Protein AF-A0A6M8W169-F1 (afdb_monomer_lite)

Structure (mmCIF, N/CA/C/O backbone):
data_AF-A0A6M8W169-F1
#
_entry.id   AF-A0A6M8W169-F1
#
loop_
_atom_site.group_PDB
_atom_site.id
_atom_site.type_symbol
_atom_site.label_atom_id
_atom_site.label_alt_id
_atom_site.label_comp_id
_atom_site.label_asym_id
_atom_site.label_entity_id
_atom_site.label_seq_id
_atom_site.pdbx_PDB_ins_code
_atom_site.Cartn_x
_atom_site.Cartn_y
_atom_site.Cartn_z
_atom_site.occupancy
_atom_site.B_iso_or_equiv
_atom_site.auth_seq_id
_atom_site.auth_comp_id
_atom_site.auth_asym_id
_atom_site.auth_atom_id
_atom_site.pdbx_PDB_model_num
ATOM 1 N N . MET A 1 1 ? 41.091 9.389 -12.422 1.00 43.31 1 MET A N 1
ATOM 2 C CA . MET A 1 1 ? 40.198 8.213 -12.356 1.00 43.31 1 MET A CA 1
ATOM 3 C C . MET A 1 1 ? 39.648 7.957 -13.752 1.00 43.31 1 MET A C 1
ATOM 5 O O . MET A 1 1 ? 38.654 8.564 -14.118 1.00 43.31 1 MET A O 1
ATOM 9 N N . LEU A 1 2 ? 40.328 7.136 -14.555 1.00 44.56 2 LEU A N 1
ATOM 10 C CA . LEU A 1 2 ? 39.768 6.575 -15.788 1.00 44.56 2 LEU A CA 1
ATOM 11 C C . LEU A 1 2 ? 39.330 5.140 -15.472 1.00 44.56 2 LEU A C 1
ATOM 13 O O . LEU A 1 2 ? 40.118 4.402 -14.888 1.00 44.56 2 LEU A O 1
ATOM 17 N N . GLY A 1 3 ? 38.103 4.760 -15.839 1.00 60.44 3 GLY A N 1
ATOM 18 C CA . GLY A 1 3 ? 37.713 3.345 -15.924 1.00 60.44 3 GLY A CA 1
ATOM 19 C C . GLY A 1 3 ? 36.463 2.895 -15.161 1.00 60.44 3 GLY A C 1
ATOM 20 O O . GLY A 1 3 ? 36.106 1.730 -15.284 1.00 60.44 3 GLY A O 1
ATOM 21 N N . LEU A 1 4 ? 35.772 3.757 -14.403 1.00 67.19 4 LEU A N 1
ATOM 22 C CA . LEU A 1 4 ? 34.470 3.384 -13.830 1.00 67.19 4 LEU A CA 1
ATOM 23 C C . LEU A 1 4 ? 33.333 3.778 -14.786 1.00 67.19 4 LEU A C 1
ATOM 25 O O . LEU A 1 4 ? 33.360 4.897 -15.304 1.00 67.19 4 LEU A O 1
ATOM 29 N N . PRO A 1 5 ? 32.340 2.899 -15.021 1.00 70.19 5 PRO A N 1
ATOM 30 C CA . PRO A 1 5 ? 31.183 3.244 -15.835 1.00 70.19 5 PRO A CA 1
ATOM 31 C C . PRO A 1 5 ? 30.387 4.366 -15.162 1.00 70.19 5 PRO A C 1
ATOM 33 O O . PRO A 1 5 ? 30.194 4.357 -13.942 1.00 70.19 5 PRO A O 1
ATOM 36 N N . GLU A 1 6 ? 29.913 5.331 -15.953 1.00 75.19 6 GLU A N 1
ATOM 37 C CA . GLU A 1 6 ? 29.049 6.394 -15.441 1.00 75.19 6 GLU A CA 1
ATOM 38 C C . GLU A 1 6 ? 27.811 5.783 -14.770 1.00 75.19 6 GLU A C 1
ATOM 40 O O . GLU A 1 6 ? 27.131 4.924 -15.342 1.00 75.19 6 GLU A O 1
ATOM 45 N N . ALA A 1 7 ? 27.509 6.224 -13.545 1.00 75.81 7 ALA A N 1
ATOM 46 C CA . ALA A 1 7 ? 26.403 5.672 -12.763 1.00 75.81 7 ALA A CA 1
ATOM 47 C C . ALA A 1 7 ? 25.050 5.817 -13.473 1.00 75.81 7 ALA A C 1
ATOM 49 O O . ALA A 1 7 ? 24.238 4.891 -13.439 1.00 75.81 7 ALA A O 1
ATOM 50 N N . ASP A 1 8 ? 24.866 6.928 -14.186 1.00 72.81 8 ASP A N 1
ATOM 51 C CA . ASP A 1 8 ? 23.658 7.214 -14.957 1.00 72.81 8 ASP A CA 1
ATOM 52 C C . ASP A 1 8 ? 23.512 6.293 -16.177 1.00 72.81 8 ASP A C 1
ATOM 54 O O . ASP A 1 8 ? 22.397 5.959 -16.577 1.00 72.81 8 ASP A O 1
ATOM 58 N N . VAL A 1 9 ? 24.633 5.837 -16.745 1.00 75.69 9 VAL A N 1
ATOM 59 C CA . VAL A 1 9 ? 24.656 4.982 -17.937 1.00 75.69 9 VAL A CA 1
ATOM 60 C C . VAL A 1 9 ? 24.508 3.508 -17.567 1.00 75.69 9 VAL A C 1
ATOM 62 O O . VAL A 1 9 ? 23.819 2.782 -18.278 1.00 75.69 9 VAL A O 1
ATOM 65 N N . PHE A 1 10 ? 25.119 3.060 -16.465 1.00 82.56 10 PHE A N 1
ATOM 66 C CA . PHE A 1 10 ? 25.166 1.642 -16.087 1.00 82.56 10 PHE A CA 1
ATOM 67 C C . PHE A 1 10 ? 24.343 1.314 -14.833 1.00 82.56 10 PHE A C 1
ATOM 69 O O . PHE A 1 10 ? 23.399 0.527 -14.896 1.00 82.56 10 PHE A O 1
ATOM 76 N N . TRP A 1 11 ? 24.657 1.920 -13.684 1.00 85.81 11 TRP A N 1
ATOM 77 C CA . TRP A 1 11 ? 24.054 1.534 -12.400 1.00 85.81 11 TRP A CA 1
ATOM 78 C C . TRP A 1 11 ? 22.553 1.812 -12.334 1.00 85.81 11 TRP A C 1
ATOM 80 O O . TRP A 1 11 ? 21.801 0.988 -11.816 1.00 85.81 11 TRP A O 1
ATOM 90 N N . HIS A 1 12 ? 22.091 2.925 -12.903 1.00 87.94 12 HIS A N 1
ATOM 91 C CA . HIS A 1 12 ? 20.663 3.241 -12.976 1.00 87.94 12 HIS A CA 1
ATOM 92 C C . HIS A 1 12 ? 19.868 2.213 -13.789 1.00 87.94 12 HIS A C 1
ATOM 94 O O . HIS A 1 12 ? 18.744 1.875 -13.416 1.00 87.94 12 HIS A O 1
ATOM 100 N N . ARG A 1 13 ? 20.478 1.623 -14.823 1.00 88.00 13 ARG A N 1
ATOM 101 C CA . ARG A 1 13 ? 19.865 0.544 -15.608 1.00 88.00 13 ARG A CA 1
ATOM 102 C C . ARG A 1 13 ? 19.752 -0.752 -14.826 1.00 88.00 13 ARG A C 1
ATOM 104 O O . ARG A 1 13 ? 18.725 -1.411 -14.917 1.00 88.00 13 ARG A O 1
ATOM 111 N N . VAL A 1 14 ? 20.782 -1.109 -14.065 1.00 88.00 14 VAL A N 1
ATOM 112 C CA . VAL A 1 14 ? 20.801 -2.355 -13.284 1.00 88.00 14 VAL A CA 1
ATOM 113 C C . VAL A 1 14 ? 19.861 -2.266 -12.083 1.00 88.00 14 VAL A C 1
ATOM 115 O O . VAL A 1 14 ? 19.155 -3.220 -11.767 1.00 88.00 14 VAL A O 1
ATOM 118 N N . LEU A 1 15 ? 19.834 -1.113 -11.416 1.00 88.75 15 LEU A N 1
ATOM 119 C CA . LEU A 1 15 ? 19.073 -0.917 -10.183 1.00 88.75 15 LEU A CA 1
ATOM 120 C C . LEU A 1 15 ? 17.629 -0.457 -10.426 1.00 88.75 15 LEU A C 1
ATOM 122 O O . LEU A 1 15 ? 16.850 -0.424 -9.478 1.00 88.75 15 LEU A O 1
ATOM 126 N N . GLY A 1 16 ? 17.267 -0.101 -11.664 1.00 89.06 16 GLY A N 1
ATOM 127 C CA . GLY A 1 16 ? 15.957 0.475 -11.974 1.00 89.06 16 GLY A CA 1
ATOM 128 C C . GLY A 1 16 ? 15.767 1.827 -11.298 1.00 89.06 16 GLY A C 1
ATOM 129 O O . GLY A 1 16 ? 14.740 2.065 -10.676 1.00 89.06 16 GLY A O 1
ATOM 130 N N . ARG A 1 17 ? 16.788 2.685 -11.366 1.00 89.81 17 ARG A N 1
ATOM 131 C CA . ARG A 1 17 ? 16.783 4.011 -10.745 1.00 89.81 17 ARG A CA 1
ATOM 132 C C . ARG A 1 17 ? 16.722 5.100 -11.796 1.00 89.81 17 ARG A C 1
ATOM 134 O O . ARG A 1 17 ? 17.245 4.944 -12.898 1.00 89.81 17 ARG A O 1
ATOM 141 N N . ARG A 1 18 ? 16.144 6.233 -11.418 1.00 88.06 18 ARG A N 1
ATOM 142 C CA . ARG A 1 18 ? 16.223 7.482 -12.164 1.00 88.06 18 ARG A CA 1
ATOM 143 C C . ARG A 1 18 ? 16.930 8.517 -11.303 1.00 88.06 18 ARG A C 1
ATOM 145 O O . ARG A 1 18 ? 16.519 8.817 -10.190 1.00 88.06 18 ARG A O 1
ATOM 152 N N . GLY A 1 19 ? 18.015 9.068 -11.820 1.00 81.50 19 GLY A N 1
ATOM 153 C CA . GLY A 1 19 ? 18.803 10.055 -11.104 1.00 81.50 19 GLY A CA 1
ATOM 154 C C . GLY A 1 19 ? 19.836 10.675 -12.022 1.00 81.50 19 GLY A C 1
ATOM 155 O O . GLY A 1 19 ? 20.196 10.080 -13.032 1.00 81.50 19 GLY A O 1
ATOM 156 N N . LYS A 1 20 ? 20.296 11.866 -11.648 1.00 78.94 20 LYS A N 1
ATOM 157 C CA . LYS A 1 20 ? 21.405 12.546 -12.309 1.00 78.94 20 LYS A CA 1
ATOM 158 C C . LYS A 1 20 ? 22.579 12.600 -11.344 1.00 78.94 20 LYS A C 1
ATOM 160 O O . LYS A 1 20 ? 22.469 13.237 -10.293 1.00 78.94 20 LYS A O 1
ATOM 165 N N . VAL A 1 21 ? 23.700 11.994 -11.713 1.00 79.44 21 VAL A N 1
ATOM 166 C CA . VAL A 1 21 ? 24.970 12.173 -11.011 1.00 79.44 21 VAL A CA 1
ATOM 167 C C . VAL A 1 21 ? 25.756 13.268 -11.727 1.00 79.44 21 VAL A C 1
ATOM 169 O O . VAL A 1 21 ? 26.249 13.097 -12.840 1.00 79.44 21 VAL A O 1
ATOM 172 N N . ALA A 1 22 ? 25.849 14.436 -11.089 1.00 77.62 22 ALA A N 1
ATOM 173 C CA . ALA A 1 22 ? 26.597 15.558 -11.643 1.00 77.62 22 ALA A CA 1
ATOM 174 C C . ALA A 1 22 ? 28.098 15.228 -11.697 1.00 77.62 22 ALA A C 1
ATOM 176 O O . ALA A 1 22 ? 28.688 14.800 -10.703 1.00 77.62 22 ALA A O 1
ATOM 177 N N . THR A 1 23 ? 28.724 15.455 -12.852 1.00 79.69 23 THR A N 1
ATOM 178 C CA . THR A 1 23 ? 30.185 15.345 -12.992 1.00 79.69 23 THR A CA 1
ATOM 179 C C . THR A 1 23 ? 30.879 16.497 -12.266 1.00 79.69 23 THR A C 1
ATOM 181 O O . THR A 1 23 ? 30.267 17.531 -11.999 1.00 79.69 23 THR A O 1
ATOM 184 N N . ALA A 1 24 ? 32.178 16.369 -11.981 1.00 81.38 24 ALA A N 1
ATOM 185 C CA . ALA A 1 24 ? 32.941 17.451 -11.352 1.00 81.38 24 ALA A CA 1
ATOM 186 C C . ALA A 1 24 ? 32.847 18.773 -12.145 1.00 81.38 24 ALA A C 1
ATOM 188 O O . ALA A 1 24 ? 32.633 19.829 -11.552 1.00 81.38 24 ALA A O 1
ATOM 189 N N . ALA A 1 25 ? 32.910 18.701 -13.480 1.00 82.69 25 ALA A N 1
ATOM 190 C CA . ALA A 1 25 ? 32.761 19.856 -14.365 1.00 82.69 25 ALA A CA 1
ATOM 191 C C . ALA A 1 25 ? 31.343 20.457 -14.322 1.00 82.69 25 ALA A C 1
ATOM 193 O O . ALA A 1 25 ? 31.187 21.677 -14.298 1.00 82.69 25 ALA A O 1
ATOM 194 N N . GLU A 1 26 ? 30.302 19.618 -14.259 1.00 81.94 26 GLU A N 1
ATOM 195 C CA . GLU A 1 26 ? 28.919 20.080 -14.094 1.00 81.94 26 GLU A CA 1
ATOM 196 C C . GLU A 1 26 ? 28.711 20.751 -12.730 1.00 81.94 26 GLU A C 1
ATOM 198 O O . GLU A 1 26 ? 28.095 21.810 -12.661 1.00 81.94 26 GLU A O 1
ATOM 203 N N . VAL A 1 27 ? 29.258 20.190 -11.646 1.00 82.75 27 VAL A N 1
ATOM 204 C CA . VAL A 1 27 ? 29.197 20.798 -10.306 1.00 82.75 27 VAL A CA 1
ATOM 205 C C . VAL A 1 27 ? 29.891 22.159 -10.293 1.00 82.75 27 VAL A C 1
ATOM 207 O O . VAL A 1 27 ? 29.371 23.111 -9.713 1.00 82.75 27 VAL A O 1
ATOM 210 N N . GLU A 1 28 ? 31.052 22.276 -10.935 1.00 84.38 28 GLU A N 1
ATOM 211 C CA . GLU A 1 28 ? 31.777 23.542 -11.033 1.00 84.38 28 GLU A CA 1
ATOM 212 C C . GLU A 1 28 ? 31.009 24.581 -11.864 1.00 84.38 28 GLU A C 1
ATOM 214 O O . GLU A 1 28 ? 30.920 25.745 -11.472 1.00 84.38 28 GLU A O 1
ATOM 219 N N . SER A 1 29 ? 30.380 24.154 -12.962 1.00 83.38 29 SER A N 1
ATOM 220 C CA . SER A 1 29 ? 29.483 24.997 -13.756 1.00 83.38 29 SER A CA 1
ATOM 221 C C . SER A 1 29 ? 28.285 25.483 -12.934 1.00 83.38 29 SER A C 1
ATOM 223 O O . SER A 1 29 ? 28.022 26.683 -12.912 1.00 83.38 29 SER A O 1
ATOM 225 N N . LEU A 1 30 ? 27.621 24.590 -12.191 1.00 80.12 30 LEU A N 1
ATOM 226 C CA . LEU A 1 30 ? 26.491 24.928 -11.317 1.00 80.12 30 LEU A CA 1
ATOM 227 C C . LEU A 1 30 ? 26.886 25.895 -10.189 1.00 80.12 30 LEU A C 1
ATOM 229 O O . LEU A 1 30 ? 26.079 26.735 -9.784 1.00 80.12 30 LEU A O 1
ATOM 233 N N . LYS A 1 31 ? 28.122 25.797 -9.678 1.00 80.12 31 LYS A N 1
ATOM 234 C CA . LYS A 1 31 ? 28.680 26.764 -8.719 1.00 80.12 31 LYS A CA 1
ATOM 235 C C . LYS A 1 31 ? 28.894 28.129 -9.371 1.00 80.12 31 LYS A C 1
ATOM 237 O O . LYS A 1 31 ? 28.471 29.132 -8.805 1.00 80.12 31 LYS A O 1
ATOM 242 N N . ARG A 1 32 ? 29.496 28.175 -10.568 1.00 82.69 32 ARG A N 1
ATOM 243 C CA . ARG A 1 32 ? 29.728 29.428 -11.311 1.00 82.69 32 ARG A CA 1
ATOM 244 C C . ARG A 1 32 ? 28.429 30.146 -11.677 1.00 82.69 32 ARG A C 1
ATOM 246 O O . ARG A 1 32 ? 28.389 31.369 -11.636 1.00 82.69 32 ARG A O 1
ATOM 253 N N . THR A 1 33 ? 27.369 29.410 -12.007 1.00 78.44 33 THR A N 1
ATOM 254 C CA . THR A 1 33 ? 26.059 29.986 -12.365 1.00 78.44 33 THR A CA 1
ATOM 255 C C . THR A 1 33 ? 25.166 30.287 -11.161 1.00 78.44 33 THR A C 1
ATOM 257 O O . THR A 1 33 ? 24.016 30.683 -11.346 1.00 78.44 33 THR A O 1
ATOM 260 N N . ASN A 1 34 ? 25.662 30.103 -9.930 1.00 71.94 34 ASN A N 1
ATOM 261 C CA . ASN A 1 34 ? 24.885 30.238 -8.696 1.00 71.94 34 ASN A CA 1
ATOM 262 C C . ASN A 1 34 ? 23.578 29.408 -8.717 1.00 71.94 34 ASN A C 1
ATOM 264 O O . ASN A 1 34 ? 22.549 29.798 -8.170 1.00 71.94 34 ASN A O 1
ATOM 268 N N . GLN A 1 35 ? 23.599 28.259 -9.399 1.00 70.50 35 GLN A N 1
ATOM 269 C CA . GLN A 1 35 ? 22.491 27.297 -9.450 1.00 70.50 35 GLN A CA 1
ATOM 270 C C . GLN A 1 35 ? 22.627 26.217 -8.370 1.00 70.50 35 GLN A C 1
ATOM 272 O O . GLN A 1 35 ? 21.679 25.482 -8.102 1.00 70.50 35 GLN A O 1
ATOM 277 N N . LEU A 1 36 ? 23.791 26.143 -7.718 1.00 68.12 36 LEU A N 1
ATOM 278 C CA . LEU A 1 36 ? 24.078 25.265 -6.585 1.00 68.12 36 LEU A CA 1
ATOM 279 C C . LEU A 1 36 ? 23.802 25.946 -5.229 1.00 68.12 36 LEU A C 1
ATOM 281 O O . LEU A 1 36 ? 24.486 25.659 -4.249 1.00 68.12 36 LEU A O 1
ATOM 285 N N . ILE A 1 37 ? 22.845 26.880 -5.161 1.00 58.66 37 ILE A N 1
ATOM 286 C CA . ILE A 1 37 ? 22.485 27.534 -3.895 1.00 58.66 37 ILE A CA 1
ATOM 287 C C . ILE A 1 37 ? 21.939 26.469 -2.937 1.00 58.66 37 ILE A C 1
ATOM 289 O O . ILE A 1 37 ? 20.963 25.779 -3.238 1.00 58.66 37 ILE A O 1
ATOM 293 N N . SER A 1 38 ? 22.575 26.356 -1.771 1.00 56.66 38 SER A N 1
ATOM 294 C CA . SER A 1 38 ? 22.280 25.425 -0.676 1.00 56.66 38 SER A CA 1
ATOM 295 C C . SER A 1 38 ? 21.007 25.788 0.101 1.00 56.66 38 SER A C 1
ATOM 297 O O . SER A 1 38 ? 20.985 25.730 1.330 1.00 56.66 38 SER A O 1
ATOM 299 N N . GLY A 1 39 ? 19.952 26.218 -0.591 1.00 59.44 39 GLY A N 1
ATOM 300 C CA . GLY A 1 39 ? 18.649 26.431 0.028 1.00 59.44 39 GLY A CA 1
ATOM 301 C C . GLY A 1 39 ? 18.094 25.104 0.540 1.00 59.44 39 GLY A C 1
ATOM 302 O O . GLY A 1 39 ? 18.138 24.095 -0.169 1.00 59.44 39 GLY A O 1
ATOM 303 N N . SER A 1 40 ? 17.578 25.087 1.771 1.00 63.62 40 SER A N 1
ATOM 304 C CA . SER A 1 40 ? 16.893 23.916 2.315 1.00 63.62 40 SER A CA 1
ATOM 305 C C . SER A 1 40 ? 15.663 23.623 1.458 1.00 63.62 40 SER A C 1
ATOM 307 O O . SER A 1 40 ? 14.668 24.348 1.506 1.00 63.62 40 SER A O 1
ATOM 309 N N . ARG A 1 41 ? 15.729 22.573 0.639 1.00 73.06 41 ARG A N 1
ATOM 310 C CA . ARG A 1 41 ? 14.564 22.093 -0.106 1.00 73.06 41 ARG A CA 1
ATOM 311 C C . ARG A 1 41 ? 13.575 21.507 0.905 1.00 73.06 41 ARG A C 1
ATOM 313 O O . ARG A 1 41 ? 13.989 20.639 1.677 1.00 73.06 41 ARG A O 1
ATOM 320 N N . PRO A 1 42 ? 12.301 21.931 0.920 1.00 74.00 42 PRO A N 1
ATOM 321 C CA . PRO A 1 42 ? 11.338 21.353 1.843 1.00 74.00 42 PRO A CA 1
ATOM 322 C C . PRO A 1 42 ? 11.186 19.851 1.536 1.00 74.00 42 PRO A C 1
ATOM 324 O O . PRO A 1 42 ? 10.995 19.487 0.363 1.00 74.00 42 PRO A O 1
ATOM 327 N N . PRO A 1 43 ? 11.321 18.967 2.544 1.00 78.25 43 PRO A N 1
ATOM 328 C CA . PRO A 1 43 ? 11.032 17.554 2.365 1.00 78.25 43 PRO A CA 1
ATOM 329 C C . PRO A 1 43 ? 9.527 17.368 2.164 1.00 78.25 43 PRO A C 1
ATOM 331 O O . PRO A 1 43 ? 8.714 18.027 2.807 1.00 78.25 43 PRO A O 1
ATOM 334 N N . ARG A 1 44 ? 9.158 16.448 1.278 1.00 79.38 44 ARG A N 1
ATOM 335 C CA . ARG A 1 44 ? 7.779 16.032 1.026 1.00 79.38 44 ARG A CA 1
ATOM 336 C C . ARG A 1 44 ? 7.659 14.550 1.278 1.00 79.38 44 ARG A C 1
ATOM 338 O O . ARG A 1 44 ? 8.236 13.756 0.538 1.00 79.38 44 ARG A O 1
ATOM 345 N N . VAL A 1 45 ? 6.936 14.198 2.332 1.00 82.06 45 VAL A N 1
ATOM 346 C CA . VAL A 1 45 ? 6.778 12.814 2.771 1.00 82.06 45 VAL A CA 1
ATOM 347 C C . VAL A 1 45 ? 5.503 12.247 2.172 1.00 82.06 45 VAL A C 1
ATOM 349 O O . VAL A 1 45 ? 4.406 12.705 2.473 1.00 82.06 45 VAL A O 1
ATOM 352 N N . PHE A 1 46 ? 5.655 11.272 1.283 1.00 82.31 46 PHE A N 1
ATOM 353 C CA . PHE A 1 46 ? 4.553 10.742 0.481 1.00 82.31 46 PHE A CA 1
ATOM 354 C C . PHE A 1 46 ? 3.654 9.752 1.234 1.00 82.31 46 PHE A C 1
ATOM 356 O O . PHE A 1 46 ? 2.556 9.458 0.771 1.00 82.31 46 PHE A O 1
ATOM 363 N N . ASP A 1 47 ? 4.111 9.253 2.381 1.00 86.12 47 ASP A N 1
ATOM 364 C CA . ASP A 1 47 ? 3.468 8.216 3.187 1.00 86.12 47 ASP A CA 1
ATOM 365 C C . ASP A 1 47 ? 3.153 8.663 4.628 1.00 86.12 47 ASP A C 1
ATOM 367 O O . ASP A 1 47 ? 2.899 7.836 5.503 1.00 86.12 47 ASP A O 1
ATOM 371 N N . ALA A 1 48 ? 3.127 9.974 4.889 1.00 81.81 48 ALA A N 1
ATOM 372 C CA . ALA A 1 48 ? 2.842 10.513 6.222 1.00 81.81 48 ALA A CA 1
ATOM 373 C C . ALA A 1 48 ? 1.382 10.283 6.679 1.00 81.81 48 ALA A C 1
ATOM 375 O O . ALA A 1 48 ? 1.094 10.247 7.877 1.00 81.81 48 ALA A O 1
ATOM 376 N N . ASP A 1 49 ? 0.451 10.074 5.744 1.00 81.81 49 ASP A N 1
ATOM 377 C CA . ASP A 1 49 ? -0.981 9.918 6.019 1.00 81.81 49 ASP A CA 1
ATOM 378 C C . ASP A 1 49 ? -1.411 8.484 6.370 1.00 81.81 49 ASP A C 1
ATOM 380 O O . ASP A 1 49 ? -2.584 8.270 6.686 1.00 81.81 49 ASP A O 1
ATOM 384 N N . ILE A 1 50 ? -0.485 7.514 6.376 1.00 87.19 50 ILE A N 1
ATOM 385 C CA . ILE A 1 50 ? -0.768 6.120 6.766 1.00 87.19 50 ILE A CA 1
ATOM 386 C C . ILE A 1 50 ? -1.457 6.073 8.134 1.00 87.19 50 ILE A C 1
ATOM 388 O O . ILE A 1 50 ? -2.434 5.350 8.320 1.00 87.19 50 ILE A O 1
ATOM 392 N N . SER A 1 51 ? -1.004 6.905 9.078 1.00 85.38 51 SER A N 1
ATOM 393 C CA . SER A 1 51 ? -1.608 7.007 10.412 1.00 85.38 51 SER A CA 1
ATOM 394 C C . SER A 1 51 ? -3.086 7.411 10.365 1.00 85.38 51 SER A C 1
ATOM 396 O O . SER A 1 51 ? -3.884 6.896 11.148 1.00 85.38 51 SER A O 1
ATOM 398 N N . GLY A 1 52 ? -3.457 8.288 9.429 1.00 82.38 52 GLY A N 1
ATOM 399 C CA . GLY A 1 52 ? -4.829 8.714 9.179 1.00 82.38 52 GLY A CA 1
ATOM 400 C C . GLY A 1 52 ? -5.683 7.597 8.582 1.00 82.38 52 GLY A C 1
ATOM 401 O O . GLY A 1 52 ? -6.821 7.429 9.019 1.00 82.38 52 GLY A O 1
ATOM 402 N N . GLN A 1 53 ? -5.128 6.800 7.662 1.00 84.44 53 GLN A N 1
ATOM 403 C CA . GLN A 1 53 ? -5.815 5.654 7.040 1.00 84.44 53 GLN A CA 1
ATOM 404 C C . GLN A 1 53 ? -6.171 4.566 8.055 1.00 84.44 53 GLN A C 1
ATOM 406 O O . GLN A 1 53 ? -7.261 4.005 8.019 1.00 84.44 53 GLN A O 1
ATOM 411 N N . ILE A 1 54 ? -5.276 4.308 9.008 1.00 87.56 54 ILE A N 1
ATOM 412 C CA . ILE A 1 54 ? -5.500 3.297 10.048 1.00 87.56 54 ILE A CA 1
ATOM 413 C C . ILE A 1 54 ? -6.192 3.875 11.290 1.00 87.56 54 ILE A C 1
ATOM 415 O O . ILE A 1 54 ? -6.425 3.154 12.264 1.00 87.56 54 ILE A O 1
ATOM 419 N N . SER A 1 55 ? -6.481 5.180 11.321 1.00 82.50 55 SER A N 1
ATOM 420 C CA . SER A 1 55 ? -7.072 5.829 12.493 1.00 82.50 55 SER A CA 1
ATOM 421 C C . SER A 1 55 ? -8.534 5.415 12.692 1.00 82.50 55 SER A C 1
ATOM 423 O O . SER A 1 55 ? -9.317 5.308 11.753 1.00 82.50 55 SER A O 1
ATOM 425 N N . LYS A 1 56 ? -8.938 5.208 13.950 1.00 72.19 56 LYS A N 1
ATOM 426 C CA . LYS A 1 56 ? -10.333 4.926 14.333 1.00 72.19 56 LYS A CA 1
ATOM 427 C C . LYS A 1 56 ? -11.056 6.229 14.707 1.00 72.19 56 LYS A C 1
ATOM 429 O O . LYS A 1 56 ? -11.425 6.423 15.862 1.00 72.19 56 LYS A O 1
ATOM 434 N N . SER A 1 57 ? -11.206 7.160 13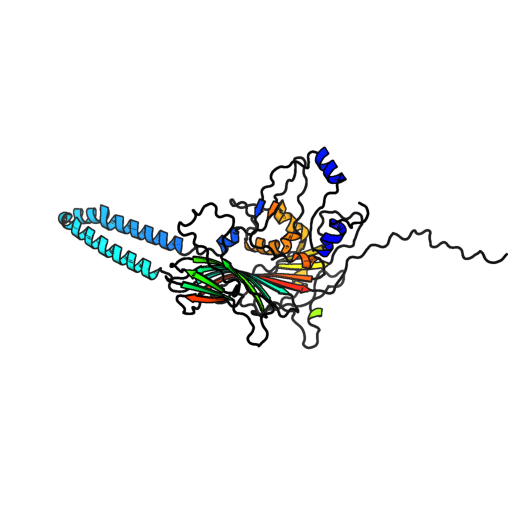.765 1.00 57.25 57 SER A N 1
ATOM 435 C CA . SER A 1 57 ? -11.702 8.526 14.038 1.00 57.25 57 SER A CA 1
ATOM 436 C C . SER A 1 57 ? -13.234 8.683 13.990 1.00 57.25 57 SER A C 1
ATOM 438 O O . SER A 1 57 ? -13.779 9.550 14.672 1.00 57.25 57 SER A O 1
ATOM 440 N N . GLY A 1 58 ? -13.964 7.813 13.282 1.00 54.94 58 GLY A N 1
ATOM 441 C CA . GLY A 1 58 ? -15.400 8.013 13.012 1.00 54.94 58 GLY A CA 1
ATOM 442 C C . GLY A 1 58 ? -16.350 7.896 14.217 1.00 54.94 58 GLY A C 1
ATOM 443 O O . GLY A 1 58 ? -17.277 8.691 14.357 1.00 54.94 58 GLY A O 1
ATOM 444 N N . ARG A 1 59 ? -16.136 6.939 15.132 1.00 58.56 59 ARG A N 1
ATOM 445 C CA . ARG A 1 59 ? -17.074 6.704 16.258 1.00 58.56 59 ARG A CA 1
ATOM 446 C C . ARG A 1 59 ? -16.929 7.707 17.404 1.00 58.56 59 ARG A C 1
ATOM 448 O O . ARG A 1 59 ? -17.893 7.962 18.122 1.00 58.56 59 ARG A O 1
ATOM 455 N N . SER A 1 60 ? -15.742 8.290 17.560 1.00 60.31 60 SER A N 1
ATOM 456 C CA . SER A 1 60 ? -15.443 9.247 18.630 1.00 60.31 60 SER A CA 1
ATOM 457 C C . SER A 1 60 ? -16.266 10.530 18.493 1.00 60.31 60 SER A C 1
ATOM 459 O O . SER A 1 60 ? -16.815 11.012 19.478 1.00 60.31 60 SER A O 1
ATOM 461 N N . LEU A 1 61 ? -16.388 11.075 17.278 1.00 65.62 61 LEU A N 1
ATOM 462 C CA . LEU A 1 61 ? -17.051 12.363 17.055 1.00 65.62 61 LEU A CA 1
ATOM 463 C C . LEU A 1 61 ? -18.556 12.306 17.356 1.00 65.62 61 LEU A C 1
ATOM 465 O O . LEU A 1 61 ? -19.085 13.181 18.037 1.00 65.62 61 LEU A O 1
ATOM 469 N N . ILE A 1 62 ? -19.233 11.243 16.911 1.00 72.31 62 ILE A N 1
ATOM 470 C CA . ILE A 1 62 ? -20.670 11.044 17.152 1.00 72.31 62 ILE A CA 1
ATOM 471 C C . ILE A 1 62 ? -20.946 10.866 18.648 1.00 72.31 62 ILE A C 1
ATOM 473 O O . ILE A 1 62 ? -21.880 11.468 19.172 1.00 72.31 62 ILE A O 1
ATOM 477 N N . ALA A 1 63 ? -20.118 10.088 19.352 1.00 73.94 63 ALA A N 1
ATOM 478 C CA . ALA A 1 63 ? -20.270 9.885 20.790 1.00 73.94 63 ALA A CA 1
ATOM 479 C C . ALA A 1 63 ? -20.075 11.190 21.582 1.00 73.94 63 ALA A C 1
ATOM 481 O O . ALA A 1 63 ? -20.847 11.470 22.498 1.00 73.94 63 ALA A O 1
ATOM 482 N N . VAL A 1 64 ? -19.090 12.013 21.203 1.00 80.88 64 VAL A N 1
ATOM 483 C CA . VAL A 1 64 ? -18.856 13.328 21.822 1.00 80.88 64 VAL A CA 1
ATOM 484 C C . VAL A 1 64 ? -20.027 14.275 21.557 1.00 80.88 64 VAL A C 1
ATOM 486 O O . VAL A 1 64 ? -20.511 14.914 22.488 1.00 80.88 64 VAL A O 1
ATOM 489 N N . MET A 1 65 ? -20.527 14.335 20.320 1.00 85.00 65 MET A N 1
ATOM 490 C CA . MET A 1 65 ? -21.663 15.190 19.969 1.00 85.00 65 MET A CA 1
ATOM 491 C C . MET A 1 65 ? -22.944 14.757 20.691 1.00 85.00 65 MET A C 1
ATOM 493 O O . MET A 1 65 ? -23.656 15.597 21.237 1.00 85.00 65 MET A O 1
ATOM 497 N N . LEU A 1 66 ? -23.212 13.450 20.763 1.00 84.94 66 LEU A N 1
ATOM 498 C CA . LEU A 1 66 ? -24.332 12.910 21.530 1.00 84.94 66 LEU A CA 1
ATOM 499 C C . LEU A 1 66 ? -24.195 13.252 23.019 1.00 84.94 66 LEU A C 1
ATOM 501 O O . LEU A 1 66 ? -25.160 13.701 23.634 1.00 84.94 66 LEU A O 1
ATOM 505 N N . GLY A 1 67 ? -22.995 13.099 23.586 1.00 85.12 67 GLY A N 1
ATOM 506 C CA . GLY A 1 67 ? -22.703 13.488 24.966 1.00 85.12 67 GLY A CA 1
ATOM 507 C C . GLY A 1 67 ? -22.960 14.974 25.225 1.00 85.12 67 GLY A C 1
ATOM 508 O O . GLY A 1 67 ? -23.581 15.319 26.230 1.00 85.12 67 GLY A O 1
ATOM 509 N N . LEU A 1 68 ? -22.563 15.848 24.295 1.00 90.50 68 LEU A N 1
ATOM 510 C CA . LEU A 1 68 ? -22.823 17.286 24.371 1.00 90.50 68 LEU A CA 1
ATOM 511 C C . LEU A 1 68 ? -24.325 17.596 24.331 1.00 90.50 68 LEU A C 1
ATOM 513 O O . LEU A 1 68 ? -24.804 18.386 25.141 1.00 90.50 68 LEU A O 1
ATOM 517 N N . ILE A 1 69 ? -25.079 16.953 23.435 1.00 90.38 69 ILE A N 1
ATOM 518 C CA . ILE A 1 69 ? -26.537 17.114 23.352 1.00 90.38 69 ILE A CA 1
ATOM 519 C C . ILE A 1 69 ? -27.189 16.694 24.673 1.00 90.38 69 ILE A C 1
ATOM 521 O O . ILE A 1 69 ? -27.965 17.458 25.244 1.00 90.38 69 ILE A O 1
ATOM 525 N N . VAL A 1 70 ? -26.839 15.515 25.199 1.00 89.44 70 VAL A N 1
ATOM 526 C CA . VAL A 1 70 ? -27.363 15.022 26.484 1.00 89.44 70 VAL A CA 1
ATOM 527 C C . VAL A 1 70 ? -27.030 15.992 27.620 1.00 89.44 70 VAL A C 1
ATOM 529 O O . VAL A 1 70 ? -27.890 16.263 28.456 1.00 89.44 70 VAL A O 1
ATOM 532 N N . PHE A 1 71 ? -25.825 16.567 27.626 1.00 91.25 71 PHE A N 1
ATOM 533 C CA . PHE A 1 71 ? -25.416 17.563 28.614 1.00 91.25 71 PHE A CA 1
ATOM 534 C C . PHE A 1 71 ? -26.227 18.865 28.525 1.00 91.25 71 PHE A C 1
ATOM 536 O O . PHE A 1 71 ? -26.679 19.369 29.551 1.00 91.25 71 PHE A O 1
ATOM 543 N N . VAL A 1 72 ? -26.456 19.398 27.321 1.00 93.56 72 VAL A N 1
ATOM 544 C CA . VAL A 1 72 ? -27.266 20.614 27.123 1.00 93.56 72 VAL A CA 1
ATOM 545 C C . VAL A 1 72 ? -28.711 20.385 27.567 1.00 93.56 72 VAL A C 1
ATOM 547 O O . VAL A 1 72 ? -29.282 21.228 28.262 1.00 93.56 72 VAL A O 1
ATOM 550 N N . VAL A 1 73 ? -29.292 19.231 27.224 1.00 93.69 73 VAL A N 1
ATOM 551 C CA . VAL A 1 73 ? -30.649 18.870 27.659 1.00 93.69 73 VAL A CA 1
ATOM 552 C C . VAL A 1 73 ? -30.703 18.727 29.180 1.00 93.69 73 VAL A C 1
ATOM 554 O O . VAL A 1 73 ? -31.602 19.286 29.805 1.00 93.69 73 VAL A O 1
ATOM 557 N N . TYR A 1 74 ? -29.724 18.052 29.791 1.00 93.69 74 TYR A N 1
ATOM 558 C CA . TYR A 1 74 ? -29.605 17.970 31.247 1.00 93.69 74 TYR A CA 1
ATOM 559 C C . TYR A 1 74 ? -29.554 19.361 31.881 1.00 93.69 74 TYR A C 1
ATOM 561 O O . TYR A 1 74 ? -30.335 19.645 32.784 1.00 93.69 74 TYR A O 1
ATOM 569 N N . TRP A 1 75 ? -28.681 20.244 31.392 1.00 94.62 75 TRP A N 1
ATOM 570 C CA . TRP A 1 75 ? -28.525 21.594 31.929 1.00 94.62 75 TRP A CA 1
ATOM 571 C C . TRP A 1 75 ? -29.833 22.388 31.855 1.00 94.62 75 TRP A C 1
ATOM 573 O O . TRP A 1 75 ? -30.229 23.021 32.834 1.00 94.62 75 TRP A O 1
ATOM 583 N N . ALA A 1 76 ? -30.550 22.304 30.732 1.00 94.12 76 ALA A N 1
ATOM 584 C CA . ALA A 1 76 ? -31.836 22.971 30.565 1.00 94.12 76 ALA A CA 1
ATOM 585 C C . ALA A 1 76 ? -32.912 22.410 31.514 1.00 94.12 76 ALA A C 1
ATOM 587 O O . ALA A 1 76 ? -33.646 23.181 32.135 1.00 94.12 76 ALA A O 1
ATOM 588 N N . VAL A 1 77 ? -32.994 21.082 31.657 1.00 92.50 77 VAL A N 1
ATOM 589 C CA . VAL A 1 77 ? -33.997 20.402 32.496 1.00 92.50 77 VAL A CA 1
ATOM 590 C C . VAL A 1 77 ? -33.706 20.579 33.986 1.00 92.50 77 VAL A C 1
ATOM 592 O O . VAL A 1 77 ? -34.613 20.898 34.747 1.00 92.50 77 VAL A O 1
ATOM 595 N N . ALA A 1 78 ? -32.459 20.394 34.411 1.00 90.75 78 ALA A N 1
ATOM 596 C CA . ALA A 1 78 ? -32.054 20.484 35.810 1.00 90.75 78 ALA A CA 1
ATOM 597 C C . ALA A 1 78 ? -31.888 21.939 36.289 1.00 90.75 78 ALA A C 1
ATOM 599 O O . ALA A 1 78 ? -31.995 22.202 37.484 1.00 90.75 78 ALA A O 1
ATOM 600 N N . GLY A 1 79 ? -31.638 22.884 35.377 1.00 90.00 79 GLY A N 1
ATOM 601 C CA . GLY A 1 79 ? -31.424 24.297 35.685 1.00 90.00 79 GLY A CA 1
ATOM 602 C C . GLY A 1 79 ? -32.623 25.192 35.333 1.00 90.00 79 GLY A C 1
ATOM 603 O O . GLY A 1 79 ? -33.688 25.077 35.951 1.00 90.00 79 GLY A O 1
ATOM 604 N N . PRO A 1 80 ? -32.468 26.137 34.381 1.00 91.69 80 PRO A N 1
ATOM 605 C CA . PRO A 1 80 ? -33.435 27.214 34.169 1.00 91.69 80 PRO A CA 1
ATOM 606 C C . PRO A 1 80 ? -34.805 26.726 33.682 1.00 91.69 80 PRO A C 1
ATOM 608 O O . PRO A 1 80 ? -35.824 27.260 34.118 1.00 91.69 80 PRO A O 1
ATOM 611 N N . GLY A 1 81 ? -34.854 25.703 32.823 1.00 89.69 81 GLY A N 1
ATOM 612 C CA . GLY A 1 81 ? -36.106 25.169 32.283 1.00 89.69 81 GLY A CA 1
ATOM 613 C C . GLY A 1 81 ? -36.946 24.468 33.349 1.00 89.69 81 GLY A C 1
ATOM 614 O O . GLY A 1 81 ? -38.125 24.787 33.516 1.00 89.69 81 GLY A O 1
ATOM 615 N N . GLY A 1 82 ? -36.336 23.572 34.131 1.00 88.50 82 GLY A N 1
ATOM 616 C CA . GLY A 1 82 ? -37.023 22.895 35.236 1.00 88.50 82 GLY A CA 1
ATOM 617 C C . GLY A 1 82 ? -37.534 23.869 36.295 1.00 88.50 82 GLY A C 1
ATOM 618 O O . GLY A 1 82 ? -38.686 23.773 36.727 1.00 88.50 82 GLY A O 1
ATOM 619 N N . PHE A 1 83 ? -36.720 24.862 36.668 1.00 89.44 83 PHE A N 1
ATOM 620 C CA . PHE A 1 83 ? -37.128 25.874 37.640 1.00 89.44 83 PHE A CA 1
ATOM 621 C C . PHE A 1 83 ? -38.262 26.770 37.123 1.00 89.44 83 PHE A C 1
ATOM 623 O O . PHE A 1 83 ? -39.201 27.045 37.871 1.00 89.44 83 PHE A O 1
ATOM 630 N N . ALA A 1 84 ? -38.223 27.199 35.857 1.00 90.75 84 ALA A N 1
ATOM 631 C CA . ALA A 1 84 ? -39.281 28.017 35.263 1.00 90.75 84 ALA A CA 1
ATOM 632 C C . ALA A 1 84 ? -40.639 27.293 35.269 1.00 90.75 84 ALA A C 1
ATOM 634 O O . ALA A 1 84 ? -41.642 27.875 35.689 1.00 90.75 84 ALA A O 1
ATOM 635 N N . ILE A 1 85 ? -40.660 26.005 34.903 1.00 91.06 85 ILE A N 1
ATOM 636 C CA . ILE A 1 85 ? -41.870 25.166 34.927 1.00 91.06 85 ILE A CA 1
ATOM 637 C C . ILE A 1 85 ? -42.401 25.010 36.360 1.00 91.06 85 ILE A C 1
ATOM 639 O O . ILE A 1 85 ? -43.600 25.168 36.608 1.00 91.06 85 ILE A O 1
ATOM 643 N N . LEU A 1 86 ? -41.519 24.740 37.328 1.00 89.06 86 LEU A N 1
ATOM 644 C CA . LEU A 1 86 ? -41.901 24.620 38.739 1.00 89.06 86 LEU A CA 1
ATOM 645 C C . LEU A 1 86 ? -42.421 25.939 39.315 1.00 89.06 86 LEU A C 1
ATOM 647 O O . LEU A 1 86 ? -43.371 25.932 40.099 1.00 89.06 86 LEU A O 1
ATOM 651 N N . LYS A 1 87 ? -41.831 27.071 38.915 1.00 89.94 87 LYS A N 1
ATOM 652 C CA . LYS A 1 87 ? -42.271 28.410 39.316 1.00 89.94 87 LYS A CA 1
ATOM 653 C C . LYS A 1 87 ? -43.657 28.726 38.756 1.00 89.94 87 LYS A C 1
ATOM 655 O O . LYS A 1 87 ? -44.501 29.203 39.507 1.00 89.94 87 LYS A O 1
ATOM 660 N N . GLN A 1 88 ? -43.918 28.403 37.487 1.00 91.31 88 GLN A N 1
ATOM 661 C CA . GLN A 1 88 ? -45.228 28.605 36.859 1.00 91.31 88 GLN A CA 1
ATOM 662 C C . GLN A 1 88 ? -46.333 27.767 37.524 1.00 91.31 88 GLN A C 1
ATOM 664 O O . GLN A 1 88 ? -47.472 28.211 37.611 1.00 91.31 88 GLN A O 1
ATOM 669 N N . ARG A 1 89 ? -45.994 26.581 38.048 1.00 91.12 89 ARG A N 1
ATOM 670 C CA . ARG A 1 89 ? -46.919 25.701 38.787 1.00 91.12 89 ARG A CA 1
ATOM 671 C C . ARG A 1 89 ? -46.999 25.975 40.296 1.00 91.12 89 ARG A C 1
ATOM 673 O O . ARG A 1 89 ? -47.699 25.258 41.003 1.00 91.12 89 ARG A O 1
ATOM 680 N N . GLY A 1 90 ? -46.281 26.975 40.813 1.00 92.19 90 GLY A N 1
ATOM 681 C CA . GLY A 1 90 ? -46.269 27.306 42.244 1.00 92.19 90 GLY A CA 1
ATOM 682 C C . GLY A 1 90 ? -45.546 26.285 43.138 1.00 92.19 90 GLY A C 1
ATOM 683 O O . GLY A 1 90 ? -45.669 26.334 44.358 1.00 92.19 90 GLY A O 1
ATOM 684 N N . TRP A 1 91 ? -44.772 25.360 42.565 1.00 92.12 91 TRP A N 1
ATOM 685 C CA . TRP A 1 91 ? -44.092 24.268 43.281 1.00 92.12 91 TRP A CA 1
ATOM 686 C C . TRP A 1 91 ? -42.602 24.538 43.514 1.00 92.12 91 TRP A C 1
ATOM 688 O O . TRP A 1 91 ? -41.804 23.612 43.649 1.00 92.12 91 TRP A O 1
ATOM 698 N N . SER A 1 92 ? -42.208 25.806 43.601 1.00 85.19 92 SER A N 1
ATOM 699 C CA . SER A 1 92 ? -40.807 26.227 43.757 1.00 85.19 92 SER A CA 1
ATOM 700 C C . SER A 1 92 ? -40.084 25.573 44.945 1.00 85.19 92 SER A C 1
ATOM 702 O O . SER A 1 92 ? -38.882 25.316 44.863 1.00 85.19 92 SER A O 1
ATOM 704 N N . ARG A 1 93 ? -40.815 25.224 46.014 1.00 87.62 93 ARG A N 1
ATOM 705 C CA . ARG A 1 93 ? -40.292 24.520 47.201 1.00 87.62 93 ARG A CA 1
ATOM 706 C C . ARG A 1 93 ? -39.760 23.109 46.903 1.00 87.62 93 ARG A C 1
ATOM 708 O O . ARG A 1 93 ? -38.917 22.623 47.643 1.00 87.62 93 ARG A O 1
ATOM 715 N N . HIS A 1 94 ? -40.201 22.476 45.813 1.00 89.00 94 HIS A N 1
ATOM 716 C CA . HIS A 1 94 ? -39.771 21.131 45.401 1.00 89.00 94 HIS A CA 1
ATOM 717 C C . HIS A 1 94 ? -38.628 21.146 44.372 1.00 89.00 94 HIS A C 1
ATOM 719 O O . HIS A 1 94 ? -38.257 20.097 43.849 1.00 89.00 94 HIS A O 1
ATOM 725 N N . SER A 1 95 ? -38.058 22.317 44.073 1.00 86.69 95 SER A N 1
ATOM 726 C CA . SER A 1 95 ? -36.968 22.473 43.097 1.00 86.69 95 SER A CA 1
ATOM 727 C C . SER A 1 95 ? -35.773 21.563 43.371 1.00 86.69 95 SER A C 1
ATOM 729 O O . SER A 1 95 ? -35.247 20.959 42.440 1.00 86.69 95 SER A O 1
ATOM 731 N N . TRP A 1 96 ? -35.403 21.381 44.637 1.00 88.50 96 TRP A N 1
ATOM 732 C CA . TRP A 1 96 ? -34.305 20.492 45.011 1.00 88.50 96 TRP A CA 1
ATOM 733 C C . TRP A 1 96 ? -34.598 19.010 44.713 1.00 88.50 96 TRP A C 1
ATOM 735 O O . TRP A 1 96 ? -33.733 18.303 44.201 1.00 88.50 96 TRP A O 1
ATOM 745 N N . LEU A 1 97 ? -35.835 18.549 44.944 1.00 91.94 97 LEU A N 1
ATOM 746 C CA . LEU A 1 97 ? -36.247 17.175 44.624 1.00 91.94 97 LEU A CA 1
ATOM 747 C C . LEU A 1 97 ? -36.295 16.933 43.113 1.00 91.94 97 LEU A C 1
ATOM 749 O O . LEU A 1 97 ? -35.853 15.888 42.641 1.00 91.94 97 LEU A O 1
ATOM 753 N N . ALA A 1 98 ? -36.791 17.908 42.347 1.00 88.00 98 ALA A N 1
ATOM 754 C CA . ALA A 1 98 ? -36.801 17.831 40.890 1.00 88.00 98 ALA A CA 1
ATOM 755 C C . ALA A 1 98 ? -35.376 17.806 40.310 1.00 88.00 98 ALA A C 1
ATOM 757 O O . ALA A 1 98 ? -35.095 17.008 39.417 1.00 88.00 98 ALA A O 1
ATOM 758 N N . PHE A 1 99 ? -34.466 18.621 40.854 1.00 90.38 99 PHE A N 1
ATOM 759 C CA . PHE A 1 99 ? -33.050 18.610 40.487 1.00 90.38 99 PHE A CA 1
ATOM 760 C C . PHE A 1 99 ? -32.391 17.255 40.776 1.00 90.38 99 PHE A C 1
ATOM 762 O O . PHE A 1 99 ? -31.704 16.706 39.913 1.00 90.38 99 PHE A O 1
ATOM 769 N N . LEU A 1 100 ? -32.628 16.684 41.963 1.00 94.06 100 LEU A N 1
ATOM 770 C CA . LEU A 1 100 ? -32.110 15.367 42.334 1.00 94.06 100 LEU A CA 1
ATOM 771 C C . LEU A 1 100 ? -32.642 14.270 41.399 1.00 94.06 100 LEU A C 1
ATOM 773 O O . LEU A 1 100 ? -31.863 13.461 40.897 1.00 94.06 100 LEU A O 1
ATOM 777 N N . GLY A 1 101 ? -33.949 14.271 41.118 1.00 94.69 101 GLY A N 1
ATOM 778 C CA . GLY A 1 101 ? -34.575 13.314 40.202 1.00 94.69 101 GLY A CA 1
ATOM 779 C C . GLY A 1 101 ? -34.017 13.408 38.781 1.00 94.69 101 GLY A C 1
ATOM 780 O O . GLY A 1 101 ? -33.667 12.388 38.189 1.00 94.69 101 GLY A O 1
ATOM 781 N N . ALA A 1 102 ? -33.862 14.628 38.258 1.00 92.38 102 ALA A N 1
ATOM 782 C CA . ALA A 1 102 ? -33.234 14.856 36.961 1.00 92.38 102 ALA A CA 1
ATOM 783 C C . ALA A 1 102 ? -31.777 14.368 36.954 1.00 92.38 102 ALA A C 1
ATOM 785 O O . ALA A 1 102 ? -31.373 13.667 36.031 1.00 92.38 102 ALA A O 1
ATOM 786 N N . SER A 1 103 ? -31.009 14.664 38.004 1.00 92.06 103 SER A N 1
ATOM 787 C CA . SER A 1 103 ? -29.617 14.213 38.129 1.00 92.06 103 SER A CA 1
ATOM 788 C C . SER A 1 103 ? -29.511 12.689 38.074 1.00 92.06 103 SER A C 1
ATOM 790 O O . SER A 1 103 ? -28.764 12.163 37.256 1.00 92.06 103 SER A O 1
ATOM 792 N N . ILE A 1 104 ? -30.319 11.968 38.860 1.00 95.56 104 ILE A N 1
ATOM 793 C CA . ILE A 1 104 ? -30.338 10.496 38.862 1.00 95.56 104 ILE A CA 1
ATOM 794 C C . ILE A 1 104 ? -30.711 9.947 37.478 1.00 95.56 104 ILE A C 1
ATOM 796 O O . ILE A 1 104 ? -30.034 9.052 36.969 1.00 95.56 104 ILE A O 1
ATOM 800 N N . ALA A 1 105 ? -31.754 10.496 36.848 1.00 93.94 105 ALA A N 1
ATOM 801 C CA . ALA A 1 105 ? -32.204 10.054 35.530 1.00 93.94 105 ALA A CA 1
ATOM 802 C C . ALA A 1 105 ? -31.122 10.251 34.456 1.00 93.94 105 ALA A C 1
ATOM 804 O O . ALA A 1 105 ? -30.827 9.329 33.695 1.00 93.94 105 ALA A O 1
ATOM 805 N N . PHE A 1 106 ? -30.484 11.424 34.417 1.00 93.44 106 PHE A N 1
ATOM 806 C CA . PHE A 1 106 ? -29.429 11.711 33.445 1.00 93.44 106 PHE A CA 1
ATOM 807 C C . PHE A 1 106 ? -28.136 10.943 33.728 1.00 93.44 106 PHE A C 1
ATOM 809 O O . PHE A 1 106 ? -27.481 10.518 32.779 1.00 93.44 106 PHE A O 1
ATOM 816 N N . THR A 1 107 ? -27.789 10.679 34.991 1.00 91.25 107 THR A N 1
ATOM 817 C CA . THR A 1 107 ? -26.681 9.774 35.329 1.00 91.25 107 THR A CA 1
ATOM 818 C C . THR A 1 107 ? -26.952 8.358 34.824 1.00 91.25 107 THR A C 1
ATOM 820 O O . THR A 1 107 ? -26.074 7.765 34.199 1.00 91.25 107 THR A O 1
ATOM 823 N N . ALA A 1 108 ? -28.162 7.826 35.028 1.00 92.62 108 ALA A N 1
ATOM 824 C CA . ALA A 1 108 ? -28.534 6.501 34.533 1.00 92.62 108 ALA A CA 1
ATOM 825 C C . ALA A 1 108 ? -28.507 6.432 32.996 1.00 92.62 108 ALA A C 1
ATOM 827 O O . ALA A 1 108 ? -27.969 5.478 32.434 1.00 92.62 108 ALA A O 1
ATOM 828 N N . LEU A 1 109 ? -29.017 7.464 32.313 1.00 89.75 109 LEU A N 1
ATOM 829 C CA . LEU A 1 109 ? -28.971 7.569 30.851 1.00 89.75 109 LEU A CA 1
ATOM 830 C C . LEU A 1 109 ? -27.538 7.660 30.320 1.00 89.75 109 LEU A C 1
ATOM 832 O O . LEU A 1 109 ? -27.191 6.945 29.383 1.00 89.75 109 LEU A O 1
ATOM 836 N N . ALA A 1 110 ? -26.696 8.501 30.922 1.00 86.94 110 ALA A N 1
ATOM 837 C CA . ALA A 1 110 ? -25.300 8.646 30.523 1.00 86.94 110 ALA A CA 1
ATOM 838 C C . ALA A 1 110 ? -24.518 7.344 30.746 1.00 86.94 110 ALA A C 1
ATOM 840 O O . ALA A 1 110 ? -23.780 6.907 29.864 1.00 86.94 110 ALA A O 1
ATOM 841 N N . TRP A 1 111 ? -24.720 6.688 31.892 1.00 88.75 111 TRP A N 1
ATOM 842 C CA . TRP A 1 111 ? -24.095 5.403 32.200 1.00 88.75 111 TRP A CA 1
ATOM 843 C C . TRP A 1 111 ? -24.556 4.297 31.244 1.00 88.75 111 TRP A C 1
ATOM 845 O O . TRP A 1 111 ? -23.723 3.567 30.698 1.00 88.75 111 TRP A O 1
ATOM 855 N N . GLY A 1 112 ? -25.860 4.208 30.972 1.00 87.75 112 GLY A N 1
ATOM 856 C CA . GLY A 1 112 ? -26.421 3.267 30.002 1.00 87.75 112 GLY A CA 1
ATOM 857 C C . GLY A 1 112 ? -25.896 3.513 28.587 1.00 87.75 112 GLY A C 1
ATOM 858 O O . GLY A 1 112 ? -25.391 2.591 27.947 1.00 87.75 112 GLY A O 1
ATOM 859 N N . GLY A 1 113 ? -25.924 4.764 28.124 1.00 84.19 113 GLY A N 1
ATOM 860 C CA . GLY A 1 113 ? -25.422 5.160 26.808 1.00 84.19 113 GLY A CA 1
ATOM 861 C C . GLY A 1 113 ? -23.933 4.859 26.630 1.00 84.19 113 GLY A C 1
ATOM 862 O O . GLY A 1 113 ? -23.543 4.235 25.644 1.00 84.19 113 GLY A O 1
ATOM 863 N N . ALA A 1 114 ? -23.101 5.210 27.616 1.00 80.62 114 ALA A N 1
ATOM 864 C CA . ALA A 1 114 ? -21.671 4.903 27.594 1.00 80.62 114 ALA A CA 1
ATOM 865 C C . ALA A 1 114 ? -21.400 3.389 27.569 1.00 80.62 114 ALA A C 1
ATOM 867 O O . ALA A 1 114 ? -20.517 2.922 26.848 1.00 80.62 114 ALA A O 1
ATOM 868 N N . THR A 1 115 ? -22.180 2.607 28.319 1.00 82.56 115 THR A N 1
ATOM 869 C CA . THR A 1 115 ? -22.047 1.142 28.373 1.00 82.56 115 THR A CA 1
ATOM 870 C C . THR A 1 115 ? -22.427 0.482 27.045 1.00 82.56 115 THR A C 1
ATOM 872 O O . THR A 1 115 ? -21.791 -0.493 26.642 1.00 82.56 115 THR A O 1
ATOM 875 N N . ILE A 1 116 ? -23.430 1.020 26.345 1.00 81.94 116 ILE A N 1
ATOM 876 C CA . ILE A 1 116 ? -23.868 0.532 25.029 1.00 81.94 116 ILE A CA 1
ATOM 877 C C . ILE A 1 116 ? -22.842 0.870 23.940 1.00 81.94 116 ILE A C 1
ATOM 879 O O . ILE A 1 116 ? -22.558 0.028 23.091 1.00 81.94 116 ILE A O 1
ATOM 883 N N . LEU A 1 117 ? -22.255 2.070 23.980 1.00 77.50 117 LEU A N 1
ATOM 884 C CA . LEU A 1 117 ? -21.287 2.537 22.981 1.00 77.50 117 LEU A CA 1
ATOM 885 C C . LEU A 1 117 ? -19.886 1.930 23.144 1.00 77.50 117 LEU A C 1
ATOM 887 O O . LEU A 1 117 ? -19.067 2.023 22.227 1.00 77.50 117 LEU A O 1
ATOM 891 N N . ARG A 1 118 ? -19.584 1.323 24.298 1.00 77.69 118 ARG A N 1
ATOM 892 C CA . ARG A 1 118 ? -18.268 0.738 24.562 1.00 77.69 118 ARG A CA 1
ATOM 893 C C . ARG A 1 118 ? -18.006 -0.443 23.612 1.00 77.69 118 ARG A C 1
ATOM 895 O O . ARG A 1 118 ? -18.771 -1.411 23.634 1.00 77.69 118 ARG A O 1
ATOM 902 N N . PRO A 1 119 ? -16.911 -0.425 22.828 1.00 78.56 119 PRO A N 1
ATOM 903 C CA . PRO A 1 119 ? -16.537 -1.555 21.986 1.00 78.56 119 PRO A CA 1
ATOM 904 C C . PRO A 1 119 ? -16.354 -2.818 22.832 1.00 78.56 119 PRO A C 1
ATOM 906 O O . PRO A 1 119 ? -15.718 -2.769 23.884 1.00 78.56 119 PRO A O 1
ATOM 909 N N . LYS A 1 120 ? -16.923 -3.943 22.385 1.00 84.44 120 LYS A N 1
ATOM 910 C CA . LYS A 1 120 ? -16.853 -5.240 23.091 1.00 84.44 120 LYS A CA 1
ATOM 911 C C . LYS A 1 120 ? -15.963 -6.266 22.395 1.00 84.44 120 LYS A C 1
ATOM 913 O O . LYS A 1 120 ? -15.615 -7.276 23.001 1.00 84.44 120 LYS A O 1
ATOM 918 N N . ARG A 1 121 ? -15.610 -6.023 21.133 1.00 87.94 121 ARG A N 1
ATOM 919 C CA . ARG A 1 121 ? -14.799 -6.919 20.303 1.00 87.94 121 ARG A CA 1
ATOM 920 C C . ARG A 1 121 ? -13.451 -6.286 19.998 1.00 87.94 121 ARG A C 1
ATOM 922 O O . ARG A 1 121 ? -13.305 -5.066 20.067 1.00 87.94 121 ARG A O 1
ATOM 929 N N . VAL A 1 122 ? -12.471 -7.137 19.712 1.00 90.75 122 VAL A N 1
ATOM 930 C CA . VAL A 1 122 ? -11.210 -6.677 19.133 1.00 90.75 122 VAL A CA 1
ATOM 931 C C . VAL A 1 122 ? -11.526 -6.133 17.749 1.00 90.75 122 VAL A C 1
ATOM 933 O O . VAL A 1 122 ? -12.277 -6.754 17.001 1.00 90.75 122 VAL A O 1
ATOM 936 N N . GLU A 1 123 ? -10.977 -4.974 17.415 1.00 91.62 123 GLU A N 1
ATOM 937 C CA . GLU A 1 123 ? -11.169 -4.390 16.093 1.00 91.62 123 GLU A CA 1
ATOM 938 C C . GLU A 1 123 ? -9.838 -3.969 15.494 1.00 91.62 123 GLU A C 1
ATOM 940 O O . GLU A 1 123 ? -9.018 -3.350 16.175 1.00 91.62 123 GLU A O 1
ATOM 945 N N . ILE A 1 124 ? -9.675 -4.206 14.200 1.00 92.06 124 ILE A N 1
ATOM 946 C CA . ILE A 1 124 ? -8.459 -3.901 13.458 1.00 92.06 124 ILE A CA 1
ATOM 947 C C . ILE A 1 124 ? -8.819 -2.951 12.320 1.00 92.06 124 ILE A C 1
ATOM 949 O O . ILE A 1 124 ? -9.704 -3.238 11.520 1.00 92.06 124 ILE A O 1
ATOM 953 N N . SER A 1 125 ? -8.162 -1.791 12.290 1.00 92.19 125 SER A N 1
ATOM 954 C CA . SER A 1 125 ? -8.158 -0.905 11.120 1.00 92.19 125 SER A CA 1
ATOM 955 C C . SER A 1 125 ? -6.803 -1.005 10.439 1.00 92.19 125 SER A C 1
ATOM 957 O O . SER A 1 125 ? -5.803 -0.855 11.142 1.00 92.19 125 SER A O 1
ATOM 959 N N . HIS A 1 126 ? -6.739 -1.269 9.135 1.00 93.69 126 HIS A N 1
ATOM 960 C CA . HIS A 1 126 ? -5.463 -1.526 8.464 1.00 93.69 126 HIS A CA 1
ATOM 961 C C . HIS A 1 126 ? -5.290 -0.827 7.109 1.00 93.69 126 HIS A C 1
ATOM 963 O O . HIS A 1 126 ? -6.250 -0.510 6.406 1.00 93.69 126 HIS A O 1
ATOM 969 N N . LEU A 1 127 ? -4.022 -0.631 6.749 1.00 93.50 127 LEU A N 1
ATOM 970 C CA . LEU A 1 127 ? -3.556 -0.361 5.396 1.00 93.50 127 LEU A CA 1
ATOM 971 C C . LEU A 1 127 ? -2.512 -1.424 5.052 1.00 93.50 127 LEU A C 1
ATOM 973 O O . LEU A 1 127 ? -1.466 -1.494 5.703 1.00 93.50 127 LEU A O 1
ATOM 977 N N . SER A 1 128 ? -2.795 -2.232 4.038 1.00 94.06 128 SER A N 1
ATOM 978 C CA . SER A 1 128 ? -1.938 -3.340 3.618 1.00 94.06 128 SER A CA 1
ATOM 979 C C . SER A 1 128 ? -1.451 -3.158 2.189 1.00 94.06 128 SER A C 1
ATOM 981 O O . SER A 1 128 ? -2.182 -2.662 1.341 1.00 94.06 128 SER A O 1
ATOM 983 N N . PHE A 1 129 ? -0.233 -3.605 1.908 1.00 94.69 129 PHE A N 1
ATOM 984 C CA . PHE A 1 129 ? 0.305 -3.739 0.557 1.00 94.69 129 PHE A CA 1
ATOM 985 C C . PHE A 1 129 ? 0.559 -5.216 0.302 1.00 94.69 129 PHE A C 1
ATOM 987 O O . PHE A 1 129 ? 1.401 -5.797 0.980 1.00 94.69 129 PHE A O 1
ATOM 994 N N . LEU A 1 130 ? -0.167 -5.803 -0.648 1.00 94.81 130 LEU A N 1
ATOM 995 C CA . LEU A 1 130 ? -0.034 -7.196 -1.064 1.00 94.81 130 LEU A CA 1
ATOM 996 C C . LEU A 1 130 ? 0.752 -7.266 -2.372 1.00 94.81 130 LEU A C 1
ATOM 998 O O . LEU A 1 130 ? 0.264 -6.833 -3.412 1.00 94.81 130 LEU A O 1
ATOM 1002 N N . ASP A 1 131 ? 1.936 -7.865 -2.321 1.00 95.19 131 ASP A N 1
ATOM 1003 C CA . ASP A 1 131 ? 2.808 -8.084 -3.467 1.00 95.19 131 ASP A CA 1
ATOM 1004 C C . ASP A 1 131 ? 2.780 -9.526 -3.930 1.00 95.19 131 ASP A C 1
ATOM 1006 O O . ASP A 1 131 ? 3.068 -10.458 -3.170 1.00 95.19 131 ASP A O 1
ATOM 1010 N N . HIS A 1 132 ? 2.563 -9.699 -5.227 1.00 95.44 132 HIS A N 1
ATOM 1011 C CA . HIS A 1 132 ? 2.679 -10.991 -5.873 1.00 95.44 132 HIS A CA 1
ATOM 1012 C C . HIS A 1 132 ? 3.364 -10.867 -7.233 1.00 95.44 132 HIS A C 1
ATOM 1014 O O . HIS A 1 132 ? 3.076 -9.982 -8.034 1.00 95.44 132 HIS A O 1
ATOM 1020 N N . VAL A 1 133 ? 4.295 -11.776 -7.502 1.00 95.56 133 VAL A N 1
ATOM 1021 C CA . VAL A 1 133 ? 4.954 -11.892 -8.803 1.00 95.56 133 VAL A CA 1
ATOM 1022 C C . VAL A 1 133 ? 4.488 -13.195 -9.420 1.00 95.56 133 VAL A C 1
ATOM 1024 O O . VAL A 1 133 ? 4.712 -14.257 -8.842 1.00 95.56 133 VAL A O 1
ATOM 1027 N N . TYR A 1 134 ? 3.879 -13.119 -10.598 1.00 95.19 134 TYR A N 1
ATOM 1028 C CA . TYR A 1 134 ? 3.397 -14.293 -11.302 1.00 95.19 134 TYR A CA 1
ATOM 1029 C C . TYR A 1 134 ? 4.516 -15.324 -11.506 1.00 95.19 134 TYR A C 1
ATOM 1031 O O . TYR A 1 134 ? 5.651 -14.983 -11.851 1.00 95.19 134 TYR A O 1
ATOM 1039 N N . GLY A 1 135 ? 4.195 -16.592 -11.249 1.00 90.75 135 GLY A N 1
ATOM 1040 C CA . GLY A 1 135 ? 5.151 -17.700 -11.248 1.00 90.75 135 GLY A CA 1
ATOM 1041 C C . GLY A 1 135 ? 5.884 -17.921 -9.920 1.00 90.75 135 GLY A C 1
ATOM 1042 O O . GLY A 1 135 ? 6.527 -18.956 -9.754 1.00 90.75 135 GLY A O 1
ATOM 1043 N N . GLN A 1 136 ? 5.779 -17.006 -8.948 1.00 91.00 136 GLN A N 1
ATOM 1044 C CA . GLN A 1 136 ? 6.245 -17.252 -7.582 1.00 91.00 136 GLN A CA 1
ATOM 1045 C C . GLN A 1 136 ? 5.116 -17.859 -6.748 1.00 91.00 136 GLN A C 1
ATOM 1047 O O . GLN A 1 136 ? 3.987 -17.393 -6.783 1.00 91.00 136 GLN A O 1
ATOM 1052 N N . ARG A 1 137 ? 5.429 -18.868 -5.931 1.00 88.19 137 ARG A N 1
ATOM 1053 C CA . ARG A 1 137 ? 4.484 -19.442 -4.953 1.00 88.19 137 ARG A CA 1
ATOM 1054 C C . ARG A 1 137 ? 4.479 -18.679 -3.626 1.00 88.19 137 ARG A C 1
ATOM 1056 O O . ARG A 1 137 ? 4.265 -19.277 -2.580 1.00 88.19 137 ARG A O 1
ATOM 1063 N N . VAL A 1 138 ? 4.833 -17.396 -3.665 1.00 89.94 138 VAL A N 1
ATOM 1064 C CA . VAL A 1 138 ? 5.045 -16.578 -2.470 1.00 89.94 138 VAL A CA 1
ATOM 1065 C C . VAL A 1 138 ? 4.363 -15.235 -2.637 1.00 89.94 138 VAL A C 1
ATOM 1067 O O . VAL A 1 138 ? 4.601 -14.543 -3.632 1.00 89.94 138 VAL A O 1
ATOM 1070 N N . GLN A 1 139 ? 3.591 -14.848 -1.628 1.00 91.12 139 GLN A N 1
ATOM 1071 C CA . GLN A 1 139 ? 3.079 -13.493 -1.460 1.00 91.12 139 GLN A CA 1
ATOM 1072 C C . GLN A 1 139 ? 3.852 -12.776 -0.366 1.00 91.12 139 GLN A C 1
ATOM 1074 O O . GLN A 1 139 ? 4.419 -13.401 0.528 1.00 91.12 139 GLN A O 1
ATOM 1079 N N . ARG A 1 140 ? 3.923 -11.451 -0.469 1.00 93.12 140 ARG A N 1
ATOM 1080 C CA . ARG A 1 140 ? 4.520 -10.601 0.563 1.00 93.12 140 ARG A CA 1
ATOM 1081 C C . ARG A 1 140 ? 3.526 -9.527 0.925 1.00 93.12 140 ARG A C 1
ATOM 1083 O O . ARG A 1 140 ? 2.932 -8.921 0.041 1.00 93.12 140 ARG A O 1
ATOM 1090 N N . VAL A 1 141 ? 3.366 -9.292 2.212 1.00 94.25 141 VAL A N 1
ATOM 1091 C CA . VAL A 1 141 ? 2.420 -8.332 2.742 1.00 94.25 141 VAL A CA 1
ATOM 1092 C C . VAL A 1 141 ? 3.102 -7.502 3.804 1.00 94.25 141 VAL A C 1
ATOM 1094 O O . VAL A 1 141 ? 3.637 -8.044 4.764 1.00 94.25 141 VAL A O 1
ATOM 1097 N N . ARG A 1 142 ? 3.022 -6.181 3.670 1.00 94.69 142 ARG A N 1
ATOM 1098 C CA . ARG A 1 142 ? 3.210 -5.286 4.814 1.00 94.69 142 ARG A CA 1
ATOM 1099 C C . ARG A 1 142 ? 1.899 -4.649 5.165 1.00 94.69 142 ARG A C 1
ATOM 1101 O O . ARG A 1 142 ? 1.197 -4.151 4.289 1.00 94.69 142 ARG A O 1
ATOM 1108 N N . THR A 1 143 ? 1.610 -4.629 6.451 1.00 95.19 143 THR A N 1
ATOM 1109 C CA . THR A 1 143 ? 0.406 -4.025 6.987 1.00 95.19 143 THR A CA 1
ATOM 1110 C C . THR A 1 143 ? 0.765 -3.062 8.099 1.00 95.19 143 THR A C 1
ATOM 1112 O O . THR A 1 143 ? 1.466 -3.427 9.037 1.00 95.19 143 THR A O 1
ATOM 1115 N N . TRP A 1 144 ? 0.232 -1.849 8.026 1.00 95.00 144 TRP A N 1
ATOM 1116 C CA . TRP A 1 144 ? 0.098 -0.980 9.189 1.00 95.00 144 TRP A CA 1
ATOM 1117 C C . TRP A 1 144 ? -1.299 -1.167 9.752 1.00 95.00 144 TRP A C 1
ATOM 1119 O O . TRP A 1 144 ? -2.275 -1.108 9.004 1.00 95.00 144 TRP A O 1
ATOM 1129 N N . ALA A 1 145 ? -1.407 -1.413 11.053 1.00 94.44 145 ALA A N 1
ATOM 1130 C CA . ALA A 1 145 ? -2.681 -1.707 11.688 1.00 94.44 145 ALA A CA 1
ATOM 1131 C C . ALA A 1 145 ? -2.844 -0.997 13.032 1.00 94.44 145 ALA A C 1
ATOM 1133 O O . ALA A 1 145 ? -1.930 -0.948 13.850 1.00 94.44 145 ALA A O 1
ATOM 1134 N N . SER A 1 146 ? -4.054 -0.503 13.278 1.00 93.19 146 SER A N 1
ATOM 1135 C CA . SER A 1 146 ? -4.544 -0.070 14.584 1.00 93.19 146 SER A CA 1
ATOM 1136 C C . SER A 1 146 ? -5.397 -1.177 15.197 1.00 93.19 146 SER A C 1
ATOM 1138 O O . SER A 1 146 ? -6.527 -1.409 14.759 1.00 93.19 146 SER A O 1
ATOM 1140 N N . VAL A 1 147 ? -4.887 -1.816 16.245 1.00 92.62 147 VAL A N 1
ATOM 1141 C CA . VAL A 1 147 ? -5.549 -2.891 16.990 1.00 92.62 147 VAL A CA 1
ATOM 1142 C C . VAL A 1 147 ? -6.184 -2.311 18.253 1.00 92.62 147 VAL A C 1
ATOM 1144 O O . VAL A 1 147 ? -5.493 -1.873 19.172 1.00 92.62 147 VAL A O 1
ATOM 1147 N N . LEU A 1 148 ? -7.515 -2.287 18.304 1.00 91.62 148 LEU A N 1
ATOM 1148 C CA . LEU A 1 148 ? -8.282 -1.923 19.494 1.00 91.62 148 LEU A CA 1
ATOM 1149 C C . LEU A 1 148 ? -8.534 -3.174 20.334 1.00 91.62 148 LEU A C 1
ATOM 1151 O O . LEU A 1 148 ? -9.251 -4.078 19.907 1.00 91.62 148 LEU A O 1
ATOM 1155 N N . THR A 1 149 ? -8.016 -3.191 21.558 1.00 91.38 149 THR A N 1
ATOM 1156 C CA . THR A 1 149 ? -8.284 -4.259 22.530 1.00 91.38 149 THR A CA 1
ATOM 1157 C C . THR A 1 149 ? -9.232 -3.733 23.610 1.00 91.38 149 THR A C 1
ATOM 1159 O O . THR A 1 149 ? -8.789 -2.934 24.432 1.00 91.38 149 THR A O 1
ATOM 1162 N N . PRO A 1 150 ? -10.512 -4.151 23.669 1.00 87.75 150 PRO A N 1
ATOM 1163 C CA . PRO A 1 150 ? -11.527 -3.553 24.551 1.00 87.75 150 PRO A CA 1
ATOM 1164 C C . PRO A 1 150 ? -11.443 -4.006 26.021 1.00 87.75 150 PRO A C 1
ATOM 1166 O O . PRO A 1 150 ? -12.412 -3.886 26.771 1.00 87.75 150 PRO A O 1
ATOM 1169 N N . VAL A 1 151 ? -10.306 -4.554 26.449 1.00 87.12 151 VAL A N 1
ATOM 1170 C CA . VAL A 1 151 ? -10.115 -5.131 27.785 1.00 87.12 151 VAL A CA 1
ATOM 1171 C C . VAL A 1 151 ? -8.873 -4.566 28.466 1.00 87.12 151 VAL A C 1
ATOM 1173 O O . VAL A 1 151 ? -8.009 -3.970 27.821 1.00 87.12 151 VAL A O 1
ATOM 1176 N N . TYR A 1 152 ? -8.815 -4.750 29.784 1.00 87.81 152 TYR A N 1
ATOM 1177 C CA . TYR A 1 152 ? -7.613 -4.541 30.582 1.00 87.81 152 TYR A CA 1
ATOM 1178 C C . TYR A 1 152 ? -6.881 -5.874 30.778 1.00 87.81 152 TYR A C 1
ATOM 1180 O O . TYR A 1 152 ? -7.532 -6.918 30.893 1.00 87.81 152 TYR A O 1
ATOM 1188 N N . GLY A 1 153 ? -5.551 -5.821 30.833 1.00 88.19 153 GLY A N 1
ATOM 1189 C CA . GLY A 1 153 ? -4.679 -6.974 31.060 1.00 88.19 153 GLY A CA 1
ATOM 1190 C C . GLY A 1 153 ? -3.632 -7.093 29.961 1.00 88.19 153 GLY A C 1
ATOM 1191 O O . GLY A 1 153 ? -3.102 -6.074 29.529 1.00 88.19 153 GLY A O 1
ATOM 1192 N N . ASP A 1 154 ? -3.370 -8.306 29.489 1.00 89.88 154 ASP A N 1
ATOM 1193 C CA . ASP A 1 154 ? -2.381 -8.563 28.441 1.00 89.88 154 ASP A CA 1
ATOM 1194 C C . ASP A 1 154 ? -3.066 -8.878 27.116 1.00 89.88 154 ASP A C 1
ATOM 1196 O O . ASP A 1 154 ? -4.076 -9.584 27.061 1.00 89.88 154 ASP A O 1
ATOM 1200 N N . ALA A 1 155 ? -2.511 -8.366 26.027 1.00 92.31 155 ALA A N 1
ATOM 1201 C CA . ALA A 1 155 ? -2.892 -8.751 24.682 1.00 92.31 155 ALA A CA 1
ATOM 1202 C C . ALA A 1 155 ? -1.662 -9.180 23.893 1.00 92.31 155 ALA A C 1
ATOM 1204 O O . ALA A 1 155 ? -0.561 -8.682 24.119 1.00 92.31 155 ALA A O 1
ATOM 1205 N N . ALA A 1 156 ? -1.864 -10.095 22.953 1.00 93.44 156 ALA A N 1
ATOM 1206 C CA . ALA A 1 156 ? -0.837 -10.476 22.003 1.00 93.44 156 ALA A CA 1
ATOM 1207 C C . ALA A 1 156 ? -1.401 -10.473 20.589 1.00 93.44 156 ALA A C 1
ATOM 1209 O O . ALA A 1 156 ? -2.554 -10.845 20.369 1.00 93.44 156 ALA A O 1
ATOM 1210 N N . VAL A 1 157 ? -0.561 -10.076 19.646 1.00 94.44 157 VAL A N 1
ATOM 1211 C CA . VAL A 1 157 ? -0.791 -10.191 18.208 1.00 94.44 157 VAL A CA 1
ATOM 1212 C C . VAL A 1 157 ? 0.343 -11.024 17.623 1.00 94.44 157 VAL A C 1
ATOM 1214 O O . VAL A 1 157 ? 1.487 -10.888 18.065 1.00 94.44 157 VAL A O 1
ATOM 1217 N N . TRP A 1 158 ? 0.040 -11.911 16.683 1.00 94.38 158 TRP A N 1
ATOM 1218 C CA . TRP A 1 158 ? 1.055 -12.731 16.026 1.00 94.38 158 TRP A CA 1
ATOM 1219 C C . TRP A 1 158 ? 0.682 -13.036 14.583 1.00 94.38 158 TRP A C 1
ATOM 1221 O O . TRP A 1 158 ? -0.497 -13.058 14.236 1.00 94.38 158 TRP A O 1
ATOM 1231 N N . LEU A 1 159 ? 1.690 -13.278 13.758 1.00 92.81 159 LEU A N 1
ATOM 1232 C CA . LEU A 1 159 ? 1.516 -13.752 12.392 1.00 92.81 159 LEU A CA 1
ATOM 1233 C C . LEU A 1 159 ? 1.658 -15.269 12.371 1.00 92.81 159 LEU A C 1
ATOM 1235 O O . LEU A 1 159 ? 2.616 -15.802 12.924 1.00 92.81 159 LEU A O 1
ATOM 1239 N N . GLU A 1 160 ? 0.718 -15.970 11.746 1.00 85.31 160 GLU A N 1
ATOM 1240 C CA . GLU A 1 160 ? 0.853 -17.415 11.584 1.00 85.31 160 GLU A CA 1
ATOM 1241 C C . GLU A 1 160 ? 1.889 -17.726 10.494 1.00 85.31 160 GLU A C 1
ATOM 1243 O O . GLU A 1 160 ? 1.951 -17.083 9.438 1.00 85.31 160 GLU A O 1
ATOM 1248 N N . SER A 1 161 ? 2.744 -18.709 10.770 1.00 69.38 161 SER A N 1
ATOM 1249 C CA . SER A 1 161 ? 3.640 -19.297 9.779 1.00 69.38 161 SER A CA 1
ATOM 1250 C C . SER A 1 161 ? 2.877 -20.345 8.970 1.00 69.38 161 SER A C 1
ATOM 1252 O O . SER A 1 161 ? 2.317 -21.265 9.561 1.00 69.38 161 SER A O 1
ATOM 1254 N N . ASP A 1 162 ? 2.924 -20.261 7.641 1.00 61.28 162 ASP A N 1
ATOM 1255 C CA . ASP A 1 162 ? 2.250 -21.189 6.711 1.00 61.28 162 ASP A CA 1
ATOM 1256 C C . ASP A 1 162 ? 2.764 -22.650 6.749 1.00 61.28 162 ASP A C 1
ATOM 1258 O O . ASP A 1 162 ? 2.328 -23.490 5.959 1.00 61.28 162 ASP A O 1
ATOM 1262 N N . ASP A 1 163 ? 3.672 -23.009 7.661 1.00 54.31 163 ASP A N 1
ATOM 1263 C CA . ASP A 1 163 ? 4.272 -24.343 7.705 1.00 54.31 163 ASP A CA 1
ATOM 1264 C C . ASP A 1 163 ? 3.423 -25.345 8.493 1.00 54.31 163 ASP A C 1
ATOM 1266 O O . ASP A 1 163 ? 3.792 -25.824 9.565 1.00 54.31 163 ASP A O 1
ATOM 1270 N N . ALA A 1 164 ? 2.323 -25.783 7.889 1.00 43.44 164 ALA A N 1
ATOM 1271 C CA . ALA A 1 164 ? 1.682 -27.048 8.251 1.00 43.44 164 ALA A CA 1
ATOM 1272 C C . ALA A 1 164 ? 2.471 -28.289 7.747 1.00 43.44 164 ALA A C 1
ATOM 1274 O O . ALA A 1 164 ? 1.915 -29.382 7.651 1.00 43.44 164 ALA A O 1
ATOM 1275 N N . GLY A 1 165 ? 3.769 -28.162 7.425 1.00 41.41 165 GLY A N 1
ATOM 1276 C CA . GLY A 1 165 ? 4.600 -29.258 6.913 1.00 41.41 165 GLY A CA 1
ATOM 1277 C C . GLY A 1 165 ? 6.094 -29.097 7.203 1.00 41.41 165 GLY A C 1
ATOM 1278 O O . GLY A 1 165 ? 6.784 -28.422 6.458 1.00 41.41 165 GLY A O 1
ATOM 1279 N N . SER A 1 166 ? 6.564 -29.742 8.280 1.00 38.81 166 SER A N 1
ATOM 1280 C CA . SER A 1 166 ? 7.924 -30.223 8.645 1.00 38.81 166 SER A CA 1
ATOM 1281 C C . SER A 1 166 ? 9.227 -29.563 8.124 1.00 38.81 166 SER A C 1
ATOM 1283 O O . SER A 1 166 ? 10.292 -30.163 8.266 1.00 38.81 166 SER A O 1
ATOM 1285 N N . GLY A 1 167 ? 9.219 -28.359 7.569 1.00 45.59 167 GLY A N 1
ATOM 1286 C CA . GLY A 1 167 ? 10.408 -27.587 7.215 1.00 45.59 167 GLY A CA 1
ATOM 1287 C C . GLY A 1 167 ? 10.180 -26.150 7.645 1.00 45.59 167 GLY A C 1
ATOM 1288 O O . GLY A 1 167 ? 9.174 -25.570 7.271 1.00 45.59 167 GLY A O 1
ATOM 1289 N N . GLY A 1 168 ? 11.061 -25.600 8.483 1.00 52.75 168 GLY A N 1
ATOM 1290 C CA . GLY A 1 168 ? 10.874 -24.250 9.017 1.00 52.75 168 GLY A CA 1
ATOM 1291 C C . GLY A 1 168 ? 10.717 -23.191 7.920 1.00 52.75 168 GLY A C 1
ATOM 1292 O O . GLY A 1 168 ? 11.324 -23.303 6.851 1.00 52.75 168 GLY A O 1
ATOM 1293 N N . SER A 1 169 ? 9.927 -22.160 8.219 1.00 58.22 169 SER A N 1
ATOM 1294 C CA . SER A 1 169 ? 9.564 -21.101 7.281 1.00 58.22 169 SER A CA 1
ATOM 1295 C C . SER A 1 169 ? 10.804 -20.502 6.648 1.00 58.22 169 SER A C 1
ATOM 1297 O O . SER A 1 169 ? 11.708 -20.010 7.329 1.00 58.22 169 SER A O 1
ATOM 1299 N N . ARG A 1 170 ? 10.829 -20.477 5.313 1.00 71.56 170 ARG A N 1
ATOM 1300 C CA . ARG A 1 170 ? 11.870 -19.766 4.559 1.00 71.56 170 ARG A CA 1
ATOM 1301 C C . ARG A 1 170 ? 11.879 -18.266 4.881 1.00 71.56 170 ARG A C 1
ATOM 1303 O O . ARG A 1 170 ? 12.893 -17.603 4.661 1.00 71.56 170 ARG A O 1
ATOM 1310 N N . PHE A 1 171 ? 10.756 -17.728 5.347 1.00 81.69 171 PHE A N 1
ATOM 1311 C CA . PHE A 1 171 ? 10.575 -16.311 5.625 1.00 81.69 171 PHE A CA 1
ATOM 1312 C C . PHE A 1 171 ? 10.392 -16.065 7.118 1.00 81.69 171 PHE A C 1
ATOM 1314 O O . PHE A 1 171 ? 9.635 -16.753 7.797 1.00 81.69 171 PHE A O 1
ATOM 1321 N N . GLN A 1 172 ? 11.074 -15.046 7.623 1.00 86.38 172 GLN A N 1
ATOM 1322 C CA . GLN A 1 172 ? 10.890 -14.591 8.990 1.00 86.38 172 GLN A CA 1
ATOM 1323 C C . GLN A 1 172 ? 9.807 -13.516 8.998 1.00 86.38 172 GLN A C 1
ATOM 1325 O O . GLN A 1 172 ? 9.998 -12.448 8.416 1.00 86.38 172 GLN A O 1
ATOM 1330 N N . GLN A 1 173 ? 8.677 -13.823 9.630 1.00 91.38 173 GLN A N 1
ATOM 1331 C CA . GLN A 1 173 ? 7.603 -12.854 9.831 1.00 91.38 173 GLN A CA 1
ATOM 1332 C C . GLN A 1 173 ? 7.987 -11.911 10.962 1.00 91.38 173 GLN A C 1
ATOM 1334 O O . GLN A 1 173 ? 8.696 -12.315 11.890 1.00 91.38 173 GLN A O 1
ATOM 1339 N N . THR A 1 174 ? 7.528 -10.663 10.903 1.00 93.25 174 THR A N 1
ATOM 1340 C CA . THR A 1 174 ? 7.796 -9.710 11.979 1.00 93.25 174 THR A CA 1
ATOM 1341 C C . THR A 1 174 ? 6.567 -8.904 12.363 1.00 93.25 174 THR A C 1
ATOM 1343 O O . THR A 1 174 ? 5.740 -8.519 11.534 1.00 93.25 174 THR A O 1
ATOM 1346 N N . VAL A 1 175 ? 6.460 -8.641 13.660 1.00 94.31 175 VAL A N 1
ATOM 1347 C CA . VAL A 1 175 ? 5.482 -7.746 14.257 1.00 94.31 175 VAL A CA 1
ATOM 1348 C C . VAL A 1 175 ? 6.231 -6.732 15.103 1.00 94.31 175 VAL A C 1
ATOM 1350 O O . VAL A 1 175 ? 6.909 -7.083 16.067 1.00 94.31 175 VAL A O 1
ATOM 1353 N N . ALA A 1 176 ? 6.094 -5.458 14.756 1.00 92.31 176 ALA A N 1
ATOM 1354 C CA . ALA A 1 176 ? 6.751 -4.365 15.455 1.00 92.31 176 ALA A CA 1
ATOM 1355 C C . ALA A 1 176 ? 5.730 -3.307 15.895 1.00 92.31 176 ALA A C 1
ATOM 1357 O O . ALA A 1 176 ? 4.756 -3.059 15.178 1.00 92.31 176 ALA A O 1
ATOM 1358 N N . PRO A 1 177 ? 5.928 -2.643 17.048 1.00 91.25 177 PRO A N 1
ATOM 1359 C CA . PRO A 1 177 ? 5.200 -1.418 17.343 1.00 91.25 177 PRO A CA 1
ATOM 1360 C C . PRO A 1 177 ? 5.509 -0.381 16.258 1.00 91.25 177 PRO A C 1
ATOM 1362 O O . PRO A 1 177 ? 6.645 -0.272 15.795 1.00 91.25 177 PRO A O 1
ATOM 1365 N N . TRP A 1 178 ? 4.497 0.377 15.849 1.00 89.94 178 TRP A N 1
ATOM 1366 C CA . TRP A 1 178 ? 4.653 1.408 14.830 1.00 89.94 178 TRP A CA 1
ATOM 1367 C C . TRP A 1 178 ? 4.077 2.729 15.314 1.00 89.94 178 TRP A C 1
ATOM 1369 O O . TRP A 1 178 ? 2.997 2.773 15.899 1.00 89.94 178 TRP A O 1
ATOM 1379 N N . GLU A 1 179 ? 4.797 3.805 15.029 1.00 83.44 179 GLU A N 1
ATOM 1380 C CA . GLU A 1 179 ? 4.361 5.171 15.269 1.00 83.44 179 GLU A CA 1
ATOM 1381 C C . GLU A 1 179 ? 4.766 6.026 14.069 1.00 83.44 179 GLU A C 1
ATOM 1383 O O . GLU A 1 179 ? 5.848 5.860 13.501 1.00 83.44 179 GLU A O 1
ATOM 1388 N N . ALA A 1 180 ? 3.883 6.935 13.662 1.00 77.50 180 ALA A N 1
ATOM 1389 C CA . ALA A 1 180 ? 4.208 7.879 12.608 1.00 77.50 180 ALA A CA 1
ATOM 1390 C C . ALA A 1 180 ? 5.229 8.907 13.116 1.00 77.50 180 ALA A C 1
ATOM 1392 O O . ALA A 1 180 ? 5.024 9.566 14.133 1.00 77.50 180 ALA A O 1
ATOM 1393 N N . SER A 1 181 ? 6.290 9.092 12.341 1.00 66.44 181 SER A N 1
ATOM 1394 C CA . SER A 1 181 ? 7.370 10.079 12.508 1.00 66.44 181 SER A CA 1
ATOM 1395 C C . SER A 1 181 ? 6.909 11.529 12.727 1.00 66.44 181 SER A C 1
ATOM 1397 O O . SER A 1 181 ? 7.650 12.315 13.312 1.00 66.44 181 SER A O 1
ATOM 1399 N N . GLN A 1 182 ? 5.718 11.908 12.248 1.00 57.69 182 GLN A N 1
ATOM 1400 C CA . GLN A 1 182 ? 5.246 13.299 12.195 1.00 57.69 182 GLN A CA 1
ATOM 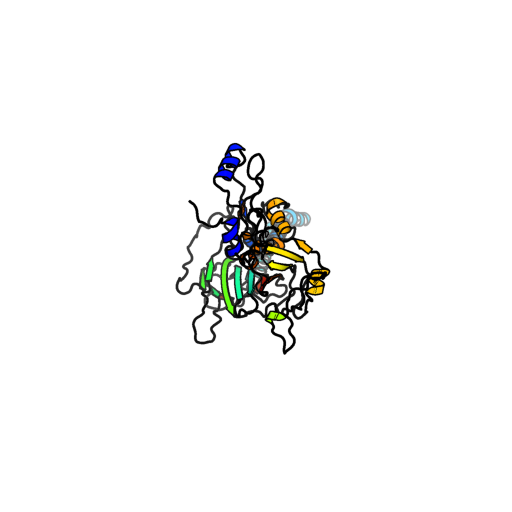1401 C C . GLN A 1 182 ? 4.045 13.594 13.092 1.00 57.69 182 GLN A C 1
ATOM 1403 O O . GLN A 1 182 ? 3.144 14.331 12.699 1.00 57.69 182 GLN A O 1
ATOM 1408 N N . ASN A 1 183 ? 4.025 13.080 14.321 1.00 49.50 183 ASN A N 1
ATOM 1409 C CA . ASN A 1 183 ? 3.053 13.551 15.308 1.00 49.50 183 ASN A CA 1
ATOM 1410 C C . ASN A 1 183 ? 3.722 14.374 16.424 1.00 49.50 183 ASN A C 1
ATOM 1412 O O . ASN A 1 183 ? 3.746 13.940 17.574 1.00 49.50 183 ASN A O 1
ATOM 1416 N N . PRO A 1 184 ? 4.240 15.589 16.132 1.00 42.25 184 PRO A N 1
ATOM 1417 C CA . PRO A 1 184 ? 4.808 16.470 17.158 1.00 42.25 184 PRO A CA 1
ATOM 1418 C C . PRO A 1 184 ? 3.761 16.941 18.187 1.00 42.25 184 PRO A C 1
ATOM 1420 O O . PRO A 1 184 ? 4.117 17.549 19.191 1.00 42.25 184 PRO A O 1
ATOM 1423 N N . ALA A 1 185 ? 2.471 16.672 17.952 1.00 45.09 185 ALA A N 1
ATOM 1424 C CA . ALA A 1 185 ? 1.358 17.140 18.772 1.00 45.09 185 ALA A CA 1
ATOM 1425 C C . ALA A 1 185 ? 0.945 16.191 19.913 1.00 45.09 185 ALA A C 1
ATOM 1427 O O . ALA A 1 185 ? 0.055 16.539 20.691 1.00 45.09 185 ALA A O 1
ATOM 1428 N N . ARG A 1 186 ? 1.547 15.003 20.059 1.00 48.94 186 ARG A N 1
ATOM 1429 C CA . ARG A 1 186 ? 1.262 14.141 21.214 1.00 48.94 186 ARG A CA 1
ATOM 1430 C C . ARG A 1 186 ? 2.370 14.272 22.239 1.00 48.94 186 ARG A C 1
ATOM 1432 O O . ARG A 1 186 ? 3.467 13.763 22.052 1.00 48.94 186 ARG A O 1
ATOM 1439 N N . GLY A 1 187 ? 2.049 14.945 23.345 1.00 49.34 187 GLY A N 1
ATOM 1440 C CA . GLY A 1 187 ? 2.828 14.828 24.569 1.00 49.34 187 GLY A CA 1
ATOM 1441 C C . GLY A 1 187 ? 3.125 13.354 24.828 1.00 49.34 187 GLY A C 1
ATOM 1442 O O . GLY A 1 187 ? 2.221 12.518 24.757 1.00 49.34 187 GLY A O 1
ATOM 1443 N N . SER A 1 188 ? 4.402 13.048 25.059 1.00 50.62 188 SER A N 1
ATOM 1444 C CA . SER A 1 188 ? 4.838 11.724 25.490 1.00 50.62 188 SER A CA 1
ATOM 1445 C C . SER A 1 188 ? 3.921 11.263 26.624 1.00 50.62 188 SER A C 1
ATOM 1447 O O . SER A 1 188 ? 3.723 11.988 27.604 1.00 50.62 188 SER A O 1
ATOM 1449 N N . PHE A 1 189 ? 3.281 10.103 26.456 1.00 50.91 189 PHE A N 1
ATOM 1450 C CA . PHE A 1 189 ? 2.446 9.550 27.515 1.00 50.91 189 PHE A CA 1
ATOM 1451 C C . PHE A 1 189 ? 3.344 9.330 28.747 1.00 50.91 189 PHE A C 1
ATOM 1453 O O . PHE A 1 189 ? 4.427 8.770 28.589 1.00 50.91 189 PHE A O 1
ATOM 1460 N N . PRO A 1 190 ? 2.916 9.697 29.971 1.00 50.25 190 PRO A N 1
ATOM 1461 C CA . PRO A 1 190 ? 3.755 9.581 31.173 1.00 50.25 190 PRO A CA 1
ATOM 1462 C C . PRO A 1 190 ? 4.269 8.161 31.478 1.00 50.25 190 PRO A C 1
ATOM 1464 O O . PRO A 1 190 ? 5.155 7.993 32.307 1.00 50.25 190 PRO A O 1
ATOM 1467 N N . ASP A 1 191 ? 3.705 7.141 30.824 1.00 52.16 191 ASP A N 1
ATOM 1468 C CA . ASP A 1 191 ? 4.078 5.730 30.929 1.00 52.16 191 ASP A CA 1
ATOM 1469 C C . ASP A 1 191 ? 4.648 5.240 29.581 1.00 52.16 191 ASP A C 1
ATOM 1471 O O . ASP A 1 191 ? 4.006 4.478 28.856 1.00 52.16 191 ASP A O 1
ATOM 1475 N N . ALA A 1 192 ? 5.842 5.721 29.219 1.00 55.44 192 ALA A N 1
ATOM 1476 C CA . ALA A 1 192 ? 6.607 5.282 28.047 1.00 55.44 192 ALA A CA 1
ATOM 1477 C C . ALA A 1 192 ? 7.362 3.975 28.346 1.00 55.44 192 ALA A C 1
ATOM 1479 O O . ALA A 1 192 ? 8.588 3.923 28.320 1.00 55.44 192 ALA A O 1
ATOM 1480 N N . ARG A 1 193 ? 6.633 2.916 28.715 1.00 61.28 193 ARG A N 1
ATOM 1481 C CA . ARG A 1 193 ? 7.251 1.594 28.879 1.00 61.28 193 ARG A CA 1
ATOM 1482 C C . ARG A 1 193 ? 7.610 1.033 27.515 1.00 61.28 193 ARG A C 1
ATOM 1484 O O . ARG A 1 193 ? 6.729 0.871 26.670 1.00 61.28 193 ARG A O 1
ATOM 1491 N N . ASP A 1 194 ? 8.877 0.679 27.359 1.00 61.44 194 ASP A N 1
ATOM 1492 C CA . ASP A 1 194 ? 9.343 -0.096 26.221 1.00 61.44 194 ASP A CA 1
ATOM 1493 C C . ASP A 1 194 ? 8.651 -1.463 26.212 1.00 61.44 194 ASP A C 1
ATOM 1495 O O . ASP A 1 194 ? 8.544 -2.146 27.237 1.00 61.44 194 ASP A O 1
ATOM 1499 N N . TYR A 1 195 ? 8.149 -1.865 25.046 1.00 70.94 195 TYR A N 1
ATOM 1500 C CA . TYR A 1 195 ? 7.610 -3.207 24.862 1.00 70.94 195 TYR A CA 1
ATOM 1501 C C . TYR A 1 195 ? 8.783 -4.164 24.668 1.00 70.94 195 TYR A C 1
ATOM 1503 O O . TYR A 1 195 ? 9.584 -3.990 23.750 1.00 70.94 195 TYR A O 1
ATOM 1511 N N . SER A 1 196 ? 8.887 -5.188 25.512 1.00 73.81 196 SER A N 1
ATOM 1512 C CA . SER A 1 196 ? 9.866 -6.251 25.301 1.00 73.81 196 SER A CA 1
ATOM 1513 C C . SER A 1 196 ? 9.457 -7.068 24.075 1.00 73.81 196 SER A C 1
ATOM 1515 O O . SER A 1 196 ? 8.448 -7.777 24.108 1.00 73.81 196 SER A O 1
ATOM 1517 N N . ILE A 1 197 ? 10.238 -6.973 23.004 1.00 81.94 197 ILE A N 1
ATOM 1518 C CA . ILE A 1 197 ? 10.107 -7.839 21.831 1.00 81.94 197 ILE A CA 1
ATOM 1519 C C . ILE A 1 197 ? 11.068 -9.007 22.022 1.00 81.94 197 ILE A C 1
ATOM 1521 O O . ILE A 1 197 ? 12.266 -8.804 22.229 1.00 81.94 197 ILE A O 1
ATOM 1525 N N . ASP A 1 198 ? 10.547 -10.230 21.969 1.00 84.50 198 ASP A N 1
ATOM 1526 C CA . ASP A 1 198 ? 11.393 -11.416 21.972 1.00 84.50 198 ASP A CA 1
ATOM 1527 C C . ASP A 1 198 ? 12.035 -11.571 20.592 1.00 84.50 198 ASP A C 1
ATOM 1529 O O . ASP A 1 198 ? 11.372 -11.908 19.615 1.00 84.50 198 ASP A O 1
ATOM 1533 N N . ALA A 1 199 ? 13.347 -11.351 20.513 1.00 85.69 199 ALA A N 1
ATOM 1534 C CA . ALA A 1 199 ? 14.098 -11.502 19.271 1.00 85.69 199 ALA A CA 1
ATOM 1535 C C . ALA A 1 199 ? 14.054 -12.937 18.707 1.00 85.69 199 ALA A C 1
ATOM 1537 O O . ALA A 1 199 ? 14.338 -13.131 17.526 1.00 85.69 199 ALA A O 1
ATOM 1538 N N . ARG A 1 200 ? 13.713 -13.943 19.529 1.00 88.00 200 ARG A N 1
ATOM 1539 C CA . ARG A 1 200 ? 13.530 -15.335 19.083 1.00 88.00 200 ARG A CA 1
ATOM 1540 C C . ARG A 1 200 ? 12.140 -15.613 18.515 1.00 88.00 200 ARG A C 1
ATOM 1542 O O . ARG A 1 200 ? 11.993 -16.600 17.804 1.00 88.00 200 ARG A O 1
ATOM 1549 N N . SER A 1 201 ? 11.176 -14.741 18.793 1.00 88.69 201 SER A N 1
ATOM 1550 C CA . SER A 1 201 ? 9.784 -14.850 18.346 1.00 88.69 201 SER A CA 1
ATOM 1551 C C . SER A 1 201 ? 9.331 -13.519 17.719 1.00 88.69 201 SER A C 1
ATOM 1553 O O . SER A 1 201 ? 8.408 -12.877 18.229 1.00 88.69 201 SER A O 1
ATOM 1555 N N . PRO A 1 202 ? 10.014 -13.031 16.660 1.00 91.31 202 PRO A N 1
ATOM 1556 C CA . PRO A 1 202 ? 9.751 -11.704 16.093 1.00 91.31 202 PRO A CA 1
ATOM 1557 C C . PRO A 1 202 ? 8.376 -11.599 15.425 1.00 91.31 202 PRO A C 1
ATOM 1559 O O . PRO A 1 202 ? 7.898 -10.499 15.174 1.00 91.31 202 PRO A O 1
ATOM 1562 N N . ASP A 1 203 ? 7.740 -12.731 15.154 1.00 92.06 203 ASP A N 1
ATOM 1563 C CA . ASP A 1 203 ? 6.393 -12.909 14.627 1.00 92.06 203 ASP A CA 1
ATOM 1564 C C . ASP A 1 203 ? 5.291 -12.643 15.666 1.00 92.06 203 ASP A C 1
ATOM 1566 O O . ASP A 1 203 ? 4.114 -12.647 15.308 1.00 92.06 203 ASP A O 1
ATOM 1570 N N . LYS A 1 204 ? 5.643 -12.382 16.934 1.00 93.31 204 LYS A N 1
ATOM 1571 C CA . LYS A 1 204 ? 4.696 -12.150 18.030 1.00 93.31 204 LYS A CA 1
ATOM 1572 C C . LYS A 1 204 ? 5.052 -10.915 18.855 1.00 93.31 204 LYS A C 1
ATOM 1574 O O . LYS A 1 204 ? 6.159 -10.767 19.361 1.00 93.31 204 LYS A O 1
ATOM 1579 N N . LEU A 1 205 ? 4.048 -10.081 19.114 1.00 93.00 205 LEU A N 1
ATOM 1580 C CA . LEU A 1 205 ? 4.147 -8.934 20.015 1.00 93.00 205 LEU A CA 1
ATOM 1581 C C . LEU A 1 205 ? 3.124 -9.061 21.142 1.00 93.00 205 LEU A C 1
ATOM 1583 O O . LEU A 1 205 ? 1.927 -9.191 20.891 1.00 93.00 205 LEU A O 1
ATOM 1587 N N . THR A 1 206 ? 3.595 -8.982 22.387 1.00 91.94 206 THR A N 1
ATOM 1588 C CA . THR A 1 206 ? 2.744 -8.938 23.586 1.00 91.94 206 THR A CA 1
ATOM 1589 C C . THR A 1 206 ? 2.818 -7.550 24.208 1.00 91.94 206 THR A C 1
ATOM 1591 O O . THR A 1 206 ? 3.900 -6.980 24.337 1.00 91.94 206 THR A O 1
ATOM 1594 N N . PHE A 1 207 ? 1.673 -6.990 24.587 1.00 89.19 207 PHE A N 1
ATOM 1595 C CA . PHE A 1 207 ? 1.589 -5.656 25.167 1.00 89.19 207 PHE A CA 1
ATOM 1596 C C . PHE A 1 207 ? 0.466 -5.553 26.209 1.00 89.19 207 PHE A C 1
ATOM 1598 O O . PHE A 1 207 ? -0.562 -6.226 26.089 1.00 89.19 207 PHE A O 1
ATOM 1605 N N . PRO A 1 208 ? 0.603 -4.658 27.204 1.00 87.81 208 PRO A N 1
ATOM 1606 C CA . PRO A 1 208 ? -0.476 -4.365 28.135 1.00 87.81 208 PRO A CA 1
ATOM 1607 C C . PRO A 1 208 ? -1.645 -3.680 27.411 1.00 87.81 208 PRO A C 1
ATOM 1609 O O . PRO A 1 208 ? -1.516 -2.583 26.854 1.00 87.81 208 PRO A O 1
ATOM 1612 N N . ALA A 1 209 ? -2.809 -4.315 27.459 1.00 85.81 209 ALA A N 1
ATOM 1613 C CA . ALA A 1 209 ? -4.082 -3.785 27.003 1.00 85.81 209 ALA A CA 1
ATOM 1614 C C . ALA A 1 209 ? -4.728 -2.930 28.104 1.00 85.81 209 ALA A C 1
ATOM 1616 O O . ALA A 1 209 ? -4.830 -3.338 29.263 1.00 85.81 209 ALA A O 1
ATOM 1617 N N . ARG A 1 210 ? -5.177 -1.720 27.750 1.00 83.56 210 ARG A N 1
ATOM 1618 C CA . ARG A 1 210 ? -5.864 -0.788 28.669 1.00 83.56 210 ARG A CA 1
ATOM 1619 C C . ARG A 1 210 ? -7.135 -0.208 28.056 1.00 83.56 210 ARG A C 1
ATOM 1621 O O . ARG A 1 210 ? -7.374 0.990 28.160 1.00 83.56 210 ARG A O 1
ATOM 1628 N N . ALA A 1 211 ? -7.916 -1.036 27.361 1.00 80.62 211 ALA A N 1
ATOM 1629 C CA . ALA A 1 211 ? -9.039 -0.563 26.548 1.00 80.62 211 ALA A CA 1
ATOM 1630 C C . ALA A 1 211 ? -8.627 0.514 25.512 1.00 80.62 211 ALA A C 1
ATOM 1632 O O . ALA A 1 211 ? -9.404 1.415 25.201 1.00 80.62 211 ALA A O 1
ATOM 1633 N N . THR A 1 212 ? -7.392 0.440 25.002 1.00 80.44 212 THR A N 1
ATOM 1634 C CA . THR A 1 212 ? -6.802 1.418 24.076 1.00 80.44 212 THR A CA 1
ATOM 1635 C C . THR A 1 212 ? -6.466 0.800 22.720 1.00 80.44 212 THR A C 1
ATOM 1637 O O . THR A 1 212 ? -6.534 -0.415 22.528 1.00 80.44 212 THR A O 1
ATOM 1640 N N . VAL A 1 213 ? -6.136 1.668 21.762 1.00 87.69 213 VAL A N 1
ATOM 1641 C CA . VAL A 1 213 ? -5.632 1.292 20.438 1.00 87.69 213 VAL A CA 1
ATOM 1642 C C . VAL A 1 213 ? -4.111 1.182 20.489 1.00 87.69 213 VAL A C 1
ATOM 1644 O O . VAL A 1 213 ? -3.449 2.068 21.035 1.00 87.69 213 VAL A O 1
ATOM 1647 N N . LYS A 1 214 ? -3.563 0.127 19.887 1.00 89.00 214 LYS A N 1
ATOM 1648 C CA . LYS A 1 214 ? -2.132 -0.012 19.598 1.00 89.00 214 LYS A CA 1
ATOM 1649 C C . LYS A 1 214 ? -1.892 -0.020 18.101 1.00 89.00 214 LYS A C 1
ATOM 1651 O O . LYS A 1 214 ? -2.654 -0.635 17.365 1.00 89.00 214 LYS A O 1
ATOM 1656 N N . GLN A 1 215 ? -0.848 0.678 17.674 1.00 91.44 215 GLN A N 1
ATOM 1657 C CA . GLN A 1 215 ? -0.422 0.708 16.283 1.00 91.44 215 GLN A CA 1
ATOM 1658 C C . GLN A 1 215 ? 0.764 -0.234 16.092 1.00 91.44 215 GLN A C 1
ATOM 1660 O O . GLN A 1 215 ? 1.711 -0.219 16.881 1.00 91.44 215 GLN A O 1
ATOM 1665 N N . VAL A 1 216 ? 0.678 -1.081 15.072 1.00 93.81 216 VAL A N 1
ATOM 1666 C CA . VAL A 1 216 ? 1.683 -2.096 14.752 1.00 93.81 216 VAL A CA 1
ATOM 1667 C C . VAL A 1 216 ? 1.977 -2.102 13.257 1.00 93.81 216 VAL A C 1
ATOM 1669 O O . VAL A 1 216 ? 1.105 -1.801 12.440 1.00 93.81 216 VAL A O 1
ATOM 1672 N N . GLN A 1 217 ? 3.207 -2.466 12.916 1.00 95.06 217 GLN A N 1
ATOM 1673 C CA . GLN A 1 217 ? 3.612 -2.872 11.580 1.00 95.06 217 GLN A CA 1
ATOM 1674 C C . GLN A 1 217 ? 3.764 -4.392 11.570 1.00 95.06 217 GLN A C 1
ATOM 1676 O O . GLN A 1 217 ? 4.380 -4.971 12.464 1.00 95.06 217 GLN A O 1
ATOM 1681 N N . LEU A 1 218 ? 3.189 -5.019 10.554 1.00 95.00 218 LEU A N 1
ATOM 1682 C CA . LEU A 1 218 ? 3.207 -6.454 10.321 1.00 95.00 218 LEU A CA 1
ATOM 1683 C C . LEU A 1 218 ? 3.893 -6.693 8.980 1.00 95.00 218 LEU A C 1
ATOM 1685 O O . LEU A 1 218 ? 3.455 -6.135 7.974 1.00 95.00 218 LEU A O 1
ATOM 1689 N N . ASP A 1 219 ? 4.936 -7.510 8.962 1.00 94.50 219 ASP A N 1
ATOM 1690 C CA . ASP A 1 219 ? 5.602 -7.966 7.748 1.00 94.50 219 ASP A CA 1
ATOM 1691 C C . ASP A 1 219 ? 5.421 -9.477 7.630 1.00 94.50 219 ASP A C 1
ATOM 1693 O O . ASP A 1 219 ? 5.915 -10.241 8.460 1.00 94.50 219 ASP A O 1
ATOM 1697 N N . TRP A 1 220 ? 4.696 -9.891 6.595 1.00 93.62 220 TRP A N 1
ATOM 1698 C CA . TRP A 1 220 ? 4.391 -11.283 6.312 1.00 93.62 220 TRP A CA 1
ATOM 1699 C C . TRP A 1 220 ? 4.867 -11.682 4.913 1.00 93.62 220 TRP A C 1
ATOM 1701 O O . TRP A 1 220 ? 4.729 -10.930 3.949 1.00 93.62 220 TRP A O 1
ATOM 1711 N N . ALA A 1 221 ? 5.413 -12.881 4.774 1.00 91.31 221 ALA A N 1
ATOM 1712 C CA . ALA A 1 221 ? 5.688 -13.514 3.498 1.00 91.31 221 ALA A CA 1
ATOM 1713 C C . ALA A 1 221 ? 5.472 -15.022 3.611 1.00 91.31 221 ALA A C 1
ATOM 1715 O O . ALA A 1 221 ? 6.173 -15.695 4.360 1.00 91.31 221 ALA A O 1
ATOM 1716 N N . GLY A 1 222 ? 4.532 -15.563 2.852 1.00 88.44 222 GLY A N 1
ATOM 1717 C CA . GLY A 1 222 ? 4.169 -16.976 2.914 1.00 88.44 222 GLY A CA 1
ATOM 1718 C C . GLY A 1 222 ? 3.682 -17.480 1.570 1.00 88.44 222 GLY A C 1
ATOM 1719 O O . GLY A 1 222 ? 4.025 -16.909 0.531 1.00 88.44 222 GLY A O 1
ATOM 1720 N N . GLY A 1 223 ? 2.915 -18.564 1.587 1.00 85.38 223 GLY A N 1
ATOM 1721 C CA . GLY A 1 223 ? 2.238 -19.115 0.425 1.00 85.38 223 GLY A CA 1
ATOM 1722 C C . GLY A 1 223 ? 1.221 -18.147 -0.187 1.00 85.38 223 GLY A C 1
ATOM 1723 O O . GLY A 1 223 ? 1.172 -16.953 0.110 1.00 85.38 223 GLY A O 1
ATOM 1724 N N . LEU A 1 224 ? 0.409 -18.656 -1.111 1.00 78.00 224 LEU A N 1
ATOM 1725 C CA . LEU A 1 224 ? -0.673 -17.877 -1.708 1.00 78.00 224 LEU A CA 1
ATOM 1726 C C . LEU A 1 224 ? -1.857 -17.839 -0.730 1.00 78.00 224 LEU A C 1
ATOM 1728 O O . LEU A 1 224 ? -2.769 -18.649 -0.863 1.00 78.00 224 LEU A O 1
ATOM 1732 N N . ALA A 1 225 ? -1.829 -16.925 0.247 1.00 76.19 225 ALA A N 1
ATOM 1733 C CA . ALA A 1 225 ? -2.947 -16.729 1.176 1.00 76.19 225 ALA A CA 1
ATOM 1734 C C . ALA A 1 225 ? -4.229 -16.351 0.419 1.00 76.19 225 ALA A C 1
ATOM 1736 O O . ALA A 1 225 ? -5.304 -16.858 0.726 1.00 76.19 225 ALA A O 1
ATOM 1737 N N . TRP A 1 226 ? -4.101 -15.517 -0.619 1.00 87.25 226 TRP A N 1
ATOM 1738 C CA . TRP A 1 226 ? -5.187 -15.208 -1.551 1.00 87.25 226 TRP A CA 1
ATOM 1739 C C . TRP A 1 226 ? -4.875 -15.679 -2.970 1.00 87.25 226 TRP A C 1
ATOM 1741 O O . TRP A 1 226 ? -3.752 -15.533 -3.467 1.00 87.25 226 TRP A O 1
ATOM 1751 N N . GLU A 1 227 ? -5.897 -16.148 -3.684 1.00 87.12 227 GLU A N 1
ATOM 1752 C CA . GLU A 1 227 ? -5.806 -16.392 -5.122 1.00 87.12 227 GLU A CA 1
ATOM 1753 C C . GLU A 1 227 ? -5.731 -15.065 -5.893 1.00 87.12 227 GLU A C 1
ATOM 1755 O O . GLU A 1 227 ? -6.724 -14.416 -6.225 1.00 87.12 227 GLU A O 1
ATOM 1760 N N . SER A 1 228 ? -4.499 -14.649 -6.165 1.00 88.56 228 SER A N 1
ATOM 1761 C CA . SER A 1 228 ? -4.185 -13.381 -6.819 1.00 88.56 228 SER A CA 1
ATOM 1762 C C . SER A 1 228 ? -4.551 -13.365 -8.315 1.00 88.56 228 SER A C 1
ATOM 1764 O O . SER A 1 228 ? -5.145 -14.296 -8.862 1.00 88.56 228 SER A O 1
ATOM 1766 N N . ILE A 1 229 ? -4.165 -12.285 -8.992 1.00 95.50 229 ILE A N 1
ATOM 1767 C CA . ILE A 1 229 ? -4.306 -12.116 -10.437 1.00 95.50 229 ILE A CA 1
ATOM 1768 C C . ILE A 1 229 ? -3.502 -13.201 -11.172 1.00 95.50 229 ILE A C 1
ATOM 1770 O O . ILE A 1 229 ? -2.370 -13.538 -10.798 1.00 95.50 229 ILE A O 1
ATOM 1774 N N . ARG A 1 230 ? -4.086 -13.744 -12.240 1.00 95.12 230 ARG A N 1
ATOM 1775 C CA . ARG A 1 230 ? -3.476 -14.747 -13.118 1.00 95.12 230 ARG A CA 1
ATOM 1776 C C . ARG A 1 230 ? -3.921 -14.550 -14.571 1.00 95.12 230 ARG A C 1
ATOM 1778 O O . ARG A 1 230 ? -5.008 -14.018 -14.801 1.00 95.12 230 ARG A O 1
ATOM 1785 N N . PRO A 1 231 ? -3.121 -14.988 -15.553 1.00 96.00 231 PRO A N 1
ATOM 1786 C CA . PRO A 1 231 ? -3.586 -15.070 -16.924 1.00 96.00 231 PRO A CA 1
ATOM 1787 C C . PRO A 1 231 ? -4.681 -16.128 -17.070 1.00 96.00 231 PRO A C 1
ATOM 1789 O O . PRO A 1 231 ? -4.649 -17.171 -16.413 1.00 96.00 231 PRO A O 1
ATOM 1792 N N . VAL A 1 232 ? -5.634 -15.855 -17.955 1.00 94.62 232 VAL A N 1
ATOM 1793 C CA . VAL A 1 232 ? -6.571 -16.863 -18.452 1.00 94.62 232 VAL A CA 1
ATOM 1794 C C . VAL A 1 232 ? -5.846 -17.650 -19.535 1.00 94.62 232 VAL A C 1
ATOM 1796 O O . VAL A 1 232 ? -5.320 -17.073 -20.486 1.00 94.62 232 VAL A O 1
ATOM 1799 N N . VAL A 1 233 ? -5.767 -18.962 -19.347 1.00 91.00 233 VAL A N 1
ATOM 1800 C CA . VAL A 1 233 ? -5.014 -19.874 -20.209 1.00 91.00 233 VAL A CA 1
ATOM 1801 C C . VAL A 1 233 ? -5.907 -21.010 -20.657 1.00 91.00 233 VAL A C 1
ATOM 1803 O O . VAL A 1 233 ? -6.681 -21.550 -19.867 1.00 91.00 233 VAL A O 1
ATOM 1806 N N . GLU A 1 234 ? -5.786 -21.376 -21.928 1.00 84.88 234 GLU A N 1
ATOM 1807 C CA . GLU A 1 234 ? -6.340 -22.629 -22.425 1.00 84.88 234 GLU A CA 1
ATOM 1808 C C . GLU A 1 234 ? -5.528 -23.815 -21.868 1.00 84.88 234 GLU A C 1
ATOM 1810 O O . GLU A 1 234 ? -4.335 -23.646 -21.592 1.00 84.88 234 GLU A O 1
ATOM 1815 N N . PRO A 1 235 ? -6.133 -25.010 -21.715 1.00 78.56 235 PRO A N 1
ATOM 1816 C CA . PRO A 1 235 ? -5.520 -26.157 -21.033 1.00 78.56 235 PRO A CA 1
ATOM 1817 C C . PRO A 1 235 ? -4.120 -26.568 -21.525 1.00 78.56 235 PRO A C 1
ATOM 1819 O O . PRO A 1 235 ? -3.337 -27.078 -20.728 1.00 78.56 235 PRO A O 1
ATOM 1822 N N . ASP A 1 236 ? -3.784 -26.293 -22.790 1.00 80.25 236 ASP A N 1
ATOM 1823 C CA . ASP A 1 236 ? -2.522 -26.704 -23.426 1.00 80.25 236 ASP A CA 1
ATOM 1824 C C . ASP A 1 236 ? -1.546 -25.542 -23.707 1.00 80.25 236 ASP A C 1
ATOM 1826 O O . ASP A 1 236 ? -0.527 -25.720 -24.379 1.00 80.25 236 ASP A O 1
ATOM 1830 N N . THR A 1 237 ? -1.828 -24.332 -23.211 1.00 82.12 237 THR A N 1
ATOM 1831 C CA . THR A 1 237 ? -0.973 -23.156 -23.446 1.00 82.12 237 THR A CA 1
ATOM 1832 C C . THR A 1 237 ? -0.037 -22.893 -22.269 1.00 82.12 237 THR A C 1
ATOM 1834 O O . THR A 1 237 ? -0.463 -22.878 -21.116 1.00 82.12 237 THR A O 1
ATOM 1837 N N . ASP A 1 238 ? 1.241 -22.611 -22.557 1.00 85.50 238 ASP A N 1
ATOM 1838 C CA . ASP A 1 238 ? 2.199 -22.155 -21.543 1.00 85.50 238 ASP A CA 1
ATOM 1839 C C . ASP A 1 238 ? 1.687 -20.859 -20.888 1.00 85.50 238 ASP A C 1
ATOM 1841 O O . ASP A 1 238 ? 1.593 -19.821 -21.561 1.00 85.50 238 ASP A O 1
ATOM 1845 N N . PRO A 1 239 ? 1.392 -20.874 -19.577 1.00 84.44 239 PRO A N 1
ATOM 1846 C CA . PRO A 1 239 ? 0.831 -19.719 -18.905 1.00 84.44 239 PRO A CA 1
ATOM 1847 C C . PRO A 1 239 ? 1.762 -18.508 -18.879 1.00 84.44 239 PRO A C 1
ATOM 1849 O O . PRO A 1 239 ? 1.275 -17.387 -18.780 1.00 84.44 239 PRO A O 1
ATOM 1852 N N . PHE A 1 240 ? 3.079 -18.697 -19.022 1.00 86.75 240 PHE A N 1
ATOM 1853 C CA . PHE A 1 240 ? 4.040 -17.595 -19.128 1.00 86.75 240 PHE A CA 1
ATOM 1854 C C . PHE A 1 240 ? 4.033 -16.914 -20.505 1.00 86.75 240 PHE A C 1
ATOM 1856 O O . PHE A 1 240 ? 4.637 -15.850 -20.672 1.00 86.75 240 PHE A O 1
ATOM 1863 N N . ARG A 1 241 ? 3.315 -17.472 -21.485 1.00 87.75 241 ARG A N 1
ATOM 1864 C CA . ARG A 1 241 ? 3.151 -16.916 -22.840 1.00 87.75 241 ARG A CA 1
ATOM 1865 C C . ARG A 1 241 ? 1.739 -16.406 -23.124 1.00 87.75 241 ARG A C 1
ATOM 1867 O O . ARG A 1 241 ? 1.473 -15.939 -24.232 1.00 87.75 241 ARG A O 1
ATOM 1874 N N . ALA A 1 242 ? 0.853 -16.477 -22.134 1.00 91.31 242 ALA A N 1
ATOM 1875 C CA . ALA A 1 242 ? -0.535 -16.049 -22.254 1.00 91.31 242 ALA A CA 1
ATOM 1876 C C . ALA A 1 242 ? -0.671 -14.536 -22.472 1.00 91.31 242 ALA A C 1
ATOM 1878 O O . ALA A 1 242 ? -1.540 -14.092 -23.219 1.00 91.31 242 ALA A O 1
ATOM 1879 N N . VAL A 1 243 ? 0.220 -13.750 -21.855 1.00 94.31 243 VAL A N 1
ATOM 1880 C CA . VAL A 1 243 ? 0.311 -12.297 -22.045 1.00 94.31 243 VAL A CA 1
ATOM 1881 C C . VAL A 1 243 ? 1.535 -11.955 -22.885 1.00 94.31 243 VAL A C 1
ATOM 1883 O O . VAL A 1 243 ? 2.637 -12.426 -22.592 1.00 94.31 243 VAL A O 1
ATOM 1886 N N . ARG A 1 244 ? 1.364 -11.118 -23.917 1.00 94.12 244 ARG A N 1
ATOM 1887 C CA . ARG A 1 244 ? 2.446 -10.772 -24.854 1.00 94.12 244 ARG A CA 1
ATOM 1888 C C . ARG A 1 244 ? 2.327 -9.386 -25.493 1.00 94.12 244 ARG A C 1
ATOM 1890 O O . ARG A 1 244 ? 1.233 -8.862 -25.665 1.00 94.12 244 ARG A O 1
ATOM 1897 N N . PHE A 1 245 ? 3.492 -8.889 -25.917 1.00 94.25 245 PHE A N 1
ATOM 1898 C CA . PHE A 1 245 ? 3.721 -8.043 -27.097 1.00 94.25 245 PHE A CA 1
ATOM 1899 C C . PHE A 1 245 ? 2.665 -8.163 -28.206 1.00 94.25 245 PHE A C 1
ATOM 1901 O O . PHE A 1 245 ? 2.624 -9.223 -28.828 1.00 94.25 245 PHE A O 1
ATOM 1908 N N . THR A 1 246 ? 1.889 -7.123 -28.522 1.00 92.38 246 THR A N 1
ATOM 1909 C CA . THR A 1 246 ? 1.363 -6.985 -29.888 1.00 92.38 246 THR A CA 1
ATOM 1910 C C . THR A 1 246 ? 2.511 -6.701 -30.869 1.00 92.38 246 THR A C 1
ATOM 1912 O O . THR A 1 246 ? 3.517 -6.081 -30.495 1.00 92.38 246 THR A O 1
ATOM 1915 N N . PRO A 1 247 ? 2.405 -7.157 -32.126 1.00 87.94 247 PRO A N 1
ATOM 1916 C CA . PRO A 1 247 ? 3.319 -6.762 -33.189 1.00 87.94 247 PRO A CA 1
ATOM 1917 C C . PRO A 1 247 ? 3.396 -5.234 -33.380 1.00 87.94 247 PRO A C 1
ATOM 1919 O O . PRO A 1 247 ? 2.406 -4.527 -33.169 1.00 87.94 247 PRO A O 1
ATOM 1922 N N . PRO A 1 248 ? 4.547 -4.697 -33.830 1.00 82.00 248 PRO A N 1
ATOM 1923 C CA . PRO A 1 248 ? 4.653 -3.290 -34.201 1.00 82.00 248 PRO A CA 1
ATOM 1924 C C . PRO A 1 248 ? 3.605 -2.899 -35.253 1.00 82.00 248 PRO A C 1
ATOM 1926 O O . PRO A 1 248 ? 3.436 -3.600 -36.247 1.00 82.00 248 PRO A O 1
ATOM 1929 N N . GLY A 1 249 ? 2.942 -1.757 -35.057 1.00 78.44 249 GLY A N 1
ATOM 1930 C CA . GLY A 1 249 ? 1.922 -1.233 -35.976 1.00 78.44 249 GLY A CA 1
ATOM 1931 C C . GLY A 1 249 ? 0.476 -1.492 -35.545 1.00 78.44 249 GLY A C 1
ATOM 1932 O O . GLY A 1 249 ? -0.428 -0.869 -36.096 1.00 78.44 249 GLY A O 1
ATOM 1933 N N . GLU A 1 250 ? 0.245 -2.335 -34.537 1.00 85.88 250 GLU A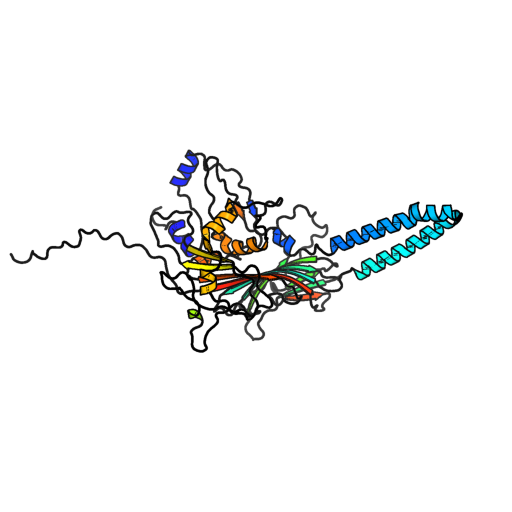 N 1
ATOM 1934 C CA . GLU A 1 250 ? -1.071 -2.471 -33.905 1.00 85.88 250 GLU A CA 1
ATOM 1935 C C . GLU A 1 250 ? -1.351 -1.330 -32.910 1.00 85.88 250 GLU A C 1
ATOM 1937 O O . GLU A 1 250 ? -0.437 -0.762 -32.307 1.00 85.88 250 GLU A O 1
ATOM 1942 N N . LEU A 1 251 ? -2.636 -0.993 -32.736 1.00 82.44 251 LEU A N 1
ATOM 1943 C CA . LEU A 1 251 ? -3.081 0.008 -31.755 1.00 82.44 251 LEU A CA 1
ATOM 1944 C C . LEU A 1 251 ? -3.007 -0.520 -30.317 1.00 82.44 251 LEU A C 1
ATOM 1946 O O . LEU A 1 251 ? -2.669 0.223 -29.398 1.00 82.44 251 LEU A O 1
ATOM 1950 N N . ALA A 1 252 ? -3.342 -1.797 -30.117 1.00 86.12 252 ALA A N 1
ATOM 1951 C CA . ALA A 1 252 ? -3.178 -2.470 -28.836 1.00 86.12 252 ALA A CA 1
ATOM 1952 C C . ALA A 1 252 ? -1.690 -2.630 -28.513 1.00 86.12 252 ALA A C 1
ATOM 1954 O O . ALA A 1 252 ? -0.863 -2.785 -29.409 1.00 86.12 252 ALA A O 1
ATOM 1955 N N . VAL A 1 253 ? -1.347 -2.608 -27.225 1.00 91.06 253 VAL A N 1
ATOM 1956 C CA . VAL A 1 253 ? 0.035 -2.788 -26.742 1.00 91.06 253 VAL A CA 1
ATOM 1957 C C . VAL A 1 253 ? 0.268 -4.199 -26.222 1.00 91.06 253 VAL A C 1
ATOM 1959 O O . VAL A 1 253 ? 1.393 -4.691 -26.245 1.00 91.06 253 VAL A O 1
ATOM 1962 N N . LEU A 1 254 ? -0.781 -4.839 -25.717 1.00 94.62 254 LEU A N 1
ATOM 1963 C CA . LEU A 1 254 ? -0.725 -6.172 -25.140 1.00 94.62 254 LEU A CA 1
ATOM 1964 C C . LEU A 1 254 ? -1.841 -7.042 -25.702 1.00 94.62 254 LEU A C 1
ATOM 1966 O O . LEU A 1 254 ? -2.922 -6.553 -26.008 1.00 94.62 254 LEU A O 1
ATOM 1970 N N . GLN A 1 255 ? -1.580 -8.341 -25.772 1.00 94.69 255 GLN A N 1
ATOM 1971 C CA . GLN A 1 255 ? -2.582 -9.381 -25.986 1.00 94.69 255 GLN A CA 1
ATOM 1972 C C . GLN A 1 255 ? -2.623 -10.304 -24.769 1.00 94.69 255 GLN A C 1
ATOM 1974 O O . GLN A 1 255 ? -1.609 -10.477 -24.087 1.00 94.69 255 GLN A O 1
ATOM 1979 N N . GLY A 1 256 ? -3.782 -10.917 -24.541 1.00 94.81 256 GLY A N 1
ATOM 1980 C CA . GLY A 1 256 ? -4.025 -11.862 -23.455 1.00 94.81 256 GLY A CA 1
ATOM 1981 C C . GLY A 1 256 ? -5.173 -11.418 -22.559 1.00 94.81 256 GLY A C 1
ATOM 1982 O O . GLY A 1 256 ? -5.666 -10.295 -22.658 1.00 94.81 256 GLY A O 1
ATOM 1983 N N . GLN A 1 257 ? -5.585 -12.312 -21.669 1.00 96.62 257 GLN A N 1
ATOM 1984 C CA . GLN A 1 257 ? -6.634 -12.052 -20.693 1.00 96.62 257 GLN A CA 1
ATOM 1985 C C . GLN A 1 257 ? -6.121 -12.309 -19.285 1.00 96.62 257 GLN A C 1
ATOM 1987 O O . GLN A 1 257 ? -5.326 -13.224 -19.065 1.00 96.62 257 GLN A O 1
ATOM 1992 N N . LEU A 1 258 ? -6.591 -11.517 -18.328 1.00 97.00 258 LEU A N 1
ATOM 1993 C CA . LEU A 1 258 ? -6.296 -11.693 -16.909 1.00 97.00 258 LEU A CA 1
ATOM 1994 C C . LEU A 1 258 ? -7.589 -11.880 -16.123 1.00 97.00 258 LEU A C 1
ATOM 1996 O O . LEU A 1 258 ? -8.613 -11.313 -16.482 1.00 97.00 258 LEU A O 1
ATOM 2000 N N . VAL A 1 259 ? -7.526 -12.632 -15.029 1.00 97.12 259 VAL A N 1
ATOM 2001 C CA . VAL A 1 259 ? -8.615 -12.826 -14.059 1.00 97.12 259 VAL A CA 1
ATOM 2002 C C . VAL A 1 259 ? -8.037 -12.804 -12.640 1.00 97.12 259 VAL A C 1
ATOM 2004 O O . VAL A 1 259 ? -6.872 -13.160 -12.447 1.00 97.12 259 VAL A O 1
ATOM 2007 N N . HIS A 1 260 ? -8.820 -12.415 -11.634 1.00 95.50 260 HIS A N 1
ATOM 2008 C CA . HIS A 1 260 ? -8.456 -12.590 -10.222 1.00 95.50 260 HIS A CA 1
ATOM 2009 C C . HIS A 1 260 ? -9.582 -13.226 -9.420 1.00 95.50 260 HIS A C 1
ATOM 2011 O O . HIS A 1 260 ? -10.746 -13.076 -9.767 1.00 95.50 260 HIS A O 1
ATOM 2017 N N . ASN A 1 261 ? -9.223 -13.865 -8.307 1.00 93.44 261 ASN A N 1
ATOM 2018 C CA . ASN A 1 261 ? -10.155 -14.414 -7.318 1.00 93.44 261 ASN A CA 1
ATOM 2019 C C . ASN A 1 261 ? -9.914 -13.790 -5.927 1.00 93.44 261 ASN A C 1
ATOM 2021 O O . ASN A 1 261 ? -10.114 -14.427 -4.899 1.00 93.44 261 ASN A O 1
ATOM 2025 N N . LEU A 1 262 ? -9.437 -12.543 -5.901 1.00 93.38 262 LEU A N 1
ATOM 2026 C CA . LEU A 1 262 ? -9.321 -11.739 -4.682 1.00 93.38 262 LEU A CA 1
ATOM 2027 C C . LEU A 1 262 ? -10.699 -11.561 -4.010 1.00 93.38 262 LEU A C 1
ATOM 2029 O O . LEU A 1 262 ? -11.707 -11.597 -4.716 1.00 93.38 262 LEU A O 1
ATOM 2033 N N . PRO A 1 263 ? -10.758 -11.319 -2.687 1.00 91.50 263 PRO A N 1
ATOM 2034 C CA . PRO A 1 263 ? -12.008 -11.359 -1.912 1.00 91.50 263 PRO A CA 1
ATOM 2035 C C . PRO A 1 263 ? -13.021 -10.242 -2.220 1.00 91.50 263 PRO A C 1
ATOM 2037 O O . PRO A 1 263 ? -14.108 -10.223 -1.653 1.00 91.50 263 PRO A O 1
ATOM 2040 N N . GLY A 1 264 ? -12.698 -9.307 -3.113 1.00 91.88 264 GLY A N 1
ATOM 2041 C CA . GLY A 1 264 ? -13.601 -8.228 -3.496 1.00 91.88 264 GLY A CA 1
ATOM 2042 C C . GLY A 1 264 ? -13.215 -7.581 -4.819 1.00 91.88 264 GLY A C 1
ATOM 2043 O O . GLY A 1 264 ? -12.195 -7.922 -5.428 1.00 91.88 264 GLY A O 1
ATOM 2044 N N . THR A 1 265 ? -14.048 -6.640 -5.253 1.00 94.12 265 THR A N 1
ATOM 2045 C CA . THR A 1 265 ? -13.822 -5.829 -6.450 1.00 94.12 265 THR A CA 1
ATOM 2046 C C . THR A 1 265 ? -12.571 -4.975 -6.284 1.00 94.12 265 THR A C 1
ATOM 2048 O O . THR A 1 265 ? -12.428 -4.237 -5.309 1.00 94.12 265 THR A O 1
ATOM 2051 N N . LEU A 1 266 ? -11.658 -5.068 -7.249 1.00 94.19 266 LEU A N 1
ATOM 2052 C CA . LEU A 1 266 ? -10.520 -4.170 -7.342 1.00 94.19 266 LEU A CA 1
ATOM 2053 C C . LEU A 1 266 ? -10.976 -2.821 -7.903 1.00 94.19 266 LEU A C 1
ATOM 2055 O O . LEU A 1 266 ? -11.426 -2.718 -9.041 1.00 94.19 266 LEU A O 1
ATOM 2059 N N . GLU A 1 267 ? -10.810 -1.773 -7.112 1.00 93.44 267 GLU A N 1
ATOM 2060 C CA . GLU A 1 267 ? -11.047 -0.387 -7.501 1.00 93.44 267 GLU A CA 1
ATOM 2061 C C . GLU A 1 267 ? -9.753 0.292 -7.962 1.00 93.44 267 GLU A C 1
ATOM 2063 O O . GLU A 1 267 ? -8.646 -0.152 -7.632 1.00 93.44 267 GLU A O 1
ATOM 2068 N N . ALA A 1 268 ? -9.904 1.406 -8.689 1.00 91.00 268 ALA A N 1
ATOM 2069 C CA . ALA A 1 268 ? -8.804 2.274 -9.126 1.00 91.00 268 ALA A CA 1
ATOM 2070 C C . ALA A 1 268 ? -7.645 1.488 -9.770 1.00 91.00 268 ALA A C 1
ATOM 2072 O O . ALA A 1 268 ? -6.475 1.674 -9.431 1.00 91.00 268 ALA A O 1
ATOM 2073 N N . VAL A 1 269 ? -7.991 0.575 -10.679 1.00 94.06 269 VAL A N 1
ATOM 2074 C CA . VAL A 1 269 ? -7.049 -0.372 -11.274 1.00 94.06 269 VAL A CA 1
ATOM 2075 C C . VAL A 1 269 ? -6.152 0.328 -12.285 1.00 94.06 269 VAL A C 1
ATOM 2077 O O . VAL A 1 269 ? -6.616 1.043 -13.172 1.00 94.06 269 VAL A O 1
ATOM 2080 N N . GLN A 1 270 ? -4.852 0.097 -12.165 1.00 94.69 270 GLN A N 1
ATOM 2081 C CA . GLN A 1 270 ? -3.823 0.725 -12.978 1.00 94.69 270 GLN A CA 1
ATOM 2082 C C . GLN A 1 270 ? -2.969 -0.359 -13.609 1.00 94.69 270 GLN A C 1
ATOM 2084 O O . GLN A 1 270 ? -2.287 -1.126 -12.926 1.00 94.69 270 GLN A O 1
ATOM 2089 N N . LEU A 1 271 ? -3.040 -0.429 -14.935 1.00 96.69 271 LEU A N 1
ATOM 2090 C CA . LEU A 1 271 ? -2.233 -1.308 -15.762 1.00 96.69 271 LEU A CA 1
ATOM 2091 C C . LEU A 1 271 ? -1.009 -0.534 -16.226 1.00 96.69 271 LEU A C 1
ATOM 2093 O O . LEU A 1 271 ? -1.126 0.445 -16.955 1.00 96.69 271 LEU A O 1
ATOM 2097 N N . ILE A 1 272 ? 0.173 -0.983 -15.830 1.00 96.69 272 ILE A N 1
ATOM 2098 C CA . ILE A 1 272 ? 1.442 -0.349 -16.170 1.00 96.69 272 ILE A CA 1
ATOM 2099 C C . ILE A 1 272 ? 2.260 -1.344 -16.973 1.00 96.69 272 ILE A C 1
ATOM 2101 O O . ILE A 1 272 ? 2.502 -2.470 -16.543 1.00 96.69 272 ILE A O 1
ATOM 2105 N N . VAL A 1 273 ? 2.703 -0.927 -18.152 1.00 97.00 273 VAL A N 1
ATOM 2106 C CA . VAL A 1 273 ? 3.420 -1.803 -19.077 1.00 97.00 273 VAL A CA 1
ATOM 2107 C C . VAL A 1 273 ? 4.808 -1.248 -19.308 1.00 97.00 273 VAL A C 1
ATOM 2109 O O . VAL A 1 273 ? 4.962 -0.184 -19.906 1.00 97.00 273 VAL A O 1
ATOM 2112 N N . PHE A 1 274 ? 5.817 -1.994 -18.868 1.00 96.00 274 PHE A N 1
ATOM 2113 C CA . PHE A 1 274 ? 7.214 -1.739 -19.187 1.00 96.00 274 PHE A CA 1
ATOM 2114 C C . PHE A 1 274 ? 7.578 -2.541 -20.434 1.00 96.00 274 PHE A C 1
ATOM 2116 O O . PHE A 1 274 ? 7.532 -3.769 -20.428 1.00 96.00 274 PHE A O 1
ATOM 2123 N N . ARG A 1 275 ? 7.964 -1.853 -21.513 1.00 93.38 275 ARG A N 1
ATOM 2124 C CA . ARG A 1 275 ? 8.386 -2.485 -22.780 1.00 93.38 275 ARG A CA 1
ATOM 2125 C C . ARG A 1 275 ? 9.864 -2.882 -22.793 1.00 93.38 275 ARG A C 1
ATOM 2127 O O . ARG A 1 275 ? 10.320 -3.544 -23.720 1.00 93.38 275 ARG A O 1
ATOM 2134 N N . GLY A 1 276 ? 10.606 -2.479 -21.765 1.00 90.38 276 GLY A N 1
ATOM 2135 C CA . GLY A 1 276 ? 12.051 -2.643 -21.655 1.00 90.38 276 GLY A CA 1
ATOM 2136 C C . GLY A 1 276 ? 12.769 -1.303 -21.531 1.00 90.38 276 GLY A C 1
ATOM 2137 O O . GLY A 1 276 ? 12.150 -0.243 -21.382 1.00 90.38 276 GLY A O 1
ATOM 2138 N N . GLN A 1 277 ? 14.096 -1.364 -21.568 1.00 91.25 277 GLN A N 1
ATOM 2139 C CA . GLN A 1 277 ? 14.949 -0.186 -21.501 1.00 91.25 277 GLN A CA 1
ATOM 2140 C C . GLN A 1 277 ? 15.270 0.343 -22.896 1.00 91.25 277 GLN A C 1
ATOM 2142 O O . GLN A 1 277 ? 15.396 -0.410 -23.853 1.00 91.25 277 GLN A O 1
ATOM 2147 N N . THR A 1 278 ? 15.436 1.656 -22.987 1.00 88.94 278 THR A N 1
ATOM 2148 C CA . THR A 1 278 ? 15.988 2.336 -24.161 1.00 88.94 278 THR A CA 1
ATOM 2149 C C . THR A 1 278 ? 17.425 1.893 -24.421 1.00 88.94 278 THR A C 1
ATOM 2151 O O . THR A 1 278 ? 18.172 1.646 -23.474 1.00 88.94 278 THR A O 1
ATOM 2154 N N . ASP A 1 279 ? 17.838 1.839 -25.684 1.00 87.44 279 ASP A N 1
ATOM 2155 C CA . ASP A 1 279 ? 19.207 1.469 -26.053 1.00 87.44 279 ASP A CA 1
ATOM 2156 C C . ASP A 1 279 ? 20.265 2.382 -25.417 1.00 87.44 279 ASP A C 1
ATOM 2158 O O . ASP A 1 279 ? 20.017 3.543 -25.066 1.00 87.44 279 ASP A O 1
ATOM 2162 N N . ILE A 1 280 ? 21.468 1.841 -25.243 1.00 84.19 280 ILE A N 1
ATOM 2163 C CA . ILE A 1 280 ? 22.582 2.541 -24.606 1.00 84.19 280 ILE A CA 1
ATOM 2164 C C . ILE A 1 280 ? 23.153 3.545 -25.607 1.00 84.19 280 ILE A C 1
ATOM 2166 O O . ILE A 1 280 ? 23.752 3.165 -26.607 1.00 84.19 280 ILE A O 1
ATOM 2170 N N . ARG A 1 281 ? 22.983 4.845 -25.338 1.00 78.44 281 ARG A N 1
ATOM 2171 C CA . ARG A 1 281 ? 23.516 5.928 -26.179 1.00 78.44 281 ARG A CA 1
ATOM 2172 C C . ARG A 1 281 ? 24.550 6.758 -25.408 1.00 78.44 281 ARG A C 1
ATOM 2174 O O . ARG A 1 281 ? 24.265 7.113 -24.266 1.00 78.44 281 ARG A O 1
ATOM 2181 N N . PRO A 1 282 ? 25.687 7.145 -26.023 1.00 63.16 282 PRO A N 1
ATOM 2182 C CA . PRO A 1 282 ? 26.743 7.920 -25.354 1.00 63.16 282 PRO A CA 1
ATOM 2183 C C . PRO A 1 282 ? 26.286 9.288 -24.824 1.00 63.16 282 PRO A C 1
ATOM 2185 O O . PRO A 1 282 ? 26.861 9.814 -23.881 1.00 63.16 282 PRO A O 1
ATOM 2188 N N . THR A 1 283 ? 25.249 9.874 -25.427 1.00 61.06 283 THR A N 1
ATOM 2189 C CA . THR A 1 283 ? 24.735 11.218 -25.115 1.00 61.06 283 THR A CA 1
ATOM 2190 C C . THR A 1 283 ? 23.342 11.191 -24.483 1.00 61.06 283 THR A C 1
ATOM 2192 O O . THR A 1 283 ? 22.592 12.164 -24.580 1.00 61.06 283 THR A O 1
ATOM 2195 N N . SER A 1 284 ? 22.947 10.076 -23.853 1.00 62.19 284 SER A N 1
ATOM 2196 C CA . SER A 1 284 ? 21.611 9.966 -23.261 1.00 62.19 284 SER A CA 1
ATOM 2197 C C . SER A 1 284 ? 21.367 11.059 -22.217 1.00 62.19 284 SER A C 1
ATOM 2199 O O . SER A 1 284 ? 22.218 11.322 -21.368 1.00 62.19 284 SER A O 1
ATOM 2201 N N . ASN A 1 285 ? 20.184 11.676 -22.264 1.00 68.62 285 ASN A N 1
ATOM 2202 C CA . ASN A 1 285 ? 19.756 12.658 -21.275 1.00 68.62 285 ASN A CA 1
ATOM 2203 C C . ASN A 1 285 ? 19.786 12.025 -19.872 1.00 68.62 285 ASN A C 1
ATOM 2205 O O . ASN A 1 285 ? 18.954 11.174 -19.564 1.00 68.62 285 ASN A O 1
ATOM 2209 N N . LYS A 1 286 ? 20.732 12.461 -19.027 1.00 70.88 286 LYS A N 1
ATOM 2210 C CA . LYS A 1 286 ? 21.006 11.901 -17.689 1.00 70.88 286 LYS A CA 1
ATOM 2211 C C . LYS A 1 286 ? 19.801 11.923 -16.738 1.00 70.88 286 LYS A C 1
ATOM 2213 O O . LYS A 1 286 ? 19.797 11.217 -15.742 1.00 70.88 286 LYS A O 1
ATOM 2218 N N . SER A 1 287 ? 18.767 12.710 -17.043 1.00 75.25 287 SER A N 1
ATOM 2219 C CA . SER A 1 287 ? 17.544 12.817 -16.233 1.00 75.25 287 SER A CA 1
ATOM 2220 C C . SER A 1 287 ? 16.338 12.061 -16.806 1.00 75.25 287 SER A C 1
ATOM 2222 O O . SER A 1 287 ? 15.262 12.067 -16.196 1.00 75.25 287 SER A O 1
ATOM 2224 N N . ALA A 1 288 ? 16.470 11.455 -17.989 1.00 82.75 288 ALA A N 1
ATOM 2225 C CA . ALA A 1 288 ? 15.372 10.750 -18.639 1.00 82.75 288 ALA A CA 1
ATOM 2226 C C . ALA A 1 288 ? 15.073 9.417 -17.944 1.00 82.75 288 ALA A C 1
ATOM 2228 O O . ALA A 1 288 ? 15.961 8.754 -17.408 1.00 82.75 288 ALA A O 1
ATOM 2229 N N . LEU A 1 289 ? 13.803 9.013 -17.971 1.00 88.00 289 LEU A N 1
ATOM 2230 C CA . LEU A 1 289 ? 13.433 7.654 -17.603 1.00 88.00 289 LEU A CA 1
ATOM 2231 C C . LEU A 1 289 ? 14.033 6.695 -18.641 1.00 88.00 289 LEU A C 1
ATOM 2233 O O . LEU A 1 289 ? 13.775 6.833 -19.835 1.00 88.00 289 LEU A O 1
ATOM 2237 N N . LEU A 1 290 ? 14.852 5.746 -18.187 1.00 89.44 290 LEU A N 1
ATOM 2238 C CA . LEU A 1 290 ? 15.557 4.818 -19.077 1.00 89.44 290 LEU A CA 1
ATOM 2239 C C . LEU A 1 290 ? 14.648 3.714 -19.625 1.00 89.44 290 LEU A C 1
ATOM 2241 O O . LEU A 1 290 ? 14.993 3.092 -20.628 1.00 89.44 290 LEU A O 1
ATOM 2245 N N . SER A 1 291 ? 13.509 3.467 -18.979 1.00 90.94 291 SER A N 1
ATOM 2246 C CA . SER A 1 291 ? 12.495 2.510 -19.406 1.00 90.94 291 SER A CA 1
ATOM 2247 C C . SER A 1 291 ? 11.418 3.164 -20.273 1.00 90.94 291 SER A C 1
ATOM 2249 O O . SER A 1 291 ? 10.999 4.299 -20.041 1.00 90.94 291 SER A O 1
ATOM 2251 N N . SER A 1 292 ? 10.951 2.428 -21.280 1.00 91.25 292 SER A N 1
ATOM 2252 C CA . SER A 1 292 ? 9.757 2.790 -22.041 1.00 91.25 292 SER A CA 1
ATOM 2253 C C . SER A 1 292 ? 8.543 2.192 -21.342 1.00 91.25 292 SER A C 1
ATOM 2255 O O . SER A 1 292 ? 8.426 0.966 -21.246 1.00 91.25 292 SER A O 1
ATOM 2257 N N . ALA A 1 293 ? 7.671 3.052 -20.812 1.00 93.94 293 ALA A N 1
ATOM 2258 C CA . ALA A 1 293 ? 6.505 2.605 -20.071 1.00 93.94 293 ALA A CA 1
ATOM 2259 C C . ALA A 1 293 ? 5.301 3.537 -20.201 1.00 93.94 29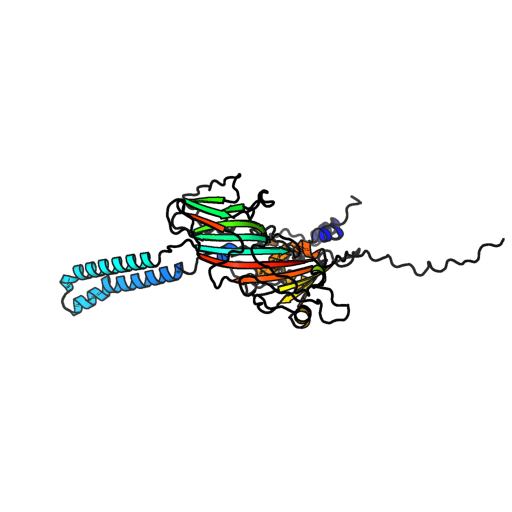3 ALA A C 1
ATOM 2261 O O . ALA A 1 293 ? 5.421 4.766 -20.244 1.00 93.94 293 ALA A O 1
ATOM 2262 N N . ASN A 1 294 ? 4.130 2.916 -20.197 1.00 94.75 294 ASN A N 1
ATOM 2263 C CA . ASN A 1 294 ? 2.829 3.562 -20.255 1.00 94.75 294 ASN A CA 1
ATOM 2264 C C . ASN A 1 294 ? 1.944 3.009 -19.135 1.00 94.75 294 ASN A C 1
ATOM 2266 O O . ASN A 1 294 ? 2.128 1.867 -18.708 1.00 94.75 294 ASN A O 1
ATOM 2270 N N . ALA A 1 295 ? 1.004 3.827 -18.675 1.00 93.88 295 ALA A N 1
ATOM 2271 C CA . ALA A 1 295 ? 0.004 3.461 -17.684 1.00 93.88 295 ALA A CA 1
ATOM 2272 C C . ALA A 1 295 ? -1.405 3.699 -18.240 1.00 93.88 295 ALA A C 1
ATOM 2274 O O . ALA A 1 295 ? -1.636 4.703 -18.921 1.00 93.88 295 ALA A O 1
ATOM 2275 N N . TRP A 1 296 ? -2.327 2.793 -17.929 1.00 94.50 296 TRP A N 1
ATOM 2276 C CA . TRP A 1 296 ? -3.740 2.849 -18.287 1.00 94.50 296 TRP A CA 1
ATOM 2277 C C . TRP A 1 296 ? -4.584 2.677 -17.029 1.00 94.50 296 TRP A C 1
ATOM 2279 O O . TRP A 1 296 ? -4.418 1.697 -16.302 1.00 94.50 296 TRP A O 1
ATOM 2289 N N . ALA A 1 297 ? -5.519 3.599 -16.815 1.00 92.38 297 ALA A N 1
ATOM 2290 C CA . ALA A 1 297 ? -6.550 3.435 -15.801 1.00 92.38 297 ALA A CA 1
ATOM 2291 C C . ALA A 1 297 ? -7.644 2.513 -16.351 1.00 92.38 297 ALA A C 1
ATOM 2293 O O . ALA A 1 297 ? -8.227 2.798 -17.399 1.00 92.38 297 ALA A O 1
ATOM 2294 N N . ILE A 1 298 ? -7.916 1.420 -15.653 1.00 91.94 298 ILE A N 1
ATOM 2295 C CA . ILE A 1 298 ? -8.970 0.468 -15.991 1.00 91.94 298 ILE A CA 1
ATOM 2296 C C . ILE A 1 298 ? -10.148 0.693 -15.037 1.00 91.94 298 ILE A C 1
ATOM 2298 O O . ILE A 1 298 ? -9.979 1.175 -13.916 1.00 91.94 298 ILE A O 1
ATOM 2302 N N . ALA A 1 299 ? -11.357 0.382 -15.504 1.00 91.62 299 ALA A N 1
ATOM 2303 C CA . ALA A 1 299 ? -12.546 0.372 -14.663 1.00 91.62 299 ALA A CA 1
ATOM 2304 C C . ALA A 1 299 ? -12.403 -0.610 -13.483 1.00 91.62 299 ALA A C 1
ATOM 2306 O O . ALA A 1 299 ? -11.510 -1.461 -13.467 1.00 91.62 299 ALA A O 1
ATOM 2307 N N . ASN A 1 300 ? -13.308 -0.492 -12.510 1.00 94.50 300 ASN A N 1
ATOM 2308 C CA . ASN A 1 300 ? -13.396 -1.440 -11.403 1.00 94.50 300 ASN A CA 1
ATOM 2309 C C . ASN A 1 300 ? -13.499 -2.877 -11.934 1.00 94.50 300 ASN A C 1
ATOM 2311 O O . ASN A 1 300 ? -14.173 -3.132 -12.935 1.00 94.50 300 ASN A O 1
ATOM 2315 N N . TRP A 1 301 ? -12.806 -3.792 -11.268 1.00 95.25 301 TRP A N 1
ATOM 2316 C CA . TRP A 1 301 ? -12.606 -5.155 -11.731 1.00 95.25 301 TRP A CA 1
ATOM 2317 C C . TRP A 1 301 ? -13.138 -6.153 -10.708 1.00 95.25 301 TRP A C 1
ATOM 2319 O O . TRP A 1 301 ? -12.603 -6.284 -9.608 1.00 95.25 301 TRP A O 1
ATOM 2329 N N . ASP A 1 302 ? -14.221 -6.836 -11.071 1.00 95.94 302 ASP A N 1
ATOM 2330 C CA . ASP A 1 302 ? -14.873 -7.814 -10.207 1.00 95.94 302 ASP A CA 1
ATOM 2331 C C . ASP A 1 302 ? -14.152 -9.175 -10.212 1.00 95.94 302 ASP A C 1
ATOM 2333 O O . ASP A 1 302 ? -13.678 -9.623 -11.267 1.00 95.94 302 ASP A O 1
ATOM 2337 N N . PRO A 1 303 ? -14.125 -9.891 -9.068 1.00 95.19 303 PRO A N 1
ATOM 2338 C CA . PRO A 1 303 ? -13.582 -11.242 -8.992 1.00 95.19 303 PRO A CA 1
ATOM 2339 C C . PRO A 1 303 ? -14.222 -12.186 -10.013 1.00 95.19 303 PRO A C 1
ATOM 2341 O O . PRO A 1 303 ? -15.419 -12.130 -10.285 1.00 95.19 303 PRO A O 1
ATOM 2344 N N . GLY A 1 304 ? -13.413 -13.072 -10.588 1.00 96.12 304 GLY A N 1
ATOM 2345 C CA . GLY A 1 304 ? -13.836 -14.061 -11.578 1.00 96.12 304 GLY A CA 1
ATOM 2346 C C . GLY A 1 304 ? -14.102 -13.505 -12.980 1.00 96.12 304 GLY A C 1
ATOM 2347 O O . GLY A 1 304 ? -14.217 -14.297 -13.914 1.00 96.12 304 GLY A O 1
ATOM 2348 N N . THR A 1 305 ? -14.143 -12.183 -13.168 1.00 96.69 305 THR A N 1
ATOM 2349 C CA . THR A 1 305 ? -14.414 -11.567 -14.476 1.00 96.69 305 THR A CA 1
ATOM 2350 C C . THR A 1 305 ? -13.112 -11.374 -15.258 1.00 96.69 305 THR A C 1
ATOM 2352 O O . THR A 1 305 ? -12.216 -10.689 -14.768 1.00 96.69 305 THR A O 1
ATOM 2355 N N . PRO A 1 306 ? -12.945 -11.946 -16.464 1.00 96.75 306 PRO A N 1
ATOM 2356 C CA . PRO A 1 306 ? -11.742 -11.715 -17.259 1.00 96.75 306 PRO A CA 1
ATOM 2357 C C . PRO A 1 306 ? -11.672 -10.295 -17.837 1.00 96.75 306 PRO A C 1
ATOM 2359 O O . PRO A 1 306 ? -12.672 -9.769 -18.322 1.00 96.75 306 PRO A O 1
ATOM 2362 N N . ILE A 1 307 ? -10.474 -9.709 -17.870 1.00 96.12 307 ILE A N 1
ATOM 2363 C CA . ILE A 1 307 ? -10.170 -8.476 -18.608 1.00 96.12 307 ILE A CA 1
ATOM 2364 C C . ILE A 1 307 ? -9.328 -8.808 -19.834 1.00 96.12 307 ILE A C 1
ATOM 2366 O O . ILE A 1 307 ? -8.288 -9.457 -19.715 1.00 96.12 307 ILE A O 1
ATOM 2370 N N . ASP A 1 308 ? -9.747 -8.304 -20.995 1.00 96.12 308 ASP A N 1
ATOM 2371 C CA . ASP A 1 308 ? -8.971 -8.333 -22.235 1.00 96.12 308 ASP A CA 1
ATOM 2372 C C . ASP A 1 308 ? -7.953 -7.182 -22.280 1.00 96.12 308 ASP A C 1
ATOM 2374 O O . ASP A 1 308 ? -8.305 -5.998 -22.278 1.00 96.12 308 ASP A O 1
ATOM 2378 N N . LEU A 1 309 ? -6.668 -7.538 -22.336 1.00 96.12 309 LEU A N 1
ATOM 2379 C CA . LEU A 1 309 ? -5.559 -6.588 -22.360 1.00 96.12 309 LEU A CA 1
ATOM 2380 C C . LEU A 1 309 ? -5.458 -5.815 -23.679 1.00 96.12 309 LEU A C 1
ATOM 2382 O O . LEU A 1 309 ? -4.969 -4.679 -23.674 1.00 96.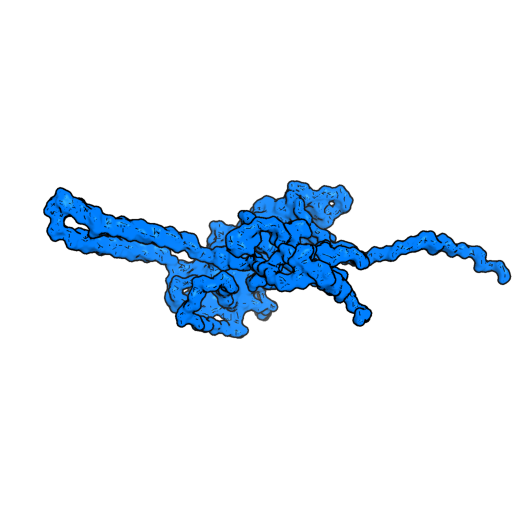12 309 LEU A O 1
ATOM 2386 N N . ALA A 1 310 ? -5.931 -6.380 -24.792 1.00 95.00 310 ALA A N 1
ATOM 2387 C CA . ALA A 1 310 ? -5.948 -5.669 -26.065 1.00 95.00 310 ALA A CA 1
ATOM 2388 C C . ALA A 1 310 ? -6.939 -4.506 -25.990 1.00 95.00 310 ALA A C 1
ATOM 2390 O O . ALA A 1 310 ? -6.563 -3.350 -26.188 1.00 95.00 310 ALA A O 1
ATOM 2391 N N . ALA A 1 311 ? -8.173 -4.791 -25.564 1.00 93.69 311 ALA A N 1
ATOM 2392 C CA . ALA A 1 311 ? -9.193 -3.773 -25.342 1.00 93.69 311 ALA A CA 1
ATOM 2393 C C . ALA A 1 311 ? -8.754 -2.725 -24.302 1.00 93.69 311 ALA A C 1
ATOM 2395 O O . ALA A 1 311 ? -8.914 -1.524 -24.538 1.00 93.69 311 ALA A O 1
ATOM 2396 N N . ALA A 1 312 ? -8.152 -3.156 -23.186 1.00 93.50 312 ALA A N 1
ATOM 2397 C CA . ALA A 1 312 ? -7.678 -2.250 -22.140 1.00 93.50 312 ALA A CA 1
ATOM 2398 C C . ALA A 1 312 ? -6.582 -1.296 -22.640 1.00 93.50 312 ALA A C 1
ATOM 2400 O O . ALA A 1 312 ? -6.589 -0.118 -22.294 1.00 93.50 312 ALA A O 1
ATOM 2401 N N . THR A 1 313 ? -5.658 -1.772 -23.480 1.00 93.75 313 THR A N 1
ATOM 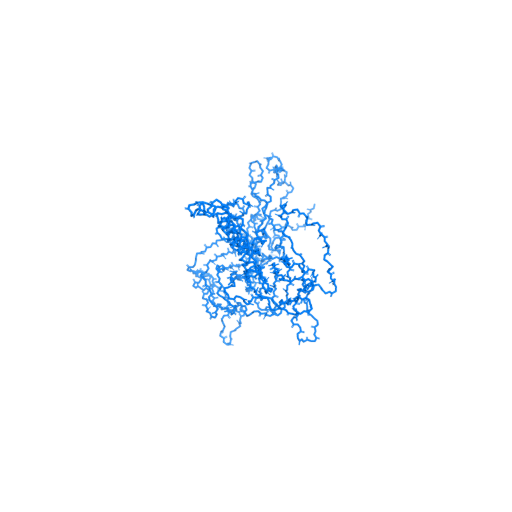2402 C CA . THR A 1 313 ? -4.543 -0.945 -23.973 1.00 93.75 313 THR A CA 1
ATOM 2403 C C . THR A 1 313 ? -4.883 -0.097 -25.200 1.00 93.75 313 THR A C 1
ATOM 2405 O O . THR A 1 313 ? -4.140 0.838 -25.497 1.00 93.75 313 THR A O 1
ATOM 2408 N N . THR A 1 314 ? -5.999 -0.369 -25.884 1.00 90.56 314 THR A N 1
ATOM 2409 C CA . THR A 1 314 ? -6.502 0.461 -26.993 1.00 90.56 314 THR A CA 1
ATOM 2410 C C . THR A 1 314 ? -7.491 1.531 -26.534 1.00 90.56 314 THR A C 1
ATOM 2412 O O . THR A 1 314 ? -7.397 2.673 -26.977 1.00 90.56 314 THR A O 1
ATOM 2415 N N . ASN A 1 315 ? -8.441 1.178 -25.664 1.00 82.56 315 ASN A N 1
ATOM 2416 C CA . ASN A 1 315 ? -9.607 2.025 -25.387 1.00 82.56 315 ASN A CA 1
ATOM 2417 C C . ASN A 1 315 ? -9.459 2.895 -24.133 1.00 82.56 315 ASN A C 1
ATOM 2419 O O . ASN A 1 315 ? -10.191 3.872 -23.980 1.00 82.56 315 ASN A O 1
ATOM 2423 N N . ALA A 1 316 ? -8.552 2.544 -23.217 1.00 78.88 316 ALA A N 1
ATOM 2424 C CA . ALA A 1 316 ? -8.393 3.278 -21.968 1.00 78.88 316 ALA A CA 1
ATOM 2425 C C . ALA A 1 316 ? -7.474 4.499 -22.111 1.00 78.88 316 ALA A C 1
ATOM 2427 O O . ALA A 1 316 ? -6.538 4.532 -22.918 1.00 78.88 316 ALA A O 1
ATOM 2428 N N . THR A 1 317 ? -7.704 5.499 -21.258 1.00 82.25 317 THR A N 1
ATOM 2429 C CA . THR A 1 317 ? -6.872 6.702 -21.178 1.00 82.25 317 THR A CA 1
ATOM 2430 C C . THR A 1 317 ? -5.430 6.321 -20.861 1.00 82.25 317 THR A C 1
ATOM 2432 O O . THR A 1 317 ? -5.123 5.835 -19.772 1.00 82.25 317 THR A O 1
ATOM 2435 N N . THR A 1 318 ? -4.539 6.561 -21.821 1.00 89.44 318 THR A N 1
ATOM 2436 C CA . THR A 1 318 ? -3.117 6.235 -21.699 1.00 89.44 318 THR A CA 1
ATOM 2437 C C . THR A 1 318 ? -2.340 7.439 -21.190 1.00 89.44 318 THR A C 1
ATOM 2439 O O . THR A 1 318 ? -2.490 8.547 -21.699 1.00 89.44 318 THR A O 1
ATOM 2442 N N . THR A 1 319 ? -1.441 7.220 -20.235 1.00 89.62 319 THR A N 1
ATOM 2443 C CA . THR A 1 319 ? -0.477 8.230 -19.786 1.00 89.62 319 THR A CA 1
ATOM 2444 C C . THR A 1 319 ? 0.944 7.703 -19.942 1.00 89.62 319 THR A C 1
ATOM 2446 O O . THR A 1 319 ? 1.231 6.540 -19.653 1.00 89.62 319 THR A O 1
ATOM 2449 N N . LEU A 1 320 ? 1.865 8.553 -20.400 1.00 91.00 320 LEU A N 1
ATOM 2450 C CA . LEU A 1 320 ? 3.289 8.226 -20.382 1.00 91.00 320 LEU A CA 1
ATOM 2451 C C . LEU A 1 320 ? 3.779 8.190 -18.928 1.00 91.00 320 LEU A C 1
ATOM 2453 O O . LEU A 1 320 ? 3.624 9.179 -18.206 1.00 91.00 320 LEU A O 1
ATOM 2457 N N . LEU A 1 321 ? 4.402 7.084 -18.508 1.00 90.69 321 LEU A N 1
ATOM 2458 C CA . LEU A 1 321 ? 4.786 6.888 -17.106 1.00 90.69 321 LEU A CA 1
ATOM 2459 C C . LEU A 1 321 ? 5.695 8.016 -16.597 1.00 90.69 321 LEU A C 1
ATOM 2461 O O . LEU A 1 321 ? 5.459 8.559 -15.523 1.00 90.69 321 LEU A O 1
ATOM 2465 N N . SER A 1 322 ? 6.697 8.424 -17.382 1.00 89.25 322 SER A N 1
ATOM 2466 C CA . SER A 1 322 ? 7.607 9.513 -17.005 1.00 89.25 322 SER A CA 1
ATOM 2467 C C . SER A 1 322 ? 6.876 10.833 -16.757 1.00 89.25 322 SER A C 1
ATOM 2469 O O . SER A 1 322 ? 7.135 11.482 -15.750 1.00 89.25 322 SER A O 1
ATOM 2471 N N . SER A 1 323 ? 5.913 11.192 -17.614 1.00 87.69 323 SER A N 1
ATOM 2472 C CA . SER A 1 323 ? 5.094 12.398 -17.441 1.00 87.69 323 SER A CA 1
ATOM 2473 C C . SER A 1 323 ? 4.285 12.342 -16.148 1.00 87.69 323 SER A C 1
ATOM 2475 O O . SER A 1 323 ? 4.157 13.350 -15.454 1.00 87.69 323 SER A O 1
ATOM 2477 N N . LYS A 1 324 ? 3.747 11.167 -15.805 1.00 86.56 324 LYS A N 1
ATOM 2478 C CA . LYS A 1 324 ? 2.991 10.980 -14.567 1.00 86.56 324 LYS A CA 1
ATOM 2479 C C . LYS A 1 324 ? 3.894 11.111 -13.341 1.00 86.56 324 LYS A C 1
ATOM 2481 O O . LYS A 1 324 ? 3.586 11.907 -12.458 1.00 86.56 324 LYS A O 1
ATOM 2486 N N . LEU A 1 325 ? 5.032 10.418 -13.317 1.00 87.69 325 LEU A N 1
ATOM 2487 C CA . LEU A 1 325 ? 6.004 10.486 -12.217 1.00 87.69 325 LEU A CA 1
ATOM 2488 C C . LEU A 1 325 ? 6.569 11.904 -12.030 1.00 87.69 325 LEU A C 1
ATOM 2490 O O . LEU A 1 325 ? 6.707 12.372 -10.901 1.00 87.69 325 LEU A O 1
ATOM 2494 N N . ASP A 1 326 ? 6.838 12.617 -13.125 1.00 83.81 326 ASP A N 1
ATOM 2495 C CA . ASP A 1 326 ? 7.324 13.998 -13.075 1.00 83.81 326 ASP A CA 1
ATOM 2496 C C . ASP A 1 326 ? 6.250 14.960 -12.548 1.00 83.81 326 ASP A C 1
ATOM 2498 O O . ASP A 1 326 ? 6.561 15.847 -11.748 1.00 83.81 326 ASP A O 1
ATOM 2502 N N . SER A 1 327 ? 4.978 14.753 -12.914 1.00 79.94 327 SER A N 1
ATOM 2503 C CA . SER A 1 327 ? 3.861 15.571 -12.416 1.00 79.94 327 SER A CA 1
ATOM 2504 C C . SER A 1 327 ? 3.677 15.466 -10.897 1.00 79.94 327 SER A C 1
ATOM 2506 O O . SER A 1 327 ? 3.381 16.455 -10.226 1.00 79.94 327 SER A O 1
ATOM 2508 N N . ILE A 1 328 ? 3.938 14.285 -10.335 1.00 77.62 328 ILE A N 1
ATOM 2509 C CA . ILE A 1 328 ? 3.784 14.002 -8.904 1.00 77.62 328 ILE A CA 1
ATOM 2510 C C . ILE A 1 328 ? 4.811 14.770 -8.069 1.00 77.62 328 ILE A C 1
ATOM 2512 O O . ILE A 1 328 ? 4.501 15.249 -6.980 1.00 77.62 328 ILE A O 1
ATOM 2516 N N . VAL A 1 329 ? 6.031 14.929 -8.586 1.00 75.44 329 VAL A N 1
ATOM 2517 C CA . VAL A 1 329 ? 7.093 15.685 -7.908 1.00 75.44 329 VAL A CA 1
ATOM 2518 C C . VAL A 1 329 ? 6.986 17.188 -8.193 1.00 75.44 329 VAL A C 1
ATOM 2520 O O . VAL A 1 329 ? 7.249 18.003 -7.306 1.00 75.44 329 VAL A O 1
ATOM 2523 N N . GLY A 1 330 ? 6.627 17.562 -9.426 1.00 63.22 330 GLY A N 1
ATOM 2524 C CA . GLY A 1 330 ? 6.796 18.920 -9.945 1.00 63.22 330 GLY A CA 1
ATOM 2525 C C . GLY A 1 330 ? 5.552 19.812 -9.995 1.00 63.22 330 GLY A C 1
ATOM 2526 O O . GLY A 1 330 ? 5.723 21.030 -9.967 1.00 63.22 330 GLY A O 1
ATOM 2527 N N . SER A 1 331 ? 4.333 19.265 -10.086 1.00 53.59 331 SER A N 1
ATOM 2528 C CA . SER A 1 331 ? 3.148 20.050 -10.490 1.00 53.59 331 SER A CA 1
ATOM 2529 C C . SER A 1 331 ? 1.849 19.757 -9.731 1.00 53.59 331 SER A C 1
ATOM 2531 O O . SER A 1 331 ? 0.797 20.222 -10.162 1.00 53.59 331 SER A O 1
ATOM 2533 N N . GLY A 1 332 ? 1.878 18.994 -8.636 1.00 54.72 332 GLY A N 1
ATOM 2534 C CA . GLY A 1 332 ? 0.671 18.768 -7.832 1.00 54.72 332 GLY A CA 1
ATOM 2535 C C . GLY A 1 332 ? 0.113 20.068 -7.237 1.00 54.72 332 GLY A C 1
ATOM 2536 O O . GLY A 1 332 ? 0.879 20.969 -6.893 1.00 54.72 332 GLY A O 1
ATOM 2537 N N . THR A 1 333 ? -1.207 20.166 -7.094 1.00 54.25 333 THR A N 1
ATOM 2538 C CA . THR A 1 333 ? -1.824 20.897 -5.979 1.00 54.25 333 THR A CA 1
ATOM 2539 C C . THR A 1 333 ? -1.405 20.209 -4.676 1.00 54.25 333 THR A C 1
ATOM 2541 O O . THR A 1 333 ? -1.061 19.025 -4.672 1.00 54.25 333 THR A O 1
ATOM 2544 N N . TRP A 1 334 ? -1.343 20.954 -3.577 1.00 61.59 334 TRP A N 1
ATOM 2545 C CA . TRP A 1 334 ? -0.929 20.425 -2.273 1.00 61.59 334 TRP A CA 1
ATOM 2546 C C . TRP A 1 334 ? -2.034 20.726 -1.277 1.00 61.59 334 TRP A C 1
ATOM 2548 O O . TRP A 1 334 ? -2.606 21.816 -1.320 1.00 61.59 334 TRP A O 1
ATOM 2558 N N . SER A 1 335 ? -2.332 19.769 -0.402 1.00 59.66 335 SER A N 1
ATOM 2559 C CA . SER A 1 335 ? -3.213 20.033 0.732 1.00 59.66 335 SER A CA 1
ATOM 2560 C C . SER A 1 335 ? -2.497 20.909 1.766 1.00 59.66 335 SER A C 1
ATOM 2562 O O . SER A 1 335 ? -1.266 21.012 1.754 1.00 59.66 335 SER A O 1
ATOM 2564 N N . ASP A 1 336 ? -3.255 21.494 2.697 1.00 55.06 336 ASP A N 1
ATOM 2565 C CA . ASP A 1 336 ? -2.720 22.312 3.801 1.00 55.06 336 ASP A CA 1
ATOM 2566 C C . ASP A 1 336 ? -1.671 21.564 4.656 1.00 55.06 336 ASP A C 1
ATOM 2568 O O . ASP A 1 336 ? -0.788 22.180 5.251 1.00 55.06 336 ASP A O 1
ATOM 2572 N N . ASP A 1 337 ? -1.696 20.227 4.632 1.00 56.69 337 ASP A N 1
ATOM 2573 C CA . ASP A 1 337 ? -0.736 19.344 5.307 1.00 56.69 337 ASP A CA 1
ATOM 2574 C C . ASP A 1 337 ? 0.568 19.109 4.507 1.00 56.69 337 ASP A C 1
ATOM 2576 O O . ASP A 1 337 ? 1.347 18.213 4.833 1.00 56.69 337 ASP A O 1
ATOM 2580 N N . ASN A 1 338 ? 0.823 19.870 3.431 1.00 56.94 338 ASN A N 1
ATOM 2581 C CA . ASN A 1 338 ? 1.968 19.700 2.516 1.00 56.94 338 ASN A CA 1
ATOM 2582 C C . ASN A 1 338 ? 2.059 18.314 1.842 1.00 56.94 338 ASN A C 1
ATOM 2584 O O . ASN A 1 338 ? 3.113 17.933 1.313 1.00 56.94 338 ASN A O 1
ATOM 2588 N N . LEU A 1 339 ? 0.960 17.562 1.813 1.00 58.03 339 LEU A N 1
ATOM 2589 C CA . LEU A 1 339 ? 0.884 16.305 1.081 1.00 58.03 339 LEU A CA 1
ATOM 2590 C C . LEU A 1 339 ? 0.648 16.596 -0.405 1.00 58.03 339 LEU A C 1
ATOM 2592 O O . LEU A 1 339 ? -0.074 17.544 -0.728 1.00 58.03 339 LEU A O 1
ATOM 2596 N N . PRO A 1 340 ? 1.222 15.793 -1.325 1.00 56.44 340 PRO A N 1
ATOM 2597 C CA . PRO A 1 340 ? 0.772 15.808 -2.710 1.00 56.44 340 PRO A CA 1
ATOM 2598 C C . PRO A 1 340 ? -0.729 15.580 -2.696 1.00 56.44 340 PRO A C 1
ATOM 2600 O O . PRO A 1 340 ? -1.176 14.603 -2.089 1.00 56.44 340 PRO A O 1
ATOM 2603 N N . ASP A 1 341 ? -1.491 16.471 -3.320 1.00 52.94 341 ASP A N 1
ATOM 2604 C CA . ASP A 1 341 ? -2.916 16.284 -3.543 1.00 52.94 341 ASP A CA 1
ATOM 2605 C C . ASP A 1 341 ? -3.106 15.680 -4.938 1.00 52.94 341 ASP A C 1
ATOM 2607 O O . ASP A 1 341 ? -3.286 16.400 -5.922 1.00 52.94 341 ASP A O 1
ATOM 2611 N N . PRO A 1 342 ? -3.045 14.348 -5.104 1.00 50.22 342 PRO A N 1
ATOM 2612 C CA . PRO A 1 342 ? -4.046 13.757 -5.953 1.00 50.22 342 PRO A CA 1
ATOM 2613 C C . PRO A 1 342 ? -5.353 13.866 -5.174 1.00 50.22 342 PRO A C 1
ATOM 2615 O O . PRO A 1 342 ? -5.402 13.430 -4.024 1.00 50.22 342 PRO A O 1
ATOM 2618 N N . GLY A 1 343 ? -6.420 14.347 -5.807 1.00 49.00 343 GLY A N 1
ATOM 2619 C CA . GLY A 1 343 ? -7.773 14.349 -5.231 1.00 49.00 343 GLY A CA 1
ATOM 2620 C C . GLY A 1 343 ? -8.290 12.973 -4.757 1.00 49.00 343 GLY A C 1
ATOM 2621 O O . GLY A 1 343 ? -9.443 12.864 -4.357 1.00 49.00 343 GLY A O 1
ATOM 2622 N N . ASP A 1 344 ? -7.447 11.933 -4.783 1.00 63.75 344 ASP A N 1
ATOM 2623 C CA . ASP A 1 344 ? -7.597 10.623 -4.172 1.00 63.75 344 ASP A CA 1
ATOM 2624 C C . ASP A 1 344 ? -6.264 10.148 -3.538 1.00 63.75 344 ASP A C 1
ATOM 2626 O O . ASP A 1 344 ? -5.264 9.925 -4.225 1.00 63.75 344 ASP A O 1
ATOM 2630 N N . ARG A 1 345 ? -6.253 9.936 -2.212 1.00 69.75 345 ARG A N 1
ATOM 2631 C CA . ARG A 1 345 ? -5.081 9.470 -1.438 1.00 69.75 345 ARG A CA 1
ATOM 2632 C C . ARG A 1 345 ? -4.522 8.146 -1.957 1.00 69.75 345 ARG A C 1
ATOM 2634 O O . ARG A 1 345 ? -3.316 7.917 -1.879 1.00 69.75 345 ARG A O 1
ATOM 2641 N N . THR A 1 346 ? -5.382 7.300 -2.511 1.00 70.19 346 THR A N 1
ATOM 2642 C CA . THR A 1 346 ? -5.004 5.985 -3.011 1.00 70.19 346 THR A CA 1
ATOM 2643 C C . THR A 1 346 ? -4.095 6.065 -4.236 1.00 70.19 346 THR A C 1
ATOM 2645 O O . THR A 1 346 ? -3.133 5.301 -4.338 1.00 70.19 346 THR A O 1
ATOM 2648 N N . SER A 1 347 ? -4.281 7.086 -5.076 1.00 76.19 347 SER A N 1
ATOM 2649 C CA . SER A 1 347 ? -3.366 7.383 -6.180 1.00 76.19 347 SER A CA 1
ATOM 2650 C C . SER A 1 347 ? -1.928 7.635 -5.699 1.00 76.19 347 SER A C 1
ATOM 2652 O O . SER A 1 347 ? -0.987 7.294 -6.403 1.00 76.19 347 SER A O 1
ATOM 2654 N N . ARG A 1 348 ? -1.685 8.188 -4.497 1.00 81.50 348 ARG A N 1
ATOM 2655 C CA . ARG A 1 348 ? -0.296 8.371 -4.014 1.00 81.50 348 ARG A CA 1
ATOM 2656 C C . ARG A 1 348 ? 0.417 7.047 -3.793 1.00 81.50 348 ARG A C 1
ATOM 2658 O O . ARG A 1 348 ? 1.581 6.918 -4.166 1.00 81.50 348 ARG A O 1
ATOM 2665 N N . TYR A 1 349 ? -0.260 6.088 -3.167 1.00 85.62 349 TYR A N 1
ATOM 2666 C CA . TYR A 1 349 ? 0.342 4.801 -2.838 1.00 85.62 349 TYR A CA 1
ATOM 2667 C C . TYR A 1 349 ? 0.634 3.954 -4.078 1.00 85.62 349 TYR A C 1
ATOM 2669 O O . TYR A 1 349 ? 1.609 3.204 -4.087 1.00 85.62 349 TYR A O 1
ATOM 2677 N N . GLU A 1 350 ? -0.159 4.125 -5.137 1.00 85.81 350 GLU A N 1
ATOM 2678 C CA . GLU A 1 350 ? 0.123 3.558 -6.453 1.00 85.81 350 GLU A CA 1
ATOM 2679 C C . GLU A 1 350 ? 1.489 4.026 -6.975 1.00 85.81 350 GLU A C 1
ATOM 2681 O O . GLU A 1 350 ? 2.376 3.215 -7.240 1.00 85.81 350 GLU A O 1
ATOM 2686 N N . TRP A 1 351 ? 1.704 5.340 -7.062 1.00 85.75 351 TRP A N 1
ATOM 2687 C CA . TRP A 1 351 ? 2.940 5.882 -7.630 1.00 85.75 351 TRP A CA 1
ATOM 2688 C C . TRP A 1 351 ? 4.140 5.778 -6.690 1.00 85.75 351 TRP A C 1
ATOM 2690 O O . TRP A 1 351 ? 5.275 5.705 -7.159 1.00 85.75 351 TRP A O 1
ATOM 2700 N N . LEU A 1 352 ? 3.910 5.696 -5.376 1.00 88.56 352 LEU A N 1
ATOM 2701 C CA . LEU A 1 352 ? 4.940 5.350 -4.393 1.00 88.56 352 LEU A CA 1
ATOM 2702 C C . LEU A 1 352 ? 5.584 3.986 -4.663 1.00 88.56 352 LEU A C 1
ATOM 2704 O O . LEU A 1 352 ? 6.738 3.783 -4.284 1.00 88.56 352 LEU A O 1
ATOM 2708 N N . ALA A 1 353 ? 4.892 3.075 -5.357 1.00 92.00 353 ALA A N 1
ATOM 2709 C CA . ALA A 1 353 ? 5.493 1.825 -5.806 1.00 92.00 353 ALA A CA 1
ATOM 2710 C C . ALA A 1 353 ? 6.666 2.051 -6.780 1.00 92.00 353 ALA A C 1
ATOM 2712 O O . ALA A 1 353 ? 7.468 1.146 -6.966 1.00 92.00 353 ALA A O 1
ATOM 2713 N N . PHE A 1 354 ? 6.809 3.240 -7.372 1.00 93.25 354 PHE A N 1
ATOM 2714 C CA . PHE A 1 354 ? 7.876 3.591 -8.316 1.00 93.25 354 PHE A CA 1
ATOM 2715 C C . PHE A 1 354 ? 8.704 4.789 -7.842 1.00 93.25 354 PHE A C 1
ATOM 2717 O O . PHE A 1 354 ? 9.147 5.609 -8.650 1.00 93.25 354 PHE A O 1
ATOM 2724 N N . PHE A 1 355 ? 8.889 4.914 -6.527 1.00 91.81 355 PHE A N 1
ATOM 2725 C CA . PHE A 1 355 ? 9.587 6.041 -5.911 1.00 91.81 355 PHE A CA 1
ATOM 2726 C C . PHE A 1 355 ? 10.990 6.257 -6.501 1.00 91.81 355 PHE A C 1
ATOM 2728 O O . PHE A 1 355 ? 11.365 7.388 -6.807 1.00 91.81 355 PHE A O 1
ATOM 2735 N N . ASP A 1 356 ? 11.748 5.182 -6.734 1.00 91.62 356 ASP A N 1
ATOM 2736 C CA . ASP A 1 356 ? 13.096 5.256 -7.314 1.00 91.62 356 ASP A CA 1
ATOM 2737 C C . ASP A 1 356 ? 13.107 5.691 -8.809 1.00 91.62 356 ASP A C 1
ATOM 2739 O O . ASP A 1 356 ? 14.179 5.973 -9.354 1.00 91.62 356 ASP A O 1
ATOM 2743 N N . LEU A 1 357 ? 11.944 5.795 -9.478 1.00 91.88 357 LEU A N 1
ATOM 2744 C CA . LEU A 1 357 ? 11.784 6.334 -10.845 1.00 91.88 357 LEU A CA 1
ATOM 2745 C C . LEU A 1 357 ? 11.330 7.800 -10.891 1.00 91.88 357 LEU A C 1
ATOM 2747 O O . LEU A 1 357 ? 11.148 8.356 -11.984 1.00 91.88 357 LEU A O 1
ATOM 2751 N N . PHE A 1 358 ? 11.126 8.435 -9.737 1.00 89.12 358 PHE A N 1
ATOM 2752 C CA . PHE A 1 358 ? 10.735 9.840 -9.671 1.00 89.12 358 PHE A CA 1
ATOM 2753 C C . PHE A 1 358 ? 11.759 10.739 -10.371 1.00 89.12 358 PHE A C 1
ATOM 2755 O O . PHE A 1 358 ? 12.964 10.477 -10.378 1.00 89.12 358 PHE A O 1
ATOM 2762 N N . GLY A 1 359 ? 11.264 11.802 -11.008 1.00 83.56 359 GLY A N 1
ATOM 2763 C CA . GLY A 1 359 ? 12.111 12.742 -11.732 1.00 83.56 359 GLY A CA 1
ATOM 2764 C C . GLY A 1 359 ? 13.163 13.380 -10.823 1.00 83.56 359 GLY A C 1
ATOM 2765 O O . GLY A 1 359 ? 12.832 13.804 -9.709 1.00 83.56 359 GLY A O 1
ATOM 2766 N N . PRO A 1 360 ? 14.431 13.489 -11.269 1.00 79.00 360 PRO A N 1
ATOM 2767 C CA . PRO A 1 360 ? 15.429 14.221 -10.510 1.00 79.00 360 PRO A CA 1
ATOM 2768 C C . PRO A 1 360 ? 15.035 15.703 -10.425 1.00 79.00 360 PRO A C 1
ATOM 2770 O O . PRO A 1 360 ? 14.308 16.217 -11.281 1.00 79.00 360 PRO A O 1
ATOM 2773 N N . PRO A 1 361 ? 15.530 16.431 -9.415 1.00 73.56 361 PRO A N 1
ATOM 2774 C CA . PRO A 1 361 ? 15.241 17.849 -9.287 1.00 73.56 361 PRO A CA 1
ATOM 2775 C C . PRO A 1 361 ? 15.703 18.647 -10.505 1.00 73.56 361 PRO A C 1
ATOM 2777 O O . PRO A 1 361 ? 16.846 18.532 -10.946 1.00 73.56 361 PRO A O 1
ATOM 2780 N N . VAL A 1 362 ? 14.826 19.522 -10.996 1.00 72.75 362 VAL A N 1
ATOM 2781 C CA . VAL A 1 362 ? 15.165 20.468 -12.060 1.00 72.75 362 VAL A CA 1
ATOM 2782 C C . VAL A 1 362 ? 15.909 21.659 -11.454 1.00 72.75 362 VAL A C 1
ATOM 2784 O O . VAL A 1 362 ? 15.414 22.325 -10.538 1.00 72.75 362 VAL A O 1
ATOM 2787 N N . THR A 1 363 ? 17.107 21.927 -11.966 1.00 69.19 363 THR A N 1
ATOM 2788 C CA . THR A 1 363 ? 17.898 23.119 -11.638 1.00 69.19 363 THR A CA 1
ATOM 2789 C C . THR A 1 363 ? 17.285 24.347 -12.307 1.00 69.19 363 THR A C 1
ATOM 2791 O O . THR A 1 363 ? 17.021 24.321 -13.509 1.00 69.19 363 THR A O 1
ATOM 2794 N N . ARG A 1 364 ? 17.071 25.428 -11.553 1.00 68.56 364 ARG A N 1
ATOM 2795 C CA . ARG A 1 364 ? 16.622 26.731 -12.066 1.00 68.56 364 ARG A CA 1
ATOM 2796 C C . ARG A 1 364 ? 17.594 27.823 -11.608 1.00 68.56 364 ARG A C 1
ATOM 2798 O O . ARG A 1 364 ? 18.365 27.631 -10.668 1.00 68.56 364 ARG A O 1
ATOM 2805 N N . THR A 1 365 ? 17.578 28.977 -12.268 1.00 65.31 365 THR A N 1
ATOM 2806 C CA . THR A 1 365 ? 18.290 30.168 -11.778 1.00 65.31 365 THR A CA 1
ATOM 2807 C C . THR A 1 365 ? 17.767 30.502 -10.376 1.00 65.31 365 THR A C 1
ATOM 2809 O O . THR A 1 365 ? 16.563 30.679 -10.214 1.00 65.31 365 THR A O 1
ATOM 2812 N N . GLY A 1 366 ? 18.641 30.514 -9.362 1.00 65.00 366 GLY A N 1
ATOM 2813 C CA . GLY A 1 366 ? 18.246 30.654 -7.951 1.00 65.00 366 GLY A CA 1
ATOM 2814 C C . GLY A 1 366 ? 18.212 29.351 -7.131 1.00 65.00 366 GLY A C 1
ATOM 2815 O O . GLY A 1 366 ? 17.918 29.409 -5.941 1.00 65.00 366 GLY A O 1
ATOM 2816 N N . GLY A 1 367 ? 18.538 28.192 -7.720 1.00 64.69 367 GLY A N 1
ATOM 2817 C CA . GLY A 1 367 ? 18.688 26.918 -7.003 1.00 64.69 367 GLY A CA 1
ATOM 2818 C C . GLY A 1 367 ? 17.781 25.795 -7.517 1.00 64.69 367 GLY A C 1
ATOM 2819 O O . GLY A 1 367 ? 17.302 25.800 -8.654 1.00 64.69 367 GLY A O 1
ATOM 2820 N N . PHE A 1 368 ? 17.536 24.790 -6.678 1.00 65.19 368 PHE A N 1
ATOM 2821 C CA . PHE A 1 368 ? 16.608 23.706 -7.006 1.00 65.19 368 PHE A CA 1
ATOM 2822 C C . PHE A 1 368 ? 15.160 24.159 -6.808 1.00 65.19 368 PHE A C 1
ATOM 2824 O O . PHE A 1 368 ? 14.767 24.509 -5.700 1.00 65.19 368 PHE A O 1
ATOM 2831 N N . GLY A 1 369 ? 14.353 24.107 -7.870 1.00 62.31 369 GLY A N 1
ATOM 2832 C CA . GLY A 1 369 ? 12.940 24.497 -7.795 1.00 62.31 369 GLY A CA 1
ATOM 2833 C C . GLY A 1 369 ? 12.012 23.403 -7.259 1.00 62.31 369 GLY A C 1
ATOM 2834 O O . GLY A 1 369 ? 10.900 23.701 -6.838 1.00 62.31 369 GLY A O 1
ATOM 2835 N N . ALA A 1 370 ? 12.447 22.138 -7.290 1.00 69.62 370 ALA A N 1
ATOM 2836 C CA . ALA A 1 370 ? 11.623 21.002 -6.885 1.00 69.62 370 ALA A CA 1
ATOM 2837 C C . ALA A 1 370 ? 11.841 20.637 -5.400 1.00 69.62 370 ALA A C 1
ATOM 2839 O O . ALA A 1 370 ? 12.979 20.659 -4.924 1.00 69.62 370 ALA A O 1
ATOM 2840 N N . PRO A 1 371 ? 10.809 20.200 -4.673 1.00 74.31 371 PRO A N 1
ATOM 2841 C CA . PRO A 1 371 ? 10.925 19.685 -3.304 1.00 74.31 371 PRO A CA 1
ATOM 2842 C C . PRO A 1 371 ? 11.645 18.340 -3.267 1.00 74.31 371 PRO A C 1
ATOM 2844 O O . PRO A 1 371 ? 11.763 17.666 -4.292 1.00 74.31 371 PRO A O 1
ATOM 2847 N N . VAL A 1 372 ? 12.134 17.937 -2.095 1.00 79.25 372 VAL A N 1
ATOM 2848 C CA . VAL A 1 372 ? 12.744 16.610 -1.919 1.00 79.25 372 VAL A CA 1
ATOM 2849 C C . VAL A 1 372 ? 11.641 15.603 -1.637 1.00 79.25 372 VAL A C 1
ATOM 2851 O O . VAL A 1 372 ? 11.030 15.655 -0.576 1.00 79.25 372 VAL A O 1
ATOM 2854 N N . ALA A 1 373 ? 11.394 14.680 -2.565 1.00 82.25 373 ALA A N 1
ATOM 2855 C CA . ALA A 1 373 ? 10.534 13.538 -2.289 1.00 82.25 373 ALA A CA 1
ATOM 2856 C C . ALA A 1 373 ? 11.178 12.645 -1.220 1.00 82.25 373 ALA A C 1
ATOM 2858 O O . ALA A 1 373 ? 12.373 12.347 -1.280 1.00 82.25 373 ALA A O 1
ATOM 2859 N N . ARG A 1 374 ? 10.384 12.227 -0.238 1.00 84.56 374 ARG A N 1
ATOM 2860 C CA . ARG A 1 374 ? 10.782 11.374 0.878 1.00 84.56 374 ARG A CA 1
ATOM 2861 C C . ARG A 1 374 ? 9.696 10.328 1.132 1.00 84.56 374 ARG A C 1
ATOM 2863 O O . ARG A 1 374 ? 8.508 10.585 0.952 1.00 84.56 374 ARG A O 1
ATOM 2870 N N . ARG A 1 375 ? 10.137 9.156 1.570 1.00 86.81 375 ARG A N 1
ATOM 2871 C CA . ARG A 1 375 ? 9.326 8.109 2.196 1.00 86.81 375 ARG A CA 1
ATOM 2872 C C . ARG A 1 375 ? 9.861 7.893 3.607 1.00 86.81 375 ARG A C 1
ATOM 2874 O O . ARG A 1 375 ? 11.053 8.130 3.824 1.00 86.81 375 ARG A O 1
ATOM 2881 N N . GLU A 1 376 ? 8.999 7.511 4.538 1.00 86.81 376 GLU A N 1
ATOM 2882 C CA . GLU A 1 376 ? 9.367 7.281 5.942 1.00 86.81 376 GLU A CA 1
ATOM 2883 C C . GLU A 1 376 ? 8.931 5.903 6.456 1.00 86.81 376 GLU A C 1
ATOM 2885 O O . GLU A 1 376 ? 9.638 5.309 7.265 1.00 86.81 376 GLU A O 1
ATOM 2890 N N . ALA A 1 377 ? 7.827 5.347 5.955 1.00 88.06 377 ALA A N 1
ATOM 2891 C CA . ALA A 1 377 ? 7.294 4.049 6.381 1.00 88.06 377 ALA A CA 1
ATOM 2892 C C . ALA A 1 377 ? 7.365 2.994 5.261 1.00 88.06 377 ALA A C 1
ATOM 2894 O O . ALA A 1 377 ? 7.697 1.830 5.487 1.00 88.06 377 ALA A O 1
ATOM 2895 N N . THR A 1 378 ? 7.139 3.404 4.017 1.00 89.38 378 THR A N 1
ATOM 2896 C CA . THR A 1 378 ? 7.046 2.541 2.825 1.00 89.38 378 THR A CA 1
ATOM 2897 C C . THR A 1 378 ? 8.411 2.188 2.217 1.00 89.38 378 THR A C 1
ATOM 2899 O O . THR A 1 378 ? 8.532 1.834 1.042 1.00 89.38 378 THR A O 1
ATOM 2902 N N . HIS A 1 379 ? 9.488 2.252 3.004 1.00 83.12 379 HIS A N 1
ATOM 2903 C CA . HIS A 1 379 ? 10.798 1.775 2.562 1.00 83.12 379 HIS A CA 1
ATOM 2904 C C . HIS A 1 379 ? 10.733 0.279 2.220 1.00 83.12 379 HIS A C 1
ATOM 2906 O O . HIS A 1 379 ? 10.133 -0.499 2.958 1.00 83.12 379 HIS A O 1
ATOM 2912 N N . ALA A 1 380 ? 11.386 -0.108 1.120 1.00 78.94 380 ALA A N 1
ATOM 2913 C CA . ALA A 1 380 ? 11.372 -1.453 0.529 1.00 78.94 380 ALA A CA 1
ATOM 2914 C C . ALA A 1 380 ? 10.090 -1.858 -0.234 1.00 78.94 380 ALA A C 1
ATOM 2916 O O . ALA A 1 380 ? 10.047 -2.963 -0.768 1.00 78.94 380 ALA A O 1
ATOM 2917 N N . PHE A 1 381 ? 9.107 -0.961 -0.396 1.00 81.31 381 PHE A N 1
ATOM 2918 C CA . PHE A 1 381 ? 7.877 -1.199 -1.180 1.00 81.31 381 PHE A CA 1
ATOM 2919 C C . PHE A 1 381 ? 8.034 -0.808 -2.653 1.00 81.31 381 PHE A C 1
ATOM 2921 O O . PHE A 1 381 ? 7.066 -0.449 -3.314 1.00 81.31 381 PHE A O 1
ATOM 2928 N N . ASP A 1 382 ? 9.256 -0.856 -3.172 1.00 90.19 382 ASP A N 1
ATOM 2929 C CA . ASP A 1 382 ? 9.593 -0.299 -4.474 1.00 90.19 382 ASP A CA 1
ATOM 2930 C C . ASP A 1 382 ? 9.634 -1.381 -5.569 1.00 90.19 382 ASP A C 1
ATOM 2932 O O . ASP A 1 382 ? 10.331 -2.396 -5.468 1.00 90.19 382 ASP A O 1
ATOM 2936 N N . LEU A 1 383 ? 8.865 -1.156 -6.630 1.00 94.75 383 LEU A N 1
ATOM 2937 C CA . LEU A 1 383 ? 8.754 -1.980 -7.828 1.00 94.75 383 LEU A CA 1
ATOM 2938 C C . LEU A 1 383 ? 9.597 -1.442 -8.991 1.00 94.75 383 LEU A C 1
ATOM 2940 O O . LEU A 1 383 ? 9.622 -2.069 -10.048 1.00 94.75 383 LEU A O 1
ATOM 2944 N N . SER A 1 384 ? 10.336 -0.345 -8.826 1.00 94.00 384 SER A N 1
ATOM 2945 C CA . SER A 1 384 ? 11.146 0.289 -9.877 1.00 94.00 384 SER A CA 1
ATOM 2946 C C . SER A 1 384 ? 12.173 -0.658 -10.482 1.00 94.00 384 SER A C 1
ATOM 2948 O O . SER A 1 384 ? 12.457 -0.572 -11.676 1.00 94.00 384 SER A O 1
ATOM 2950 N N . ARG A 1 385 ? 12.655 -1.653 -9.724 1.00 93.44 385 ARG A N 1
ATOM 2951 C CA . ARG A 1 385 ? 13.519 -2.726 -10.253 1.00 93.44 385 ARG A CA 1
ATOM 2952 C C . ARG A 1 385 ? 12.897 -3.472 -11.437 1.00 93.44 385 ARG A C 1
ATOM 2954 O O . ARG A 1 385 ? 13.615 -4.025 -12.264 1.00 93.44 385 ARG A O 1
ATOM 2961 N N . TRP A 1 386 ? 11.568 -3.530 -11.517 1.00 94.88 386 TRP A N 1
ATOM 2962 C CA . TRP A 1 386 ? 10.855 -4.197 -12.603 1.00 94.88 386 TRP A CA 1
ATOM 2963 C C . TRP A 1 386 ? 10.891 -3.401 -13.902 1.00 94.88 386 TRP A C 1
ATOM 2965 O O . TRP A 1 386 ? 10.801 -4.007 -14.959 1.00 94.88 386 TRP A O 1
ATOM 2975 N N . SER A 1 387 ? 11.180 -2.100 -13.843 1.00 94.19 387 SER A N 1
ATOM 2976 C CA . SER A 1 387 ? 11.402 -1.272 -15.033 1.00 94.19 387 SER A CA 1
ATOM 2977 C C . SER A 1 387 ? 12.656 -1.641 -15.834 1.00 94.19 387 SER A C 1
ATOM 2979 O O . SER A 1 387 ? 12.865 -1.139 -16.938 1.00 94.19 387 SER A O 1
ATOM 2981 N N . THR A 1 388 ? 13.506 -2.516 -15.289 1.00 93.44 388 THR A N 1
ATOM 2982 C CA . THR A 1 388 ? 14.748 -2.969 -15.933 1.00 93.44 388 THR A CA 1
ATOM 2983 C C . THR A 1 388 ? 14.537 -4.048 -16.987 1.00 93.44 388 THR A C 1
ATOM 2985 O O . THR A 1 388 ? 15.452 -4.355 -17.748 1.00 93.44 388 THR A O 1
ATOM 2988 N N . ARG A 1 389 ? 13.330 -4.610 -17.063 1.00 94.31 389 ARG A N 1
ATOM 2989 C CA . ARG A 1 389 ? 12.955 -5.642 -18.026 1.00 94.31 389 ARG A CA 1
ATOM 2990 C C . ARG A 1 389 ? 11.526 -5.428 -18.514 1.00 94.31 389 ARG A C 1
ATOM 2992 O O . ARG A 1 389 ? 10.767 -4.714 -17.863 1.00 94.31 389 ARG A O 1
ATOM 2999 N N . PRO A 1 390 ? 11.138 -6.066 -19.624 1.00 96.19 390 PRO A N 1
ATOM 3000 C CA . PRO A 1 390 ? 9.745 -6.097 -20.026 1.00 96.19 390 PRO A CA 1
ATOM 3001 C C . PRO A 1 390 ? 8.869 -6.764 -18.957 1.00 96.19 390 PRO A C 1
ATOM 3003 O O . PRO A 1 390 ? 9.180 -7.861 -18.480 1.00 96.19 390 PRO A O 1
ATOM 3006 N N . CYS A 1 391 ? 7.779 -6.110 -18.565 1.00 97.12 391 CYS A N 1
ATOM 3007 C CA . CYS A 1 391 ? 6.789 -6.675 -17.652 1.00 97.12 391 CYS A CA 1
ATOM 3008 C C . CYS A 1 391 ? 5.469 -5.900 -17.686 1.00 97.12 391 CYS A C 1
ATOM 3010 O O . CYS A 1 391 ? 5.394 -4.759 -18.148 1.00 97.12 391 CYS A O 1
ATOM 3012 N N . VAL A 1 392 ? 4.440 -6.538 -17.141 1.00 97.50 392 VAL A N 1
ATOM 3013 C CA . VAL A 1 392 ? 3.166 -5.909 -16.803 1.00 97.50 392 VAL A CA 1
ATOM 3014 C C . VAL A 1 392 ? 3.084 -5.789 -15.289 1.00 97.50 392 VAL A C 1
ATOM 3016 O O . VAL A 1 392 ? 3.406 -6.736 -14.572 1.00 97.50 392 VAL A O 1
ATOM 3019 N N . VAL A 1 393 ? 2.662 -4.633 -14.799 1.00 97.75 393 VAL A N 1
ATOM 3020 C CA . VAL A 1 393 ? 2.369 -4.391 -13.389 1.00 97.75 393 VAL A CA 1
ATOM 3021 C C . VAL A 1 393 ? 0.913 -3.966 -13.279 1.00 97.75 393 VAL A C 1
ATOM 3023 O O . VAL A 1 393 ? 0.470 -3.098 -14.024 1.00 97.75 393 VAL A O 1
ATOM 3026 N N . ILE A 1 394 ? 0.175 -4.578 -12.361 1.00 97.38 394 ILE A N 1
ATOM 3027 C CA . ILE A 1 394 ? -1.179 -4.163 -12.000 1.00 97.38 394 ILE A CA 1
ATOM 3028 C C . ILE A 1 394 ? -1.151 -3.670 -10.568 1.00 97.38 394 ILE A C 1
ATOM 3030 O O . ILE A 1 394 ? -0.663 -4.374 -9.683 1.00 97.38 394 ILE A O 1
ATOM 3034 N N . ILE A 1 395 ? -1.681 -2.473 -10.351 1.00 96.62 395 ILE A N 1
ATOM 3035 C CA . ILE A 1 395 ? -1.941 -1.937 -9.020 1.00 96.62 395 ILE A CA 1
ATOM 3036 C C . ILE A 1 395 ? -3.442 -1.706 -8.903 1.00 96.62 395 ILE A C 1
ATOM 3038 O O . ILE A 1 395 ? -4.040 -1.106 -9.788 1.00 96.62 395 ILE A O 1
ATOM 3042 N N . GLY A 1 396 ? -4.058 -2.206 -7.841 1.00 94.81 396 GLY A N 1
ATOM 3043 C CA . GLY A 1 396 ? -5.484 -2.036 -7.584 1.00 94.81 396 GLY A CA 1
ATOM 3044 C C . GLY A 1 396 ? -5.778 -2.018 -6.093 1.00 94.81 396 GLY A C 1
ATOM 3045 O O . GLY A 1 396 ? -4.900 -2.274 -5.266 1.00 94.81 396 GLY A O 1
ATOM 3046 N N . VAL A 1 397 ? -7.014 -1.684 -5.746 1.00 93.69 397 VAL A N 1
ATOM 3047 C CA . VAL A 1 397 ? -7.391 -1.341 -4.376 1.00 93.69 397 VAL A CA 1
ATOM 3048 C C . VAL A 1 397 ? -8.568 -2.195 -3.961 1.00 93.69 397 VAL A C 1
ATOM 3050 O O . VAL A 1 397 ? -9.612 -2.162 -4.597 1.00 93.69 397 VAL A O 1
ATOM 3053 N N . LEU A 1 398 ? -8.412 -2.931 -2.871 1.00 91.94 398 LEU A N 1
ATOM 3054 C CA . LEU A 1 398 ? -9.501 -3.633 -2.212 1.00 91.94 398 LEU A CA 1
ATOM 3055 C C . LEU A 1 398 ? -9.897 -2.838 -0.978 1.00 91.94 398 LEU A C 1
ATOM 3057 O O . LEU A 1 398 ? -9.078 -2.619 -0.078 1.00 91.94 398 LEU A O 1
ATOM 3061 N N . ARG A 1 399 ? -11.154 -2.408 -0.932 1.00 87.56 399 ARG A N 1
ATOM 3062 C CA . ARG A 1 399 ? -11.761 -1.825 0.262 1.00 87.56 399 ARG A CA 1
ATOM 3063 C C . ARG A 1 399 ? -12.616 -2.899 0.913 1.00 87.56 399 ARG A C 1
ATOM 3065 O O . ARG A 1 399 ? -13.445 -3.517 0.256 1.00 87.56 399 ARG A O 1
ATOM 3072 N N . GLY A 1 400 ? -12.371 -3.165 2.193 1.00 66.94 400 GLY A N 1
ATOM 3073 C CA . GLY A 1 400 ? -13.137 -4.166 2.929 1.00 66.94 400 GLY A CA 1
ATOM 3074 C C . GLY A 1 400 ? -14.561 -3.676 3.185 1.00 66.94 400 GLY A C 1
ATOM 3075 O O . GLY A 1 400 ? -14.814 -3.089 4.234 1.00 66.94 400 GLY A O 1
ATOM 3076 N N . GLU A 1 401 ? -15.485 -3.893 2.247 1.00 55.22 401 GLU A N 1
ATOM 3077 C CA . GLU A 1 401 ? -16.916 -3.616 2.453 1.00 55.22 401 GLU A CA 1
ATOM 3078 C C . GLU A 1 401 ? -17.594 -4.694 3.320 1.00 55.22 401 GLU A C 1
ATOM 3080 O O . GLU A 1 401 ? -18.610 -4.433 3.965 1.00 55.22 401 GLU A O 1
ATOM 3085 N N . SER A 1 402 ? -16.980 -5.875 3.440 1.00 45.31 402 SER A N 1
ATOM 3086 C CA . SER A 1 402 ? -17.484 -7.016 4.209 1.00 45.31 402 SER A CA 1
ATOM 3087 C C . SER A 1 402 ? -16.423 -7.608 5.144 1.00 45.31 402 SER A C 1
ATOM 3089 O O . SER A 1 402 ? -16.006 -8.741 4.973 1.00 45.31 402 SER A O 1
ATOM 3091 N N . GLY A 1 403 ? -15.970 -6.822 6.124 1.00 50.41 403 GLY A N 1
ATOM 3092 C CA . GLY A 1 403 ? -15.631 -7.266 7.489 1.00 50.41 403 GLY A CA 1
ATOM 3093 C C . GLY A 1 403 ? -14.643 -8.412 7.784 1.00 50.41 403 GLY A C 1
ATOM 3094 O O . GLY A 1 403 ? -14.422 -8.635 8.976 1.00 50.41 403 GLY A O 1
ATOM 3095 N N . GLU A 1 404 ? -14.068 -9.128 6.815 1.00 57.56 404 GLU A N 1
ATOM 3096 C CA . GLU A 1 404 ? -13.456 -10.438 7.112 1.00 57.56 404 GLU A CA 1
ATOM 3097 C C . GLU A 1 404 ? -11.990 -10.612 6.696 1.00 57.56 404 GLU A C 1
ATOM 3099 O O . GLU A 1 404 ? -11.272 -11.300 7.417 1.00 57.56 404 GLU A O 1
ATOM 3104 N N . ASP A 1 405 ? -11.462 -9.927 5.675 1.00 76.12 405 ASP A N 1
ATOM 3105 C CA . ASP A 1 405 ? -10.187 -10.396 5.111 1.00 76.12 405 ASP A CA 1
ATOM 3106 C C . ASP A 1 405 ? -9.003 -9.433 5.293 1.00 76.12 405 ASP A C 1
ATOM 3108 O O . ASP A 1 405 ? -8.879 -8.394 4.640 1.00 76.12 405 ASP A O 1
ATOM 3112 N N . LEU A 1 406 ? -8.063 -9.836 6.152 1.00 87.19 406 LEU A N 1
ATOM 3113 C CA . LEU A 1 406 ? -6.674 -9.387 6.071 1.00 87.19 406 LEU A CA 1
ATOM 3114 C C . LEU A 1 406 ? -5.950 -10.209 4.993 1.00 87.19 406 LEU A C 1
ATOM 3116 O O . LEU A 1 406 ? -6.124 -11.425 4.947 1.00 87.19 406 LEU A O 1
ATOM 3120 N N . PRO A 1 407 ? -5.059 -9.608 4.186 1.00 88.00 407 PRO A N 1
ATOM 3121 C CA . PRO A 1 407 ? -4.241 -10.348 3.217 1.00 88.00 407 PRO A CA 1
ATOM 3122 C C . PRO A 1 407 ? -3.147 -11.213 3.867 1.00 88.00 407 PRO A C 1
ATOM 3124 O O . PRO A 1 407 ? -2.235 -11.664 3.183 1.00 88.00 407 PRO A O 1
ATOM 3127 N N . LEU A 1 408 ? -3.189 -11.396 5.188 1.00 90.69 408 LEU A N 1
ATOM 3128 C CA . LEU A 1 408 ? -2.220 -12.155 5.966 1.00 90.69 408 LEU A CA 1
ATOM 3129 C C . LEU A 1 408 ? -2.919 -12.880 7.132 1.00 90.69 408 LEU A C 1
ATOM 3131 O O . LEU A 1 408 ? -3.952 -12.405 7.614 1.00 90.69 408 LEU A O 1
ATOM 3135 N N . PRO A 1 409 ? -2.362 -14.001 7.616 1.00 90.06 409 PRO A N 1
ATOM 3136 C CA . PRO A 1 409 ? -2.926 -14.742 8.735 1.00 90.06 409 PRO A CA 1
ATOM 3137 C C . PRO A 1 409 ? -2.506 -14.098 10.067 1.00 90.06 409 PRO A C 1
ATOM 3139 O O . PRO A 1 409 ? -1.416 -14.338 10.590 1.00 90.06 409 PRO A O 1
ATOM 3142 N N . LEU A 1 410 ? -3.360 -13.224 10.605 1.00 91.50 410 LEU A N 1
ATOM 3143 C CA . LEU A 1 410 ? -3.129 -12.531 11.876 1.00 91.50 410 LEU A CA 1
ATOM 3144 C C . LEU A 1 410 ? -3.950 -13.154 13.004 1.00 91.50 410 LEU A C 1
ATOM 3146 O O . LEU A 1 410 ? -5.179 -13.111 12.990 1.00 91.50 410 LEU A O 1
ATOM 3150 N N . GLY A 1 411 ? -3.266 -13.609 14.048 1.00 92.81 411 GLY A N 1
ATOM 3151 C CA . GLY A 1 411 ? -3.886 -14.000 15.303 1.00 92.81 411 GLY A CA 1
ATOM 3152 C C . GLY A 1 411 ? -3.868 -12.877 16.341 1.00 92.81 411 GLY A C 1
ATOM 3153 O O . GLY A 1 411 ? -2.913 -12.101 16.445 1.00 92.81 411 GLY A O 1
ATOM 3154 N N . VAL A 1 412 ? -4.932 -12.797 17.148 1.00 94.12 412 VAL A N 1
ATOM 3155 C CA . VAL A 1 412 ? -5.019 -11.890 18.300 1.00 94.12 412 VAL A CA 1
ATOM 3156 C C . VAL A 1 412 ? -5.518 -12.640 19.529 1.00 94.12 412 VAL A C 1
ATOM 3158 O O . VAL A 1 412 ? -6.448 -13.441 19.459 1.00 94.12 412 VAL A O 1
ATOM 3161 N N . SER A 1 413 ? -4.938 -12.357 20.693 1.00 94.69 413 SER A N 1
ATOM 3162 C CA . SER A 1 413 ? -5.403 -12.880 21.975 1.00 94.69 413 SER A CA 1
ATOM 3163 C C . SER A 1 413 ? -5.462 -11.787 23.031 1.00 94.69 413 SER A C 1
ATOM 3165 O O . SER A 1 413 ? -4.731 -10.799 22.985 1.00 94.69 413 SER A O 1
ATOM 3167 N N . THR A 1 414 ? -6.373 -11.956 23.986 1.00 92.56 414 THR A N 1
ATOM 3168 C CA . THR A 1 414 ? -6.487 -11.101 25.168 1.00 92.56 414 THR A CA 1
ATOM 3169 C C . THR A 1 414 ? -6.641 -11.962 26.412 1.00 92.56 414 THR A C 1
ATOM 3171 O O . THR A 1 414 ? -7.475 -12.871 26.444 1.00 92.56 414 THR A O 1
ATOM 3174 N N . ASN A 1 415 ? -5.831 -11.692 27.436 1.00 91.75 415 ASN A N 1
ATOM 3175 C CA . ASN A 1 415 ? -5.759 -12.453 28.685 1.00 91.75 415 ASN A CA 1
ATOM 3176 C C . ASN A 1 415 ? -5.645 -13.968 28.429 1.00 91.75 415 ASN A C 1
ATOM 3178 O O . ASN A 1 415 ? -6.393 -14.766 28.990 1.00 91.75 415 ASN A O 1
ATOM 3182 N N . GLY A 1 416 ? -4.765 -14.346 27.493 1.00 89.56 416 GLY A N 1
ATOM 3183 C CA . GLY A 1 416 ? -4.517 -15.736 27.097 1.00 89.56 416 GLY A CA 1
ATOM 3184 C C . GLY A 1 416 ? -5.606 -16.396 26.240 1.00 89.56 416 GLY A C 1
ATOM 3185 O O . GLY A 1 416 ? -5.449 -17.552 25.868 1.00 89.56 416 GLY A O 1
ATOM 3186 N N . ARG A 1 417 ? -6.703 -15.702 25.901 1.00 92.88 417 ARG A N 1
ATOM 3187 C CA . ARG A 1 417 ? -7.790 -16.247 25.065 1.00 92.88 417 ARG A CA 1
ATOM 3188 C C . ARG A 1 417 ? -7.736 -15.654 23.662 1.00 92.88 417 ARG A C 1
ATOM 3190 O O . ARG A 1 417 ? -7.766 -14.429 23.525 1.00 92.88 417 ARG A O 1
ATOM 3197 N N . GLN A 1 418 ? -7.690 -16.504 22.636 1.00 93.75 418 GLN A N 1
ATOM 3198 C CA . GLN A 1 418 ? -7.771 -16.083 21.234 1.00 93.75 418 GLN A CA 1
ATOM 3199 C C . GLN A 1 418 ? -9.096 -15.364 20.960 1.00 93.75 418 GLN A C 1
ATOM 3201 O O . GLN A 1 418 ? -10.132 -15.675 21.557 1.00 93.75 418 GLN A O 1
ATOM 3206 N N . ARG A 1 419 ? -9.039 -14.345 20.108 1.00 92.44 419 ARG A N 1
ATOM 3207 C CA . ARG A 1 419 ? -10.162 -13.490 19.738 1.00 92.44 419 ARG A CA 1
ATOM 3208 C C . ARG A 1 419 ? -10.225 -13.387 18.227 1.00 92.44 419 ARG A C 1
ATOM 3210 O O . ARG A 1 419 ? -9.203 -13.152 17.597 1.00 92.44 419 ARG A O 1
ATOM 3217 N N . GLU A 1 420 ? -11.432 -13.461 17.693 1.00 90.81 420 GLU A N 1
ATOM 3218 C CA . GLU A 1 420 ? -11.705 -13.096 16.308 1.00 90.81 420 GLU A CA 1
ATOM 3219 C C . GLU A 1 420 ? -11.863 -11.571 16.225 1.00 90.81 420 GLU A C 1
ATOM 3221 O O . GLU A 1 420 ? -12.750 -11.005 16.886 1.00 90.81 420 GLU A O 1
ATOM 3226 N N . PRO A 1 421 ? -10.966 -10.873 15.509 1.00 90.19 421 PRO A N 1
ATOM 3227 C CA . PRO A 1 421 ? -11.076 -9.440 15.328 1.00 90.19 421 PRO A CA 1
ATOM 3228 C C . PRO A 1 421 ? -12.123 -9.104 14.263 1.00 90.19 421 PRO A C 1
ATOM 3230 O O . PRO A 1 421 ? -12.251 -9.791 13.260 1.00 90.19 421 PRO A O 1
ATOM 3233 N N . THR A 1 422 ? -12.822 -7.985 14.433 1.00 89.88 422 THR A N 1
ATOM 3234 C CA . THR A 1 422 ? -13.509 -7.339 13.308 1.00 89.88 422 THR A CA 1
ATOM 3235 C C . THR A 1 422 ? -12.489 -6.532 12.516 1.00 89.88 422 THR A C 1
ATOM 3237 O O . THR A 1 422 ? -11.853 -5.632 13.077 1.00 89.88 422 THR A O 1
ATOM 3240 N N . VAL A 1 423 ? -12.328 -6.847 11.234 1.00 89.56 423 VAL A N 1
ATOM 3241 C CA . VAL A 1 423 ? -11.335 -6.226 10.353 1.00 89.56 423 VAL A CA 1
ATOM 3242 C C . VAL A 1 423 ? -12.012 -5.198 9.452 1.00 89.56 423 VAL A C 1
ATOM 3244 O O . VAL A 1 423 ? -13.110 -5.401 8.945 1.00 89.56 423 VAL A O 1
ATOM 3247 N N . SER A 1 424 ? -11.353 -4.061 9.267 1.00 89.50 424 SER A N 1
ATOM 3248 C CA . SER A 1 424 ? -11.736 -3.035 8.299 1.00 89.50 424 SER A CA 1
ATOM 3249 C C . SER A 1 424 ? -10.477 -2.368 7.771 1.00 89.50 424 SER A C 1
ATOM 3251 O O . SER A 1 424 ? -9.531 -2.178 8.534 1.00 89.50 424 SER A O 1
ATOM 3253 N N . GLY A 1 425 ? -10.444 -1.971 6.508 1.00 89.50 425 GLY A N 1
ATOM 3254 C CA . GLY A 1 425 ? -9.260 -1.311 5.981 1.00 89.50 425 GLY A CA 1
ATOM 3255 C C . GLY A 1 425 ? -9.171 -1.328 4.471 1.00 89.50 425 GLY A C 1
ATOM 3256 O O . GLY A 1 425 ? -10.136 -1.627 3.766 1.00 89.50 425 GLY A O 1
ATOM 3257 N N . THR A 1 426 ? -7.988 -0.957 3.996 1.00 91.12 426 THR A N 1
ATOM 3258 C CA . THR A 1 426 ? -7.646 -0.926 2.575 1.00 91.12 426 THR A CA 1
ATOM 3259 C C . THR A 1 426 ? -6.460 -1.842 2.316 1.00 91.12 426 THR A C 1
ATOM 3261 O O . THR A 1 426 ? -5.443 -1.757 3.006 1.00 91.12 426 THR A O 1
ATOM 3264 N N . THR A 1 427 ? -6.562 -2.674 1.285 1.00 93.56 427 THR A N 1
ATOM 3265 C CA . THR A 1 427 ? -5.443 -3.458 0.760 1.00 93.56 427 THR A CA 1
ATOM 3266 C C . THR A 1 427 ? -5.108 -2.977 -0.640 1.00 93.56 427 THR A C 1
ATOM 3268 O O . THR A 1 427 ? -5.941 -3.019 -1.539 1.00 93.56 427 THR A O 1
ATOM 3271 N N . ILE A 1 428 ? -3.871 -2.545 -0.842 1.00 94.25 428 ILE A N 1
ATOM 3272 C CA . ILE A 1 428 ? -3.331 -2.208 -2.152 1.00 94.25 428 ILE A CA 1
ATOM 3273 C C . ILE A 1 428 ? -2.673 -3.458 -2.714 1.00 94.25 428 ILE A C 1
ATOM 3275 O O . ILE A 1 428 ? -1.667 -3.939 -2.192 1.00 94.25 428 ILE A O 1
ATOM 3279 N N . VAL A 1 429 ? -3.263 -3.996 -3.771 1.00 95.31 429 VAL A N 1
ATOM 3280 C CA . VAL A 1 429 ? -2.780 -5.188 -4.458 1.00 95.31 429 VAL A CA 1
ATOM 3281 C C . VAL A 1 429 ? -1.837 -4.761 -5.565 1.00 95.31 429 VAL A C 1
ATOM 3283 O O . VAL A 1 429 ? -2.185 -3.929 -6.399 1.00 95.31 429 VAL A O 1
ATOM 3286 N N . ARG A 1 430 ? -0.641 -5.342 -5.578 1.00 96.56 430 ARG A N 1
ATOM 3287 C CA . ARG A 1 430 ? 0.398 -5.080 -6.567 1.00 96.56 430 ARG A CA 1
ATOM 3288 C C . ARG A 1 430 ? 0.866 -6.397 -7.145 1.00 96.56 430 ARG A C 1
ATOM 3290 O O . ARG A 1 430 ? 1.440 -7.249 -6.465 1.00 96.56 430 ARG A O 1
ATOM 3297 N N . TRP A 1 431 ? 0.612 -6.562 -8.427 1.00 97.38 431 TRP A N 1
ATOM 3298 C CA . TRP A 1 431 ? 0.895 -7.789 -9.136 1.00 97.38 431 TRP A CA 1
ATOM 3299 C C . TRP A 1 431 ? 1.842 -7.530 -10.292 1.00 97.38 431 TRP A C 1
ATOM 3301 O O . TRP A 1 431 ? 1.691 -6.546 -11.010 1.00 97.38 431 TRP A O 1
ATOM 3311 N N . VAL A 1 432 ? 2.822 -8.410 -10.478 1.00 97.62 432 VAL A N 1
ATOM 3312 C CA . VAL A 1 432 ? 3.804 -8.290 -11.556 1.00 97.62 432 VAL A CA 1
ATOM 3313 C C . VAL A 1 432 ? 3.820 -9.549 -12.403 1.00 97.62 432 VAL A C 1
ATOM 3315 O O . VAL A 1 432 ? 4.046 -10.641 -11.887 1.00 97.62 432 VAL A O 1
ATOM 3318 N N . TYR A 1 433 ? 3.688 -9.379 -13.713 1.00 97.44 433 TYR A N 1
ATOM 3319 C CA . TYR A 1 433 ? 3.873 -10.415 -14.717 1.00 97.44 433 TYR A CA 1
ATOM 3320 C C . TYR A 1 433 ? 5.147 -10.146 -15.522 1.00 97.44 433 TYR A C 1
ATOM 3322 O O . TYR A 1 433 ? 5.182 -9.217 -16.338 1.00 97.44 433 TYR A O 1
ATOM 3330 N N . PRO A 1 434 ? 6.223 -10.916 -15.299 1.00 96.44 434 PRO A N 1
ATOM 3331 C CA . PRO A 1 434 ? 7.437 -10.795 -16.095 1.00 96.44 434 PRO A CA 1
ATOM 3332 C C . PRO A 1 434 ? 7.177 -11.217 -17.546 1.00 96.44 434 PRO A C 1
ATOM 3334 O O . PRO A 1 434 ? 6.628 -12.288 -17.787 1.00 96.44 434 PRO A O 1
ATOM 3337 N N . LEU A 1 435 ? 7.613 -10.403 -18.506 1.00 95.06 435 LEU A N 1
ATOM 3338 C CA . LEU A 1 435 ? 7.611 -10.750 -19.929 1.00 95.06 435 LEU A CA 1
ATOM 3339 C C . LEU A 1 435 ? 9.016 -11.212 -20.363 1.00 95.06 435 LEU A C 1
ATOM 3341 O O . LEU A 1 435 ? 9.983 -11.025 -19.611 1.00 95.06 435 LEU A O 1
ATOM 3345 N N . PRO A 1 436 ? 9.160 -11.831 -21.554 1.00 92.50 436 PRO A N 1
ATOM 3346 C CA . PRO A 1 436 ? 10.462 -12.231 -22.079 1.00 92.50 436 PRO A CA 1
ATOM 3347 C C . PRO A 1 436 ? 11.477 -11.083 -22.068 1.00 92.50 436 PRO A C 1
ATOM 3349 O O . PRO A 1 436 ? 11.138 -9.927 -22.322 1.00 92.50 436 PRO A O 1
ATOM 3352 N N . ALA A 1 437 ? 12.733 -11.403 -21.757 1.00 89.44 437 ALA A N 1
ATOM 3353 C CA . ALA A 1 437 ? 13.788 -10.405 -21.653 1.00 89.44 437 ALA A CA 1
ATOM 3354 C C . ALA A 1 437 ? 14.054 -9.724 -23.007 1.00 89.44 437 ALA A C 1
ATOM 3356 O O . ALA A 1 437 ? 14.158 -10.387 -24.034 1.00 89.44 437 ALA A O 1
ATOM 3357 N N . ASN A 1 438 ? 14.224 -8.403 -22.974 1.00 88.94 438 ASN A N 1
ATOM 3358 C CA . ASN A 1 438 ? 14.649 -7.590 -24.110 1.00 88.94 438 ASN A CA 1
ATOM 3359 C C . ASN A 1 438 ? 15.726 -6.605 -23.620 1.00 88.94 438 ASN A C 1
ATOM 3361 O O . ASN A 1 438 ? 15.385 -5.501 -23.182 1.00 88.94 438 ASN A O 1
ATOM 3365 N N . PRO A 1 439 ? 16.997 -7.039 -23.531 1.00 87.56 439 PRO A N 1
ATOM 3366 C CA . PRO A 1 439 ? 18.069 -6.196 -23.017 1.00 87.56 439 PRO A CA 1
ATOM 3367 C C . PRO A 1 439 ? 18.350 -5.025 -23.974 1.00 87.56 439 PRO A C 1
ATOM 3369 O O . PRO A 1 439 ? 18.249 -5.201 -25.192 1.00 87.56 439 PRO A O 1
ATOM 3372 N N . PRO A 1 440 ? 18.726 -3.844 -23.445 1.00 87.31 440 PRO A N 1
ATOM 3373 C CA . PRO A 1 440 ? 19.049 -2.691 -24.278 1.00 87.31 440 PRO A CA 1
ATOM 3374 C C . PRO A 1 440 ? 20.267 -2.992 -25.152 1.00 87.31 440 PRO A C 1
ATOM 3376 O O . PRO A 1 440 ? 21.242 -3.588 -24.688 1.00 87.31 440 PRO A O 1
ATOM 3379 N N . GLN A 1 441 ? 20.223 -2.551 -26.404 1.00 88.31 441 GLN A N 1
ATOM 3380 C CA . GLN A 1 441 ? 21.316 -2.752 -27.348 1.00 88.31 441 GLN A CA 1
ATOM 3381 C C . GLN A 1 441 ? 22.326 -1.604 -27.263 1.00 88.31 441 GLN A C 1
ATOM 3383 O O . GLN A 1 441 ? 22.000 -0.483 -26.859 1.00 88.31 441 GLN A O 1
ATOM 3388 N N . ILE A 1 442 ? 23.568 -1.881 -27.659 1.00 83.25 442 ILE A N 1
ATOM 3389 C CA . ILE A 1 442 ? 24.563 -0.848 -27.959 1.00 83.25 442 ILE A CA 1
ATOM 3390 C C . ILE A 1 442 ? 24.484 -0.626 -29.472 1.00 83.25 442 ILE A C 1
ATOM 3392 O O . ILE A 1 442 ? 24.764 -1.570 -30.214 1.00 83.25 442 ILE A O 1
ATOM 3396 N N . PRO A 1 443 ? 24.077 0.563 -29.955 1.00 77.69 443 PRO A N 1
ATOM 3397 C CA . PRO A 1 443 ? 24.061 0.849 -31.382 1.00 77.69 443 PRO A CA 1
ATOM 3398 C C . PRO A 1 443 ? 25.442 0.581 -31.978 1.00 77.69 443 PRO A C 1
ATOM 3400 O O . PRO A 1 443 ? 26.448 1.041 -31.429 1.00 77.69 443 PRO A O 1
ATOM 3403 N N . ALA A 1 444 ? 25.490 -0.156 -33.089 1.00 73.81 444 ALA A N 1
ATOM 3404 C CA . ALA A 1 444 ? 26.730 -0.319 -33.832 1.00 73.81 444 ALA A CA 1
ATOM 3405 C C . ALA A 1 444 ? 27.255 1.071 -34.239 1.00 73.81 444 ALA A C 1
ATOM 3407 O O . ALA A 1 444 ? 26.444 1.944 -34.582 1.00 73.81 444 ALA A O 1
ATOM 3408 N N . PRO A 1 445 ? 28.579 1.309 -34.187 1.00 72.31 445 PRO A N 1
ATOM 3409 C CA . PRO A 1 445 ? 29.136 2.521 -34.768 1.00 72.31 445 PRO A CA 1
ATOM 3410 C C . PRO A 1 445 ? 28.690 2.600 -36.236 1.00 72.31 445 PRO A C 1
ATOM 3412 O O . PRO A 1 445 ? 28.584 1.552 -36.880 1.00 72.31 445 PRO A O 1
ATOM 3415 N N . PRO A 1 446 ? 28.380 3.799 -36.760 1.00 70.19 446 PRO A N 1
ATOM 3416 C CA . PRO A 1 446 ? 28.038 3.936 -38.168 1.00 70.19 446 PRO A CA 1
ATOM 3417 C C . PRO A 1 446 ? 29.175 3.324 -38.988 1.00 70.19 446 PRO A C 1
ATOM 3419 O O . PRO A 1 446 ? 30.324 3.740 -38.853 1.00 70.19 446 PRO A O 1
ATOM 3422 N N . THR A 1 447 ? 28.872 2.285 -39.766 1.00 63.84 447 THR A N 1
ATOM 3423 C CA . THR A 1 447 ? 29.825 1.714 -40.712 1.00 63.84 447 THR A CA 1
ATOM 3424 C C . THR A 1 447 ? 30.155 2.796 -41.723 1.00 63.84 447 THR A C 1
ATOM 3426 O O . THR A 1 447 ? 29.266 3.295 -42.416 1.00 63.84 447 THR A O 1
ATOM 3429 N N . ASP A 1 448 ? 31.425 3.191 -41.762 1.00 59.69 448 ASP A N 1
ATOM 3430 C CA . ASP A 1 448 ? 31.906 4.167 -42.726 1.00 59.69 448 ASP A CA 1
ATOM 3431 C C . ASP A 1 448 ? 31.667 3.591 -44.136 1.00 59.69 448 ASP A C 1
ATOM 3433 O O . ASP A 1 448 ? 32.124 2.480 -44.431 1.00 59.69 448 ASP A O 1
ATOM 3437 N N . PRO A 1 449 ? 30.936 4.284 -45.027 1.00 60.94 449 PRO A N 1
ATOM 3438 C CA . PRO A 1 449 ? 30.622 3.774 -46.364 1.00 60.94 449 PRO A CA 1
ATOM 3439 C C . PRO A 1 449 ? 31.860 3.608 -47.266 1.00 60.94 449 PRO A C 1
ATOM 3441 O O . PRO A 1 449 ? 31.745 3.144 -48.398 1.00 60.94 449 PRO A O 1
ATOM 3444 N N . THR A 1 450 ? 33.049 3.968 -46.785 1.00 58.00 450 THR A N 1
ATOM 3445 C CA . THR A 1 450 ? 34.331 3.855 -47.485 1.00 58.00 450 THR A CA 1
ATOM 3446 C C . THR A 1 450 ? 34.978 2.470 -47.405 1.00 58.00 450 THR A C 1
ATOM 3448 O O . THR A 1 450 ? 35.860 2.192 -48.213 1.00 58.00 450 THR A O 1
ATOM 3451 N N . ASP A 1 451 ? 34.521 1.566 -46.532 1.00 53.06 451 ASP A N 1
ATOM 3452 C CA . ASP A 1 451 ? 35.163 0.248 -46.342 1.00 53.06 451 ASP A CA 1
ATOM 3453 C C . ASP A 1 451 ? 34.681 -0.848 -47.322 1.00 53.06 451 ASP A C 1
ATOM 3455 O O . ASP A 1 451 ? 35.073 -2.008 -47.223 1.00 53.06 451 ASP A O 1
ATOM 3459 N N . THR A 1 452 ? 33.849 -0.500 -48.316 1.00 50.41 452 THR A N 1
ATOM 3460 C CA . THR A 1 452 ? 33.408 -1.433 -49.386 1.00 50.41 452 THR A CA 1
ATOM 3461 C C . THR A 1 452 ? 34.162 -1.234 -50.711 1.00 50.41 452 THR A C 1
ATOM 3463 O O . THR A 1 452 ? 33.696 -1.654 -51.767 1.00 50.41 452 THR A O 1
ATOM 3466 N N . ALA A 1 453 ? 35.337 -0.599 -50.681 1.00 50.53 453 ALA A N 1
ATOM 3467 C CA . ALA A 1 453 ? 36.201 -0.415 -51.850 1.00 50.53 453 ALA A CA 1
ATOM 3468 C C . ALA A 1 453 ? 37.606 -1.007 -51.631 1.00 50.53 453 ALA A C 1
ATOM 3470 O O . ALA A 1 453 ? 38.615 -0.365 -51.910 1.00 50.53 453 ALA A O 1
ATOM 3471 N N . ALA A 1 454 ? 37.689 -2.243 -51.133 1.00 50.03 454 ALA A N 1
ATOM 3472 C CA . ALA A 1 454 ? 38.905 -3.044 -51.263 1.00 50.03 454 ALA A CA 1
ATOM 3473 C C . ALA A 1 454 ? 38.895 -3.742 -52.635 1.00 50.03 454 ALA A C 1
ATOM 3475 O O . ALA A 1 454 ? 38.301 -4.800 -52.829 1.00 50.03 454 ALA A O 1
ATOM 3476 N N . ASP A 1 455 ? 39.520 -3.061 -53.588 1.00 50.16 455 ASP A N 1
ATOM 3477 C CA . ASP A 1 455 ? 39.862 -3.492 -54.942 1.00 50.16 455 ASP A CA 1
ATOM 3478 C C . ASP A 1 455 ? 40.551 -4.884 -54.967 1.00 50.16 455 ASP A C 1
ATOM 3480 O O . ASP A 1 455 ? 41.603 -5.048 -54.341 1.00 50.16 455 ASP A O 1
ATOM 3484 N N . PRO A 1 456 ? 40.016 -5.901 -55.677 1.00 50.09 456 PRO A N 1
ATOM 3485 C CA . PRO A 1 456 ? 40.640 -7.221 -55.789 1.00 50.09 456 PRO A CA 1
ATOM 3486 C C . PRO A 1 456 ? 41.770 -7.302 -56.838 1.00 50.09 456 PRO A C 1
ATOM 3488 O O . PRO A 1 456 ? 42.223 -8.402 -57.157 1.00 50.09 456 PRO A O 1
ATOM 3491 N N . ALA A 1 457 ? 42.261 -6.188 -57.390 1.00 50.69 457 ALA A N 1
ATOM 3492 C CA . ALA A 1 457 ? 43.238 -6.202 -58.480 1.00 50.69 457 ALA A CA 1
ATOM 3493 C C . ALA A 1 457 ? 44.683 -5.855 -58.063 1.00 50.69 457 ALA A C 1
ATOM 3495 O O . ALA A 1 457 ? 45.284 -4.933 -58.607 1.00 50.69 457 ALA A O 1
ATOM 3496 N N . ARG A 1 458 ? 45.314 -6.631 -57.169 1.00 46.94 458 ARG A N 1
ATOM 3497 C CA . ARG A 1 458 ? 46.793 -6.709 -57.112 1.00 46.94 458 ARG A CA 1
ATOM 3498 C C . ARG A 1 458 ? 47.276 -8.110 -56.761 1.00 46.94 458 ARG A C 1
ATOM 3500 O O . ARG A 1 458 ? 47.394 -8.472 -55.597 1.00 46.94 458 ARG A O 1
ATOM 3507 N N . GLY A 1 459 ? 47.594 -8.876 -57.800 1.00 45.34 459 GLY A N 1
ATOM 3508 C CA . GLY A 1 459 ? 48.184 -10.201 -57.661 1.00 45.34 459 GLY A CA 1
ATOM 3509 C C . GLY A 1 459 ? 48.631 -10.833 -58.976 1.00 45.34 459 GLY A C 1
ATOM 3510 O O . GLY A 1 459 ? 48.358 -12.008 -59.167 1.00 45.34 459 GLY A O 1
ATOM 3511 N N . GLN A 1 460 ? 49.280 -10.081 -59.874 1.00 43.66 460 GLN A N 1
ATOM 3512 C CA . GLN A 1 460 ? 50.219 -10.627 -60.866 1.00 43.66 460 GLN A CA 1
ATOM 3513 C C . GLN A 1 460 ? 51.317 -9.589 -61.133 1.00 43.66 460 GLN A C 1
ATOM 3515 O O . GLN A 1 460 ? 51.019 -8.442 -61.471 1.00 43.66 460 GLN A O 1
ATOM 3520 N N . GLY A 1 461 ? 52.565 -10.006 -60.932 1.00 40.38 461 GLY A N 1
ATOM 3521 C CA . GLY A 1 461 ? 53.792 -9.235 -61.101 1.00 40.38 461 GLY A CA 1
ATOM 3522 C C . GLY A 1 461 ? 54.965 -10.051 -60.601 1.00 40.38 461 GLY A C 1
ATOM 3523 O O . GLY A 1 461 ? 55.093 -10.135 -59.361 1.00 40.38 461 GLY A O 1
#

Foldseek 3Di:
DPDDPDCLQPVCLQQLFFDFDQDPVRVVVCVVLVLAPPPAFAEAALCLCQCVQQDPPPLVVVLVVVVVVLVVVLCCCLPDVVCVVCVVVVNNVCSVVSNVVSVVVSVVVNVVSCVVSQDPAWAKAKEKEWEDEPPDQKIKMKMKIKIFDQDFDKKKKFFDAPPPDDDDGPDDKAKAFDDRPPCPPDDDDPPPDDFDQDPVRRRMGMDTHDSGITIMMIIDMHGQLFFAKAFDDDPPDDRLPQKDADDPPDLAGIFTKMAGQGPFKWAFKKKKWWPAFAARDPPPDSQDSRTFMKMFGDHIGGHPDMDGRRCRRRPTDIDGLQVVLACQFPPADADPVRHRDPVDSLVSVVCVLAVSRHTYFDRDSNYTPTHHYDYDPCPPSHPSSLSSFTKMKMKTKDWCPDFADDSGRMWMDDPPHTGDYRYGGMYIYIYMRGHDGDHHHHDDDPDDPPPVPPDPPDDDD

Radius of gyration: 30.55 Å; chains: 1; bounding box: 101×61×108 Å

Secondary structure (DSSP, 8-state):
---PPPTTTTHHHHHT-------HHHHHHHHHTT------PPEEETTTTHHHHT---HHHHHHHHHHHHHHHHHHHHHTHHHHHHHHHTT-GGGHHHHHHHHHHHHHHHHHHHHHHHS--S-EEEEEEEEEEETT-S-EEEEEEEEEE--SEEEEEEEEPP---SSS--SS--EEEE---TT-TTS---S--PPP---TT-TTEEEEEEES-EEEEEEEEEES-SS---EE---TTS-GGGSSEEPPTT-S-SEE-EEE---SSPBEEEEEEEEEEEPP--TT--TTS-SEEEEEEEEPPB-TT--EEHHHHHHHS-EEEHHHHHHHHHHT-EE-TTS-EE-SSHHHHHHHHTTGGGSPPPPEETTEE-S-EEE-SS-TT---GGGGGS-EEEEEEEEE-SSS---SS-EEEEETTEEE-PEEEEEEEEEEEEEPPP-PPP-PPPPPPGGGG---------

pLDDT: mean 82.37, std 14.2, range [38.81, 97.75]

Sequence (461 aa):
MLGLPEADVFWHRVLGRRGKVATAAEVESLKRTNQLISGSRPPRVFDADISGQISKSGRSLIAVMLGLIVFVVYWAVAGPGGFAILKQRGWSRHSWLAFLGASIAFTALAWGGATILRPKRVEISHLSFLDHVYGQRVQRVRTWASVLTPVYGDAAVWLESDDAGSGGSRFQQTVAPWEASQNPARGSFPDARDYSIDARSPDKLTFPARATVKQVQLDWAGGLAWESIRPVVEPDTDPFRAVRFTPPGELAVLQGQLVHNLPGTLEAVQLIVFRGQTDIRPTSNKSALLSSANAWAIANWDPGTPIDLAAATTNATTTLLSSKLDSIVGSGTWSDDNLPDPGDRTSRYEWLAFFDLFGPPVTRTGGFGAPVARREATHAFDLSRWSTRPCVVIIGVLRGESGEDLPLPLGVSTNGRQREPTVSGTTIVRWVYPLPANPPQIPAPPTDPTDTAADPARGQG